Protein 3KN3 (pdb70)

Radius of gyration: 33.11 Å; Cα contacts (8 Å, |Δi|>4): 1205; chains: 3; bounding box: 88×59×84 Å

Sequence (691 aa):
AAELRATTTSTDNTGLLDVLAPAYKKDTGVDLKWVAVGTGNALKLGENCDVDVVFVHAPKVELEYVEKGFGIDRTPVYNDFVIIGNPSFKQKFTGSVAEAFKLIEKEQVKFVSRGDKSGTHSKEREVWKEALGKIPEKESWYIEAGQGLATINIAEEQKGLTLTDRGTFIKYESNHKGKPPVIVLEGDNTLKNFYSIAVNPKRCEKADYKGAKQFIDWIVSEKQAEIANFAELRATTTSTDNTGLLDVLAPAYKKDTGVDLKWVAVGTGNALKLGENCDVDVVFVHAPKVELEYVEKGFGIDRTPVYNDFVIIGNPSFKQKFTGSVAEAFKLIEKEQVKFVSRGDKSGTHSKEREVWKEALGKIPEKESWYIEAGQGLATINIAEEQKGLTLTDRGTFIKYESNHKGKPPVIVLEGDNTLKNFYSIAVNPKRCEKADYKGAKQFIDWIVSEKQQAEIANFKLAELRATTTSTDNTGLLDVLAPAYKKDTGVDLKWVAVGTGNALKLGENCDVDVVFVHAPKVELEYVEKGFGIDRTPVYNDFVIIGNPSFKQKFTGSVAEAFKLIEKEQVKFVSRGDKSGTHSKEREVWKEALGKIPEKESWYIEAGQGLATINIAEEQKGLTLTDRGTFIKYESNHKGKPPVIVLEGDNTLKNFYSIAVNPKRCEKADYKGAKQFIDWIVSEKQQAEIANFK

Nearest PDB structures (foldseek):
  3kn3-assembly3_C  TM=6.170E-01  e=8.486E-41  Wolinella succinogenes
  5my5-assembly1_A  TM=8.922E-01  e=2.211E-28  Oleidesulfovibrio alaskensis G20
  3lr1-assembly1_A  TM=7.468E-01  e=7.941E-24  Geobacter sulfurreducens PCA
  3muq-assembly1_A  TM=5.402E-01  e=1.166E-24  Vibrio parahaemolyticus RIMD 2210633
  1ixh-assembly1_A  TM=5.252E-01  e=5.063E-08  Escherichia coli

Solvent-accessible surface area: 33702 Å² total

Organism: Wolinella succinogenes (strain ATCC 29543 / DSM 1740 / CCUG 13145 / JCM 31913 / LMG 7466 / NCTC 11488 / FDC 602W) (NCBI:txid273121)

InterPro domains:
  IPR024370 PBP domain [PF12849] (30-252)
  IPR052738 ABC transporter tungstate-binding [PTHR37945] (20-274)
  IPR053775 Tungstate-binding protein TupA [NF041772] (13-277)

CATH classification: 3.40.190.10 (+1 more: 3.40.190.10)

Secondary structure (DSSP, 8-state):
--EE--EEHHHHHHTHHHHHHHHHHHHHSPEE---EE-HHHHHHHHHTT--S--BB--HHHHHHHHHHTSB-S--B----EEEE--THHHHHH---HHHHHHHHHHHT--EEE--SS-HHHHHHHHHHHHHHSS--TT-TTEEE-----HHHHHHHHTT-EEEEEHHHHHHHHHHS-SS---EEE---GGG----B--B-TTT-TTS-HHHHHHHHHHHHS---HHHHT-/-EE--EEHHHHTT-HHHHHHHHHHHHH-PEE---EE-HHHHHHHHHTT--S--BBS-HHHHHHHHHTTSB-S--B----EEEE--GGGTTTT---HHHHHHHHHHHT--EEE--SSSHHHHHHHHHHHHHHSS---S-TTEEE-----HHHHHHHHTT-EEEEEHHHHHHHHHT-SSS---EEE---GGG----B--B-TTT-TT--HHHHHHHHHHHHS---HHHHH---/-EE--EEHHHHHH-HHHHHHHHHHHHH--EE---EE-HHHHHHHHHTT--S--BBS-HHHHHHHHHTTSB----B--EEEEEE--GGGTTTT---HHHHHHHHHHTT--EEE--SSSHHHHHHHHHHHHHHSS--TT-TTEEE-----HHHHHHHHTT-BEEEEHHHHHHHHHTS-SS---EEE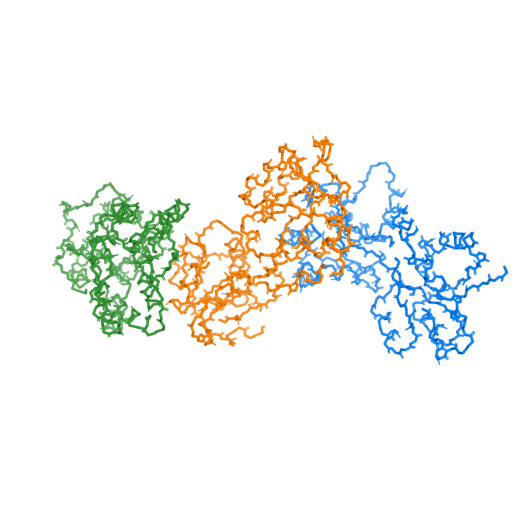---GGGEE--B--B-TTT-TTS-HHHHHHHHHHHTS---HHHHHH-

Foldseek 3Di:
DAEFEEEAPVVVVVCPCVVLQVVCCVVPVYGYDYDHYHPVVQLVCLQVLNGFKGKYFAVVVVVVCVVVVFDDDKAKADQFKFKDFAPVQQVVDPDALLVVVVVCVVVVFAEEACQAPDSQRVLVQVSCCVNVVHDPVPDPRYHYDVDDLVRVVVCLVRRGMYMDGPVVVVVVDVVVPDHDSDGRGDDHPSRGGIMIMGGRCVPNVPRPNVVRVVSSCVRVDPCCVVRVVD/DEFEEEAPVVVLLVLVVVVQVVCCVVPVYGYDYDHYHPVVQLVCQQVLNGFKYKYADVVVVVVSVVVPFDDPKDKAAQFKFKDFACVLQCVDPPALLVVVLVCVVVLFAEEACLADDPQNVLVQVSCCSNPVGDDDPDPRYHHDVHDLVRVVVCLVVRGMYMDGLSSVVVNVVPDDDPPSTGRGDDDPSRGGIMIMGGRCVNNVPRPNVVRVVVSCVSVPPVSVVRHPDRD/DEFEEEALLVVQAVPVVVLQVVCCVVPVYGYDYDHHHLVVLLVCLQVLNGFKGKYWDVVVVVVSVVVVFDDPKDWLKFFKFKDFAPVQQCVPPDALLVVVVVCVVVVFAEEACLESHSQNVLVQVSCCVNPNGDPVVDPSYHYPVDDLVRVVVQLVVRGMYMGIVVSVVVVDVVPPDRPSDTNDDDHPSRMTTMIMGGRCVVNVPRPNVVRVVSSCVSPDPVVVVVVVSD

B-factor: mean 42.56, std 16.38, range [14.61, 283.9]

Structure (mmCIF, N/CA/C/O backbone):
data_3KN3
#
_entry.id   3KN3
#
_cell.length_a   55.784
_cell.length_b   81.290
_cell.length_c   87.910
_cell.angle_alpha   90.00
_cell.angle_beta   103.32
_cell.angle_gamma   90.00
#
_symmetry.space_group_name_H-M   'P 1 21 1'
#
loop_
_entity.id
_entity.type
_entity.pdbx_description
1 polymer 'PUTATIVE PERIPLASMIC PROTEIN'
2 non-polymer GLYCEROL
3 non-polymer 'ACETIC ACID'
4 non-polymer GLUTATHIONE
5 non-polymer 'CITRIC ACID'
6 water water
#
loop_
_atom_site.group_PDB
_atom_site.id
_atom_site.type_symbol
_atom_site.label_atom_id
_atom_site.label_alt_id
_atom_site.label_comp_id
_atom_site.label_asym_id
_atom_site.label_entity_id
_atom_site.label_seq_id
_atom_site.pdbx_PDB_ins_code
_atom_site.Cartn_x
_atom_site.Cartn_y
_atom_site.Cartn_z
_atom_site.occupancy
_atom_site.B_iso_or_equiv
_atom_site.auth_seq_id
_atom_site.auth_comp_id
_atom_site.auth_asym_id
_atom_site.auth_atom_id
_atom_site.pdbx_PDB_model_num
ATOM 1 N N . ALA A 1 4 ? 5.309 -23.773 18.296 1.00 61.16 1 ALA A N 1
ATOM 2 C CA . ALA A 1 4 ? 5.664 -22.677 19.197 1.00 63.95 1 ALA A CA 1
ATOM 3 C C . ALA A 1 4 ? 5.288 -21.328 18.584 1.00 55.51 1 ALA A C 1
ATOM 4 O O . ALA A 1 4 ? 4.837 -20.418 19.283 1.00 56.05 1 ALA A O 1
ATOM 6 N N . ALA A 1 5 ? 5.467 -21.199 17.276 1.00 43.27 2 ALA A N 1
ATOM 7 C CA . ALA A 1 5 ? 4.972 -20.014 16.596 1.00 37.93 2 ALA A CA 1
ATOM 8 C C . ALA A 1 5 ? 3.449 -20.041 16.625 1.00 36.30 2 ALA A C 1
ATOM 9 O O . ALA A 1 5 ? 2.829 -21.093 16.459 1.00 31.90 2 ALA A O 1
ATOM 11 N N . GLU A 1 6 ? 2.845 -18.883 16.851 1.00 36.73 3 GLU A N 1
ATOM 12 C CA . GLU A 1 6 ? 1.401 -18.811 16.868 1.00 37.06 3 GLU A CA 1
ATOM 13 C C . GLU A 1 6 ? 0.882 -17.582 16.146 1.00 30.80 3 GLU A C 1
ATOM 14 O O . GLU A 1 6 ? 1.625 -16.652 15.835 1.00 26.44 3 GLU A O 1
ATOM 20 N N . LEU A 1 7 ? -0.411 -17.604 15.861 1.00 31.08 4 LEU A N 1
ATOM 21 C CA . LEU A 1 7 ? -1.087 -16.493 15.228 1.00 28.55 4 LEU A CA 1
ATOM 22 C C . LEU A 1 7 ? -2.329 -16.178 16.068 1.00 30.06 4 LEU A C 1
ATOM 23 O O . LEU A 1 7 ? -3.108 -17.075 16.383 1.00 26.83 4 LEU A O 1
ATOM 28 N N . ARG A 1 8 ? -2.497 -14.915 16.449 1.00 28.38 5 ARG A N 1
ATOM 29 C CA . ARG A 1 8 ? -3.567 -14.550 17.373 1.00 25.10 5 ARG A CA 1
ATOM 30 C C . ARG A 1 8 ? -4.775 -14.036 16.638 1.00 25.53 5 ARG A C 1
ATOM 31 O O . ARG A 1 8 ? -4.682 -13.104 15.840 1.00 25.43 5 ARG A O 1
ATOM 47 N N . ALA A 1 10 ? -9.007 -12.908 16.677 1.00 26.02 7 ALA A N 1
ATOM 48 C CA . ALA A 1 10 ? -10.264 -12.568 17.308 1.00 28.07 7 ALA A CA 1
ATOM 49 C C . ALA A 1 10 ? -11.385 -13.034 16.394 1.00 32.37 7 ALA A C 1
ATOM 50 O O . ALA A 1 10 ? -11.469 -12.609 15.242 1.00 34.09 7 ALA A O 1
ATOM 52 N N . THR A 1 11 ? -12.236 -13.919 16.900 1.00 25.68 8 THR A N 1
ATOM 53 C CA . THR A 1 11 ? -13.382 -14.364 16.135 1.00 29.16 8 THR A CA 1
ATOM 54 C C . THR A 1 11 ? -14.693 -14.210 16.906 1.00 30.44 8 THR A C 1
ATOM 55 O O . THR A 1 11 ? -14.752 -13.631 17.997 1.00 30.76 8 THR A O 1
ATOM 59 N N . THR A 1 12 ? -15.743 -14.754 16.319 1.00 30.63 9 THR A N 1
ATOM 60 C CA . THR A 1 12 ? -17.092 -14.552 16.808 1.00 37.14 9 THR A CA 1
ATOM 61 C C . THR A 1 12 ? -17.648 -15.822 17.426 1.00 34.56 9 THR A C 1
ATOM 62 O O . THR A 1 12 ? -17.377 -16.934 16.972 1.00 36.48 9 THR A O 1
ATOM 66 N N . THR A 1 13 ? -18.434 -15.655 18.472 1.00 38.51 10 THR A N 1
ATOM 67 C CA . THR A 1 13 ? -18.976 -16.803 19.180 1.00 42.60 10 THR A CA 1
ATOM 68 C C . THR A 1 13 ? -19.783 -17.745 18.262 1.00 41.03 10 THR A C 1
ATOM 69 O O . THR A 1 13 ? -19.661 -18.968 18.344 1.00 38.79 10 THR A O 1
ATOM 73 N N . SER A 1 14 ? -20.574 -17.188 17.357 1.00 41.71 11 SER A N 1
ATOM 74 C CA . SER A 1 14 ? -21.290 -18.047 16.426 1.00 46.14 11 SER A CA 1
ATOM 75 C C . SER A 1 14 ? -20.348 -18.744 15.428 1.00 47.06 11 SER A C 1
ATOM 76 O O . SER A 1 14 ? -20.579 -19.896 15.060 1.00 45.06 11 SER A O 1
ATOM 79 N N . THR A 1 15 ? -19.280 -18.063 15.009 1.00 45.85 12 THR A N 1
ATOM 80 C CA . THR A 1 15 ? -18.307 -18.679 14.097 1.00 39.76 12 THR A CA 1
ATOM 81 C C . THR A 1 15 ? -17.618 -19.856 14.779 1.00 34.46 12 THR A C 1
ATOM 82 O O . THR A 1 15 ? -17.487 -20.941 14.215 1.00 32.11 12 THR A O 1
ATOM 86 N N . ASP A 1 16 ? -17.183 -19.626 16.009 1.00 33.52 13 ASP A N 1
ATOM 87 C CA . ASP A 1 16 ? -16.535 -20.659 16.794 1.00 34.32 13 ASP A CA 1
ATOM 88 C C . ASP A 1 16 ? -17.383 -21.922 16.878 1.00 43.59 13 ASP A C 1
ATOM 89 O O . ASP A 1 16 ? -16.849 -23.031 16.832 1.00 43.70 13 ASP A O 1
ATOM 94 N N . ASN A 1 17 ? -18.703 -21.745 16.980 1.00 47.35 14 ASN A N 1
ATOM 95 C CA . ASN A 1 17 ? -19.638 -22.858 17.181 1.00 48.63 14 ASN A CA 1
ATOM 96 C C . ASN A 1 17 ? -19.875 -23.749 15.983 1.00 42.08 14 ASN A C 1
ATOM 97 O O . ASN A 1 17 ? -20.338 -24.874 16.126 1.00 41.26 14 ASN A O 1
ATOM 102 N N . THR A 1 18 ? -19.561 -23.233 14.805 1.00 36.03 15 THR A N 1
ATOM 103 C CA . THR A 1 18 ?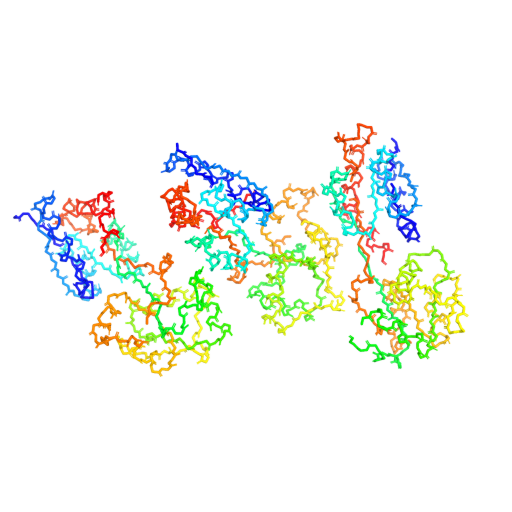 -19.597 -24.011 13.585 1.00 30.94 15 THR A CA 1
ATOM 104 C C . THR A 1 18 ? -18.483 -25.077 13.534 1.00 40.43 15 THR A C 1
ATOM 105 O O . THR A 1 18 ? -18.579 -26.059 12.783 1.00 39.98 15 THR A O 1
ATOM 109 N N . GLY A 1 19 ? -17.429 -24.892 14.329 1.00 33.61 16 GLY A N 1
ATOM 110 C CA . GLY A 1 19 ? -16.293 -25.786 14.249 1.00 24.71 16 GLY A CA 1
ATOM 111 C C . GLY A 1 19 ? -15.327 -25.525 13.099 1.00 25.59 16 GLY A C 1
ATOM 112 O O . GLY A 1 19 ? -14.277 -26.163 13.026 1.00 32.90 16 GLY A O 1
ATOM 113 N N . LEU A 1 20 ? -15.656 -24.593 12.207 1.00 22.65 17 LEU A N 1
ATOM 114 C CA . LEU A 1 20 ? -14.750 -24.240 11.110 1.00 25.17 17 LEU A CA 1
ATOM 115 C C . LEU A 1 20 ? -13.289 -24.095 11.593 1.00 29.36 17 LEU A C 1
ATOM 116 O O . LEU A 1 20 ? -12.370 -24.641 10.989 1.00 28.46 17 LEU A O 1
ATOM 121 N N . LEU A 1 21 ? -13.083 -23.366 12.683 1.00 24.94 18 LEU A N 1
ATOM 122 C CA . LEU A 1 21 ? -11.729 -23.077 13.148 1.00 30.16 18 LEU A CA 1
ATOM 123 C C . LEU A 1 21 ? -10.991 -24.328 13.600 1.00 35.39 18 LEU A C 1
ATOM 124 O O . LEU A 1 21 ? -9.781 -24.459 13.388 1.00 34.05 18 LEU A O 1
ATOM 129 N N . ASP A 1 22 ? -11.732 -25.238 14.222 1.00 31.25 19 ASP A N 1
ATOM 130 C CA . ASP A 1 22 ? -11.184 -26.494 14.713 1.00 32.29 19 ASP A CA 1
ATOM 131 C C . ASP A 1 22 ? -10.810 -27.405 13.565 1.00 34.12 19 ASP A C 1
ATOM 132 O O . ASP A 1 22 ? -10.046 -28.342 13.735 1.00 31.08 19 ASP A O 1
ATOM 137 N N . VAL A 1 23 ? -11.359 -27.124 12.389 1.00 36.48 20 VAL A N 1
ATOM 138 C CA . VAL A 1 23 ? -10.970 -27.846 11.202 1.00 36.61 20 VAL A CA 1
ATOM 139 C C . VAL A 1 23 ? -9.691 -27.226 10.622 1.00 42.48 20 VAL A C 1
ATOM 140 O O . VAL A 1 23 ? -8.715 -27.931 10.366 1.00 41.52 20 VAL A O 1
ATOM 144 N N . LEU A 1 24 ? -9.705 -25.906 10.434 1.00 38.42 21 LEU A N 1
ATOM 145 C CA . LEU A 1 24 ? -8.577 -25.177 9.857 1.00 31.40 21 LEU A CA 1
ATOM 146 C C . LEU A 1 24 ? -7.289 -25.266 10.681 1.00 29.55 21 LEU A C 1
ATOM 147 O O . LEU A 1 24 ? -6.219 -25.438 10.128 1.00 33.90 21 LEU A O 1
ATOM 152 N N . ALA A 1 25 ? -7.399 -25.188 12.004 1.00 30.36 22 ALA A N 1
ATOM 153 C CA . ALA A 1 25 ? -6.212 -25.100 12.861 1.00 34.59 22 ALA A CA 1
ATOM 154 C C . ALA A 1 25 ? -5.252 -26.297 12.785 1.00 42.12 22 ALA A C 1
ATOM 155 O O . ALA A 1 25 ? -4.048 -26.111 12.637 1.00 40.77 22 ALA A O 1
ATOM 157 N N . PRO A 1 26 ? -5.776 -27.527 12.893 1.00 43.26 23 PRO A N 1
ATOM 158 C CA . PRO A 1 26 ? -4.875 -28.679 12.777 1.00 42.62 23 PRO A CA 1
ATOM 159 C C . PRO A 1 26 ? -4.248 -28.754 11.386 1.00 38.08 23 PRO A C 1
ATOM 160 O O . PRO A 1 26 ? -3.065 -29.076 11.256 1.00 32.60 23 PRO A O 1
ATOM 164 N N . ALA A 1 27 ? -5.027 -28.451 10.355 1.00 36.18 24 ALA A N 1
ATOM 165 C CA . ALA A 1 27 ? -4.488 -28.482 8.999 1.00 37.39 24 ALA A CA 1
ATOM 166 C C . ALA A 1 27 ? -3.390 -27.432 8.803 1.00 39.95 24 ALA A C 1
ATOM 167 O O . ALA A 1 27 ? -2.407 -27.680 8.108 1.00 41.58 24 ALA A O 1
ATOM 169 N N . TYR A 1 28 ? -3.559 -26.265 9.418 1.00 36.85 25 TYR A N 1
ATOM 170 C CA . TYR A 1 28 ? -2.581 -25.190 9.279 1.00 36.81 25 TYR A CA 1
ATOM 171 C C . TYR A 1 28 ? -1.293 -25.534 10.037 1.00 33.83 25 TYR A C 1
ATOM 172 O O . TYR A 1 28 ? -0.184 -25.308 9.544 1.00 34.34 25 TYR A O 1
ATOM 181 N N . LYS A 1 29 ? -1.459 -26.089 11.233 1.00 31.26 26 LYS A N 1
ATOM 182 C CA . LYS A 1 29 ? -0.339 -26.508 12.053 1.00 34.59 26 LYS A CA 1
ATOM 183 C C . LYS A 1 29 ? 0.501 -27.530 11.302 1.00 38.88 26 LYS A C 1
ATOM 184 O O . LYS A 1 29 ? 1.720 -27.495 11.350 1.00 38.03 26 LYS A O 1
ATOM 190 N N . LYS A 1 30 ? -0.176 -28.433 10.599 1.00 41.18 27 LYS A N 1
ATOM 191 C CA . LYS A 1 30 ? 0.474 -29.464 9.802 1.00 39.73 27 LYS A CA 1
ATOM 192 C C . LYS A 1 30 ? 1.256 -28.904 8.608 1.00 40.87 27 LYS A C 1
ATOM 193 O O . LYS A 1 30 ? 2.353 -29.366 8.312 1.00 39.69 27 LYS A O 1
ATOM 199 N N . ASP A 1 31 ? 0.703 -27.907 7.927 1.00 35.34 28 ASP A N 1
ATOM 200 C CA . ASP A 1 31 ? 1.354 -27.394 6.727 1.00 38.60 28 ASP A CA 1
ATOM 201 C C . ASP A 1 31 ? 2.457 -26.409 7.025 1.00 43.32 28 ASP A C 1
ATOM 202 O O . ASP A 1 31 ? 3.316 -26.158 6.180 1.00 46.08 28 ASP A O 1
ATOM 207 N N . THR A 1 32 ? 2.458 -25.879 8.240 1.00 40.14 29 THR A N 1
ATOM 208 C CA . THR A 1 32 ? 3.065 -24.585 8.460 1.00 30.20 29 THR A CA 1
ATOM 209 C C . THR A 1 32 ? 3.847 -24.481 9.763 1.00 26.67 29 THR A C 1
ATOM 210 O O . THR A 1 32 ? 4.727 -23.636 9.898 1.00 28.72 29 THR A O 1
ATOM 214 N N . GLY A 1 33 ? 3.543 -25.364 10.714 1.00 30.36 30 GLY A N 1
ATOM 215 C CA . GLY A 1 33 ? 4.123 -25.309 12.052 1.00 24.14 30 GLY A CA 1
ATOM 216 C C . GLY A 1 33 ? 3.550 -24.223 12.964 1.00 27.09 30 GLY A C 1
ATOM 217 O O . GLY A 1 33 ? 3.975 -24.091 14.104 1.00 31.21 30 GLY A O 1
ATOM 218 N N . VAL A 1 34 ? 2.586 -23.445 12.477 1.00 26.61 31 VAL A N 1
ATOM 219 C CA . VAL A 1 34 ? 2.006 -22.363 13.272 1.00 24.20 31 VAL A CA 1
ATOM 220 C C . VAL A 1 34 ? 0.728 -22.781 14.006 1.00 31.60 31 VAL A C 1
ATOM 221 O O . VAL A 1 34 ? -0.158 -23.401 13.415 1.00 36.15 31 VAL A O 1
ATOM 225 N N . ASP A 1 35 ? 0.636 -22.424 15.288 1.00 29.90 32 ASP A N 1
ATOM 226 C CA . ASP A 1 35 ? -0.587 -22.628 16.060 1.00 33.71 32 ASP A CA 1
ATOM 227 C C . ASP A 1 35 ? -1.560 -21.447 16.002 1.00 32.86 32 ASP A C 1
ATOM 228 O O . ASP A 1 35 ? -1.225 -20.323 16.364 1.00 32.93 32 ASP A O 1
ATOM 233 N N . LEU A 1 36 ? -2.775 -21.734 15.564 1.00 31.51 33 LEU A N 1
ATOM 234 C CA . LEU A 1 36 ? -3.880 -20.793 15.610 1.00 33.95 33 LEU A CA 1
ATOM 235 C C . LEU A 1 36 ? -4.440 -20.664 17.031 1.00 35.97 33 LEU A C 1
ATOM 236 O O . LEU A 1 36 ? -4.835 -21.647 17.652 1.00 33.15 33 LEU A O 1
ATOM 241 N N . LYS A 1 37 ? -4.464 -19.445 17.545 1.00 35.42 34 LYS A N 1
ATOM 242 C CA . LYS A 1 37 ? -5.033 -19.197 18.860 1.00 39.51 34 LYS A CA 1
ATOM 243 C C . LYS A 1 37 ? -6.142 -18.156 18.705 1.00 35.66 34 LYS A C 1
ATOM 244 O O . LYS A 1 37 ? -5.919 -17.064 18.175 1.00 37.58 34 LYS A O 1
ATOM 250 N N . TRP A 1 38 ? -7.348 -18.487 19.137 1.00 28.12 35 TRP A N 1
ATOM 251 C CA . TRP A 1 38 ? -8.435 -17.542 18.936 1.00 28.03 35 TRP A CA 1
ATOM 252 C C . TRP A 1 38 ? -9.266 -17.255 20.176 1.00 32.84 35 TRP A C 1
ATOM 253 O O . TRP A 1 38 ? -9.369 -18.066 21.081 1.00 30.36 35 TRP A O 1
ATOM 264 N N . VAL A 1 39 ? -9.864 -16.079 20.200 1.00 35.11 36 VAL A N 1
ATOM 265 C CA . VAL A 1 39 ? -10.802 -15.763 21.242 1.00 39.08 36 VAL A CA 1
ATOM 266 C C . VAL A 1 39 ? -12.118 -15.432 20.568 1.00 39.49 36 VAL A C 1
ATOM 267 O O . VAL A 1 39 ? -12.144 -14.684 19.588 1.00 35.56 36 VAL A O 1
ATOM 271 N N . ALA A 1 40 ? -13.200 -16.008 21.093 1.00 32.16 37 ALA A N 1
ATOM 272 C CA . ALA A 1 40 ? -14.519 -15.889 20.481 1.00 28.89 37 ALA A CA 1
ATOM 273 C C . ALA A 1 40 ? -15.431 -14.989 21.313 1.00 30.10 37 ALA A C 1
ATOM 274 O O . ALA A 1 40 ? -15.796 -15.322 22.433 1.00 30.84 37 ALA A O 1
ATOM 276 N N . VAL A 1 41 ? -15.781 -13.837 20.758 1.00 31.20 38 VAL A N 1
ATOM 277 C CA . VAL A 1 41 ? -16.590 -12.860 21.471 1.00 30.94 38 VAL A CA 1
ATOM 278 C C . VAL A 1 41 ? -17.700 -12.369 20.564 1.00 34.86 38 VAL A C 1
ATOM 279 O O . VAL A 1 41 ? -18.028 -13.018 19.571 1.00 40.34 38 VAL A O 1
ATOM 283 N N . GLY A 1 42 ? -18.276 -11.228 20.914 1.00 34.58 39 GLY A N 1
ATOM 284 C CA . GLY A 1 42 ? -19.276 -10.583 20.084 1.00 31.46 39 GLY A CA 1
ATOM 285 C C . GLY A 1 42 ? -18.625 -10.042 18.826 1.00 31.53 39 GLY A C 1
ATOM 286 O O . GLY A 1 42 ? -17.402 -9.885 18.770 1.00 35.37 39 GLY A O 1
ATOM 287 N N . THR A 1 43 ? -19.440 -9.769 17.813 1.00 25.97 40 THR A N 1
ATOM 288 C CA . THR A 1 43 ? -18.940 -9.252 16.549 1.00 29.68 40 THR A CA 1
ATOM 289 C C . THR A 1 43 ? -18.220 -7.941 16.756 1.00 33.31 40 THR A C 1
ATOM 290 O O . THR A 1 43 ? -17.088 -7.770 16.310 1.00 34.53 40 THR A O 1
ATOM 294 N N . GLY A 1 44 ? -18.902 -7.008 17.413 1.00 24.97 41 GLY A N 1
ATOM 295 C CA . GLY A 1 44 ? -18.350 -5.691 17.630 1.00 28.99 41 GLY A CA 1
ATOM 296 C C . GLY A 1 44 ? -17.027 -5.787 18.372 1.00 34.02 41 GLY A C 1
ATOM 297 O O . GLY A 1 44 ? -16.034 -5.138 18.004 1.00 32.16 41 GLY A O 1
ATOM 298 N N . ASN A 1 45 ? -17.018 -6.606 19.421 1.00 31.17 42 ASN A N 1
ATOM 299 C CA . ASN A 1 45 ? -15.813 -6.832 20.225 1.00 30.42 42 ASN A CA 1
ATOM 300 C C . ASN A 1 45 ? -14.684 -7.547 19.460 1.00 26.37 42 ASN A C 1
ATOM 301 O O . ASN A 1 45 ? -13.511 -7.281 19.706 1.00 21.86 42 ASN A O 1
ATOM 306 N N . ALA A 1 46 ? -15.041 -8.446 18.539 1.00 23.46 43 ALA A N 1
ATOM 307 C CA . ALA A 1 46 ? -14.039 -9.106 17.706 1.00 27.56 43 ALA A CA 1
ATOM 308 C C . ALA A 1 46 ? -13.333 -8.055 16.862 1.00 34.77 43 ALA A C 1
ATOM 309 O O . ALA A 1 46 ? -12.102 -8.021 16.802 1.00 31.58 43 ALA A O 1
ATOM 311 N N . LEU A 1 47 ? -14.115 -7.178 16.236 1.00 35.42 44 LEU A N 1
ATOM 312 C CA . LEU A 1 47 ? -13.535 -6.091 15.457 1.00 28.18 44 LEU A CA 1
ATOM 313 C C . LEU A 1 47 ? -12.767 -5.111 16.337 1.00 30.40 44 LEU A C 1
ATOM 314 O O . LEU A 1 47 ? -11.668 -4.672 15.974 1.00 33.34 44 LEU A O 1
ATOM 319 N N . LYS A 1 48 ? -13.330 -4.790 17.499 1.00 28.62 45 LYS A N 1
ATOM 320 C CA . LYS A 1 48 ? -12.684 -3.851 18.405 1.00 32.54 45 LYS A CA 1
ATOM 321 C C . LYS A 1 48 ? -11.302 -4.388 18.814 1.00 27.19 45 LYS A C 1
ATOM 322 O O . LYS A 1 48 ? -10.376 -3.619 19.035 1.00 23.14 45 LYS A O 1
ATOM 328 N N . LEU A 1 49 ? -11.159 -5.708 18.848 1.00 24.32 46 LEU A N 1
ATOM 329 C CA . LEU A 1 49 ? -9.896 -6.314 19.254 1.00 28.61 46 LEU A CA 1
ATOM 330 C C . LEU A 1 49 ? -8.819 -6.043 18.209 1.00 26.86 46 LEU A C 1
ATOM 331 O O . LEU A 1 49 ? -7.660 -5.782 18.545 1.00 29.71 46 LEU A O 1
ATOM 336 N N . GLY A 1 50 ? -9.219 -6.082 16.946 1.00 21.25 47 GLY A N 1
ATOM 337 C CA . GLY A 1 50 ? -8.328 -5.717 15.871 1.00 28.34 47 GLY A CA 1
ATOM 338 C C . GLY A 1 50 ? -8.070 -4.221 15.856 1.00 32.33 47 GLY A C 1
ATOM 339 O O . GLY A 1 50 ? -6.983 -3.764 15.508 1.00 32.04 47 GLY A O 1
ATOM 340 N N . GLU A 1 51 ? -9.083 -3.452 16.227 1.00 36.68 48 GLU A N 1
ATOM 341 C CA . GLU A 1 51 ? -9.000 -2.011 16.114 1.00 37.67 48 GLU A CA 1
ATOM 342 C C . GLU A 1 51 ? -7.933 -1.563 17.091 1.00 36.69 48 GLU A C 1
ATOM 343 O O . GLU A 1 51 ? -7.154 -0.649 16.822 1.00 33.30 48 GLU A O 1
ATOM 349 N N . ASN A 1 52 ? -7.891 -2.261 18.219 1.00 36.57 49 ASN A N 1
ATOM 350 C CA . ASN A 1 52 ? -7.050 -1.901 19.348 1.00 32.79 49 ASN A CA 1
ATOM 351 C C . ASN A 1 52 ? -5.661 -2.562 19.328 1.00 33.87 49 ASN A C 1
ATOM 352 O O . ASN A 1 52 ? -4.902 -2.440 20.284 1.00 27.19 49 ASN A O 1
ATOM 357 N N . CYS A 1 53 ? -5.342 -3.282 18.258 1.00 32.28 50 CYS A N 1
ATOM 358 C CA . CYS A 1 53 ? -4.051 -3.958 18.163 1.00 31.02 50 CYS A CA 1
ATOM 359 C C . CYS A 1 53 ? -3.875 -5.091 19.195 1.00 26.80 50 CYS A C 1
ATOM 360 O O . CYS A 1 53 ? -2.773 -5.318 19.708 1.00 24.02 50 CYS A O 1
ATOM 363 N N . ASP A 1 54 ? -4.951 -5.821 19.461 1.00 25.46 51 ASP A N 1
ATOM 364 C CA . ASP A 1 54 ? -4.901 -6.975 20.365 1.00 25.55 51 ASP A CA 1
ATOM 365 C C . ASP A 1 54 ? -4.668 -8.306 19.646 1.00 27.61 51 ASP A C 1
ATOM 366 O O . ASP A 1 54 ? -4.246 -9.297 20.250 1.00 25.40 51 ASP A O 1
ATOM 371 N N . VAL A 1 55 ? -4.986 -8.351 18.362 1.00 29.07 52 VAL A N 1
ATOM 372 C CA . VAL A 1 55 ? -4.786 -9.583 17.629 1.00 27.15 52 VAL A CA 1
ATOM 373 C C . VAL A 1 55 ? -4.067 -9.342 16.311 1.00 28.98 52 VAL A C 1
ATOM 374 O O . VAL A 1 55 ? -3.790 -8.203 15.943 1.00 27.31 52 VAL A O 1
ATOM 378 N N . ASP A 1 56 ? -3.749 -10.426 15.616 1.00 25.75 53 ASP A N 1
ATOM 379 C CA . ASP A 1 56 ? -3.102 -10.325 14.318 1.00 23.20 53 ASP A CA 1
ATOM 380 C C . ASP A 1 56 ? -4.141 -10.323 13.207 1.00 26.39 53 ASP A C 1
ATOM 381 O O . ASP A 1 56 ? -4.001 -9.595 12.230 1.00 27.81 53 ASP A O 1
ATOM 386 N N . VAL A 1 57 ? -5.183 -11.139 13.376 1.00 30.93 54 VAL A N 1
ATOM 387 C CA . VAL A 1 57 ? -6.270 -11.239 12.409 1.00 32.81 54 VAL A CA 1
ATOM 388 C C . VAL A 1 57 ? -7.626 -11.337 13.078 1.00 28.91 54 VAL A C 1
ATOM 389 O O . VAL A 1 57 ? -7.742 -11.720 14.235 1.00 29.05 54 VAL A O 1
ATOM 393 N N . VAL A 1 58 ? -8.643 -11.044 12.279 1.00 28.16 55 VAL A N 1
ATOM 394 C CA . VAL A 1 58 ? -10.020 -10.963 12.708 1.00 27.44 55 VAL A CA 1
ATOM 395 C C . VAL A 1 58 ? -10.836 -11.890 11.794 1.00 31.45 55 VAL A C 1
ATOM 396 O O . VAL A 1 58 ? -10.548 -12.009 10.601 1.00 38.37 55 VAL A O 1
ATOM 400 N N . PHE A 1 59 ? -11.821 -12.581 12.351 1.00 26.30 56 PHE A N 1
ATOM 401 C CA . PHE A 1 59 ? -12.533 -13.601 11.589 1.00 28.55 56 PHE A CA 1
ATOM 402 C C . PHE A 1 59 ? -14.014 -13.570 11.909 1.00 32.77 56 PHE A C 1
ATOM 403 O O . PHE A 1 59 ? -14.441 -14.078 12.944 1.00 33.63 56 PHE A O 1
ATOM 411 N N . VAL A 1 60 ? -14.797 -12.977 11.015 1.00 30.33 57 VAL A N 1
ATOM 412 C CA . VAL A 1 60 ? -16.178 -12.652 11.333 1.00 29.00 57 VAL A CA 1
ATOM 413 C C . VAL A 1 60 ? -17.159 -13.014 10.222 1.00 34.27 57 VAL A C 1
ATOM 414 O O . VAL A 1 60 ? -16.799 -13.609 9.195 1.00 23.63 57 VAL A O 1
ATOM 418 N N . HIS A 1 61 ? -18.409 -12.631 10.438 1.00 37.41 58 HIS A N 1
ATOM 419 C CA . HIS A 1 61 ? -19.501 -13.153 9.651 1.00 42.00 58 HIS A CA 1
ATOM 420 C C . HIS A 1 61 ? -20.565 -12.086 9.535 1.00 47.57 58 HIS A C 1
ATOM 421 O O . HIS A 1 61 ? -21.717 -12.319 9.883 1.00 54.96 58 HIS A O 1
ATOM 428 N N . ALA A 1 62 ? -20.172 -10.905 9.068 1.00 43.60 59 ALA A N 1
ATOM 429 C CA . ALA A 1 62 ? -21.114 -9.797 8.902 1.00 38.40 59 ALA A CA 1
ATOM 430 C C . ALA A 1 62 ? -20.621 -8.806 7.852 1.00 35.49 59 ALA A C 1
ATOM 431 O O . ALA A 1 62 ? -19.922 -7.851 8.173 1.00 35.25 59 ALA A O 1
ATOM 433 N N . PRO A 1 63 ? -20.987 -9.035 6.588 1.00 42.71 60 PRO A N 1
ATOM 434 C CA . PRO A 1 63 ? -20.389 -8.254 5.495 1.00 46.20 60 PRO A CA 1
ATOM 435 C C . PRO A 1 63 ? -20.598 -6.751 5.631 1.00 48.78 60 PRO A C 1
ATOM 436 O O . PRO A 1 63 ? -19.704 -5.990 5.274 1.00 51.73 60 PRO A O 1
ATOM 440 N N . LYS A 1 64 ? -21.747 -6.334 6.148 1.00 53.93 61 LYS A N 1
ATOM 441 C CA . LYS A 1 64 ? -22.014 -4.912 6.357 1.00 58.54 61 LYS A CA 1
ATOM 442 C C . LYS A 1 64 ? -20.823 -4.236 7.030 1.00 51.05 61 LYS A C 1
ATOM 443 O O . LYS A 1 64 ? -20.134 -3.409 6.422 1.00 44.38 61 LYS A O 1
ATOM 449 N N . VAL A 1 65 ? -20.577 -4.611 8.284 1.00 48.88 62 VAL A N 1
ATOM 450 C CA . VAL A 1 65 ? -19.530 -3.985 9.078 1.00 45.97 62 VAL A CA 1
ATOM 451 C C . VAL A 1 65 ? -18.126 -4.354 8.630 1.00 43.68 62 VAL A C 1
ATOM 452 O O . VAL A 1 65 ? -17.209 -3.555 8.791 1.00 46.35 62 VAL A O 1
ATOM 456 N N . GLU A 1 66 ? -17.952 -5.554 8.078 1.00 37.94 63 GLU A N 1
ATOM 457 C CA . GLU A 1 66 ? -16.656 -5.937 7.529 1.00 36.86 63 GLU A CA 1
ATOM 458 C C . GLU A 1 66 ? -16.189 -4.859 6.563 1.00 36.61 63 GLU A C 1
ATOM 459 O O . GLU A 1 66 ? -15.035 -4.424 6.592 1.00 33.03 63 GLU A O 1
ATOM 465 N N . LEU A 1 67 ? -17.111 -4.408 5.717 1.00 43.30 64 LEU A N 1
ATOM 466 C CA . LEU A 1 67 ? -16.792 -3.392 4.719 1.00 50.14 64 LEU A CA 1
ATOM 467 C C . LEU A 1 67 ? -16.482 -2.026 5.351 1.00 45.24 64 LEU A C 1
ATOM 468 O O . LEU A 1 67 ? -15.540 -1.353 4.949 1.00 44.05 64 LEU A O 1
ATOM 473 N N . GLU A 1 68 ? -17.275 -1.638 6.344 1.00 46.39 65 GLU A N 1
ATOM 474 C CA . GLU A 1 68 ? -16.980 -0.471 7.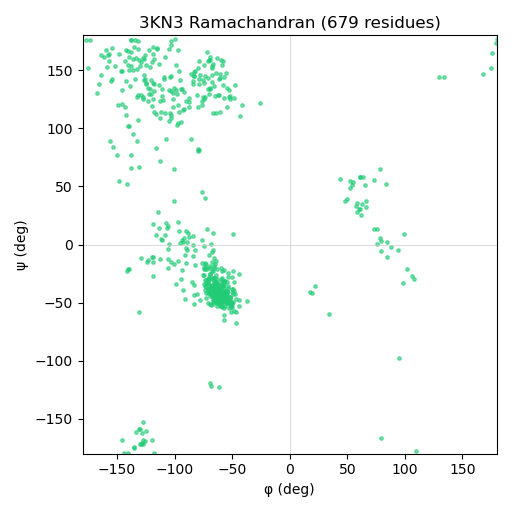171 1.00 51.20 65 GLU A CA 1
ATOM 475 C C . GLU A 1 68 ? -15.560 -0.547 7.682 1.00 46.98 65 GLU A C 1
ATOM 476 O O . GLU A 1 68 ? -14.789 0.411 7.592 1.00 49.01 65 GLU A O 1
ATOM 482 N N . TYR A 1 69 ? -15.253 -1.706 8.257 1.00 35.95 66 TYR A N 1
ATOM 483 C CA . TYR A 1 69 ? -13.982 -1.980 8.892 1.00 35.59 66 TYR A CA 1
ATOM 484 C C . TYR A 1 69 ? -12.824 -1.680 7.951 1.00 33.62 66 TYR A C 1
ATOM 485 O O . TYR A 1 69 ? -11.926 -0.915 8.295 1.00 33.40 66 TYR A O 1
ATOM 494 N N . VAL A 1 70 ? -12.853 -2.289 6.767 1.00 34.24 67 VAL A N 1
ATOM 495 C CA . VAL A 1 70 ? -11.825 -2.070 5.746 1.00 36.36 67 VAL A CA 1
ATOM 496 C C . VAL A 1 70 ? -11.699 -0.595 5.421 1.00 45.75 67 VAL A C 1
ATOM 497 O O . VAL A 1 70 ? -10.612 -0.019 5.402 1.00 49.21 67 VAL A O 1
ATOM 501 N N . GLU A 1 71 ? -12.847 0.001 5.155 1.00 46.80 68 GLU A N 1
ATOM 502 C CA . GLU A 1 71 ? -12.963 1.423 4.898 1.00 52.50 68 GLU A CA 1
ATOM 503 C C . GLU A 1 71 ? -12.284 2.312 5.947 1.00 50.97 68 GLU A C 1
ATOM 504 O O . GLU A 1 71 ? -11.479 3.183 5.603 1.00 47.69 68 GLU A O 1
ATOM 510 N N . LYS A 1 72 ? -12.637 2.095 7.217 1.00 46.96 69 LYS A N 1
ATOM 511 C CA . LYS A 1 72 ? -12.111 2.873 8.339 1.00 45.53 69 LYS A CA 1
ATOM 512 C C . LYS A 1 72 ? -10.589 2.750 8.432 1.00 39.97 69 LYS A C 1
ATOM 513 O O . LYS A 1 72 ? -9.924 3.580 9.055 1.00 46.76 69 LYS A O 1
ATOM 519 N N . GLY A 1 73 ? -10.044 1.702 7.822 1.00 36.36 70 GLY A N 1
ATOM 520 C CA . GLY A 1 73 ? -8.610 1.476 7.831 1.00 34.44 70 GLY A CA 1
ATOM 521 C C . GLY A 1 73 ? -8.168 0.454 8.863 1.00 37.02 70 GLY A C 1
ATOM 522 O O . GLY A 1 73 ? -6.979 0.264 9.096 1.00 40.13 70 GLY A O 1
ATOM 523 N N . PHE A 1 74 ? -9.131 -0.217 9.474 1.00 36.11 71 PHE A N 1
ATOM 524 C CA . PHE A 1 74 ? -8.845 -1.127 10.571 1.00 37.48 71 PHE A CA 1
ATOM 525 C C . PHE A 1 74 ? -8.348 -2.473 10.070 1.00 39.46 71 PHE A C 1
ATOM 526 O O . PHE A 1 74 ? -7.395 -3.022 10.618 1.00 45.73 71 PHE A O 1
ATOM 534 N N . GLY A 1 75 ? -8.983 -2.997 9.026 1.00 31.75 72 GLY A N 1
ATOM 535 C CA . GLY A 1 75 ? -8.568 -4.267 8.462 1.00 34.15 72 GLY A CA 1
ATOM 536 C C . GLY A 1 75 ? -8.182 -4.156 7.002 1.00 39.04 72 GLY A C 1
ATOM 537 O O . GLY A 1 75 ? -8.666 -3.279 6.286 1.00 44.83 72 GLY A O 1
ATOM 538 N N . ILE A 1 76 ? -7.300 -5.043 6.561 1.00 34.80 73 ILE A N 1
ATOM 539 C CA . ILE A 1 76 ? -6.934 -5.135 5.153 1.00 28.31 73 ILE A CA 1
ATOM 540 C C . ILE A 1 76 ? -6.989 -6.590 4.726 1.00 33.22 73 ILE A C 1
ATOM 541 O O . ILE A 1 76 ? -7.114 -7.481 5.565 1.00 32.90 73 ILE A O 1
ATOM 546 N N . ASP A 1 77 ? -6.923 -6.819 3.418 1.00 37.86 74 ASP A N 1
ATOM 547 C CA . ASP A 1 77 ? -6.815 -8.164 2.842 1.00 32.10 74 ASP A CA 1
ATOM 548 C C . ASP A 1 77 ? -8.020 -9.042 3.140 1.00 33.53 74 ASP A C 1
ATOM 549 O O . ASP A 1 77 ? -7.899 -10.256 3.314 1.00 32.84 74 ASP A O 1
ATOM 554 N N . ARG A 1 78 ? -9.186 -8.411 3.182 1.00 39.32 75 ARG A N 1
ATOM 555 C CA . ARG A 1 78 ? -10.447 -9.114 3.393 1.00 40.05 75 ARG A CA 1
ATOM 556 C C . ARG A 1 78 ? -10.544 -10.321 2.451 1.00 34.52 75 ARG A C 1
ATOM 557 O O . ARG A 1 78 ? -10.386 -10.193 1.244 1.00 38.15 75 ARG A O 1
ATOM 565 N N . THR A 1 79 ? -10.785 -11.492 3.026 1.00 29.65 76 THR A N 1
ATOM 566 C CA . THR A 1 79 ? -10.663 -12.763 2.325 1.00 33.14 76 THR A CA 1
ATOM 567 C C . THR A 1 79 ? -11.775 -13.720 2.775 1.00 42.03 76 THR A C 1
ATOM 568 O O . THR A 1 79 ? -11.788 -14.163 3.917 1.00 45.44 76 THR A O 1
ATOM 572 N N . PRO A 1 80 ? -12.727 -14.038 1.880 1.00 48.09 77 PRO A N 1
ATOM 573 C CA . PRO A 1 80 ? -13.846 -14.901 2.277 1.00 42.44 77 PRO A CA 1
ATOM 574 C C . PRO A 1 80 ? -13.512 -16.387 2.330 1.00 40.76 77 PRO A C 1
ATOM 575 O O . PRO A 1 80 ? -12.755 -16.892 1.499 1.00 42.94 77 PRO A O 1
ATOM 579 N N . VAL A 1 81 ? -14.086 -17.072 3.316 1.00 33.42 78 VAL A N 1
ATOM 580 C CA . VAL A 1 81 ? -14.033 -18.523 3.388 1.00 35.14 78 VAL A CA 1
ATOM 581 C C . VAL A 1 81 ? -15.463 -19.037 3.351 1.00 38.15 78 VAL A C 1
ATOM 582 O O . VAL A 1 81 ? -16.274 -18.704 4.206 1.00 41.21 78 VAL A O 1
ATOM 594 N N . TYR A 1 83 ? -18.582 -21.542 3.614 1.00 33.59 80 TYR A N 1
ATOM 595 C CA . TYR A 1 83 ? -18.827 -22.656 4.517 1.00 32.73 80 TYR A CA 1
ATOM 596 C C . TYR A 1 83 ? -20.229 -22.594 5.074 1.00 32.67 80 TYR A C 1
ATOM 597 O O . TYR A 1 83 ? -20.752 -21.508 5.349 1.00 32.43 80 TYR A O 1
ATOM 606 N N . ASN A 1 84 ? -20.833 -23.762 5.253 1.00 35.32 81 ASN A N 1
ATOM 607 C CA . ASN A 1 84 ? -22.116 -23.844 5.934 1.00 40.36 81 ASN A CA 1
ATOM 608 C C . ASN A 1 84 ? -23.172 -23.055 5.171 1.00 39.23 81 ASN A C 1
ATOM 609 O O . ASN A 1 84 ? -23.784 -22.131 5.713 1.00 43.14 81 ASN A O 1
ATOM 614 N N . ASP A 1 85 ? -23.364 -23.425 3.911 1.00 33.03 82 ASP A N 1
ATOM 615 C CA . ASP A 1 85 ? -24.313 -22.754 3.028 1.00 36.37 82 ASP A CA 1
ATOM 616 C C . ASP A 1 85 ? -25.735 -22.796 3.567 1.00 34.25 82 ASP A C 1
ATOM 617 O O . ASP A 1 85 ? -26.097 -23.699 4.317 1.00 35.03 82 ASP A O 1
ATOM 622 N N . PHE A 1 86 ? -26.542 -21.820 3.168 1.00 33.74 83 PHE A N 1
ATOM 623 C CA . PHE A 1 86 ? -27.955 -21.793 3.531 1.00 31.26 83 PHE A CA 1
ATOM 624 C C . PHE A 1 86 ? -28.826 -22.651 2.598 1.00 35.37 83 PHE A C 1
ATOM 625 O O . PHE A 1 86 ? -28.589 -22.731 1.389 1.00 35.31 83 PHE A O 1
ATOM 633 N N . VAL A 1 87 ? -29.853 -23.271 3.168 1.00 28.11 84 VAL A N 1
ATOM 634 C CA . VAL A 1 87 ? -30.786 -24.066 2.393 1.00 28.82 84 VAL A CA 1
ATOM 635 C C . VAL A 1 87 ? -32.237 -23.710 2.716 1.00 31.23 84 VAL A C 1
ATOM 636 O O . VAL A 1 87 ? -32.532 -23.140 3.760 1.00 34.71 84 VAL A O 1
ATOM 640 N N . ILE A 1 88 ? -33.137 -24.026 1.796 1.00 29.09 85 ILE A N 1
ATOM 641 C CA . ILE A 1 88 ? -34.553 -23.796 2.011 1.00 30.05 85 ILE A CA 1
ATOM 642 C C . ILE A 1 88 ? -35.164 -25.143 2.381 1.00 34.07 85 ILE A C 1
ATOM 643 O O . ILE A 1 88 ? -34.918 -26.141 1.709 1.00 33.45 85 ILE A O 1
ATOM 648 N N . ILE A 1 89 ? -35.931 -25.179 3.465 1.00 33.43 86 ILE A N 1
ATOM 649 C CA . ILE A 1 89 ? -36.513 -26.431 3.943 1.00 32.21 86 ILE A CA 1
ATOM 650 C C . ILE A 1 89 ? -38.024 -26.328 4.117 1.00 30.15 86 ILE A C 1
ATOM 651 O O . ILE A 1 89 ? -38.578 -25.233 4.218 1.00 31.40 86 ILE A O 1
ATOM 656 N N . GLY A 1 90 ? -38.674 -27.486 4.125 1.00 24.65 87 GLY A N 1
ATOM 657 C CA . GLY A 1 90 ? -40.111 -27.600 4.224 1.00 27.26 87 GLY A CA 1
ATOM 658 C C . GLY A 1 90 ? -40.456 -29.077 4.190 1.00 33.78 87 GLY A C 1
ATOM 659 O O . GLY A 1 90 ? -39.569 -29.910 4.029 1.00 37.78 87 GLY A O 1
ATOM 660 N N . ASN A 1 91 ? -41.727 -29.426 4.337 1.00 33.13 88 ASN A N 1
ATOM 661 C CA . ASN A 1 91 ? -42.041 -30.842 4.421 1.00 43.70 88 ASN A CA 1
ATOM 662 C C . ASN A 1 91 ? -41.865 -31.490 3.052 1.00 49.10 88 ASN A C 1
ATOM 663 O O . ASN A 1 91 ? -41.710 -30.786 2.056 1.00 48.96 88 ASN A O 1
ATOM 668 N N . PRO A 1 92 ? -41.828 -32.830 3.006 1.00 53.31 89 PRO A N 1
ATOM 669 C CA . PRO A 1 92 ? -41.492 -33.524 1.755 1.00 51.79 89 PRO A CA 1
ATOM 670 C C . PRO A 1 92 ? -42.368 -33.125 0.564 1.00 51.14 89 PRO A C 1
ATOM 671 O O . PRO A 1 92 ? -41.867 -33.109 -0.565 1.00 50.66 89 PRO A O 1
ATOM 675 N N . SER A 1 93 ? -43.636 -32.794 0.805 1.00 49.57 90 SER A N 1
ATOM 676 C CA . SER A 1 93 ? -44.497 -32.261 -0.256 1.00 51.87 90 SER A CA 1
ATOM 677 C C . SER A 1 93 ? -43.732 -31.350 -1.203 1.00 54.79 90 SER A C 1
ATOM 678 O O . SER A 1 93 ? -43.800 -31.496 -2.422 1.00 62.05 90 SER A O 1
ATOM 681 N N . PHE A 1 94 ? -42.986 -30.417 -0.629 1.00 46.39 91 PHE A N 1
ATOM 682 C CA . PHE A 1 94 ? -42.419 -29.312 -1.390 1.00 41.54 91 PHE A CA 1
ATOM 683 C C . PHE A 1 94 ? -41.259 -29.618 -2.343 1.00 40.87 91 PHE A C 1
ATOM 684 O O . PHE A 1 94 ? -41.001 -28.829 -3.256 1.00 34.34 91 PHE A O 1
ATOM 692 N N . LYS A 1 95 ? -40.548 -30.726 -2.144 1.00 46.78 92 LYS A N 1
ATOM 693 C CA . LYS A 1 95 ? -39.322 -30.933 -2.923 1.00 55.72 92 LYS A CA 1
ATOM 694 C C . LYS A 1 95 ? -39.570 -30.984 -4.427 1.00 54.08 92 LYS A C 1
ATOM 695 O O . LYS A 1 95 ? -38.937 -30.239 -5.185 1.00 60.11 92 LYS A O 1
ATOM 701 N N . GLN A 1 96 ? -40.495 -31.841 -4.852 1.00 43.12 93 GLN A N 1
ATOM 702 C CA . GLN A 1 96 ? -40.920 -31.880 -6.250 1.00 42.21 93 GLN A CA 1
ATOM 703 C C . GLN A 1 96 ? -41.279 -30.502 -6.789 1.00 39.10 93 GLN A C 1
ATOM 704 O O . GLN A 1 96 ? -40.933 -30.159 -7.913 1.00 47.91 93 GLN A O 1
ATOM 710 N N . LYS A 1 97 ? -41.952 -29.710 -5.966 1.00 34.26 94 LYS A N 1
ATOM 711 C CA . LYS A 1 97 ? -42.437 -28.388 -6.358 1.00 35.66 94 LYS A CA 1
ATOM 712 C C . LYS A 1 97 ? -41.402 -27.458 -7.015 1.00 36.69 94 LYS A C 1
ATOM 713 O O . LYS A 1 97 ? -41.738 -26.711 -7.939 1.00 33.49 94 LYS A O 1
ATOM 719 N N . PHE A 1 98 ? -40.161 -27.504 -6.524 1.00 35.42 95 PHE A N 1
ATOM 720 C CA . PHE A 1 98 ? -39.115 -26.573 -6.940 1.00 31.28 95 PHE A CA 1
ATOM 721 C C . PHE A 1 98 ? -38.002 -27.214 -7.762 1.00 34.07 95 PHE A C 1
ATOM 722 O O . PHE A 1 98 ? -37.035 -26.543 -8.125 1.00 35.51 95 PHE A O 1
ATOM 730 N N . THR A 1 99 ? -38.125 -28.500 -8.072 1.00 34.01 96 THR A N 1
ATOM 731 C CA . THR A 1 99 ? -37.031 -29.180 -8.763 1.00 35.83 96 THR A CA 1
ATOM 732 C C . THR A 1 99 ? -36.600 -28.434 -10.042 1.00 35.31 96 THR A C 1
ATOM 733 O O . THR A 1 99 ? -37.432 -28.009 -10.851 1.00 28.06 96 THR A O 1
ATOM 737 N N . GLY A 1 100 ? -35.290 -28.256 -10.198 1.00 29.80 97 GLY A N 1
ATOM 738 C CA . GLY A 1 100 ? -34.760 -27.560 -11.352 1.00 29.36 97 GLY A CA 1
ATOM 739 C C . GLY A 1 100 ? -34.763 -26.048 -11.219 1.00 30.75 97 GLY A C 1
ATOM 740 O O . GLY A 1 100 ? -34.186 -25.360 -12.045 1.00 34.49 97 GLY A O 1
ATOM 749 N N . SER A 1 102 ? -34.177 -22.097 -9.778 1.00 19.06 99 SER A N 1
ATOM 750 C CA . SER A 1 102 ? -33.315 -21.206 -9.016 1.00 20.82 99 SER A CA 1
ATOM 751 C C . SER A 1 102 ? -34.078 -20.732 -7.756 1.00 23.75 99 SER A C 1
ATOM 752 O O . SER A 1 102 ? -35.288 -20.917 -7.651 1.00 28.52 99 SER A O 1
ATOM 755 N N . VAL A 1 103 ? -33.378 -20.098 -6.825 1.00 24.48 100 VAL A N 1
ATOM 756 C CA . VAL A 1 103 ? -34.023 -19.522 -5.648 1.00 29.65 100 VAL A CA 1
ATOM 757 C C . VAL A 1 103 ? -34.949 -18.406 -6.067 1.00 29.68 100 VAL A C 1
ATOM 758 O O . VAL A 1 103 ? -36.054 -18.267 -5.547 1.00 29.66 100 VAL A O 1
ATOM 762 N N . ALA A 1 104 ? -34.507 -17.607 -7.025 1.00 31.14 101 ALA A N 1
ATOM 763 C CA . ALA A 1 104 ? -35.364 -16.534 -7.484 1.00 26.31 101 ALA A CA 1
ATOM 764 C C . ALA A 1 104 ? -36.689 -17.094 -8.034 1.00 33.18 101 ALA A C 1
ATOM 765 O O . ALA A 1 104 ? -37.757 -16.573 -7.714 1.00 38.75 101 ALA A O 1
ATOM 767 N N . GLU A 1 105 ? -36.622 -18.160 -8.834 1.00 30.69 102 GLU A N 1
ATOM 768 C CA . GLU A 1 105 ? -37.829 -18.747 -9.425 1.00 28.70 102 GLU A CA 1
ATOM 769 C C . GLU A 1 105 ? -38.739 -19.340 -8.361 1.00 32.28 102 GLU A C 1
ATOM 770 O O . GLU A 1 105 ? -39.958 -19.197 -8.435 1.00 29.93 102 GLU A O 1
ATOM 776 N N . ALA A 1 106 ? -38.135 -20.011 -7.382 1.00 29.07 103 ALA A N 1
ATOM 777 C CA . ALA A 1 106 ? -38.881 -20.594 -6.281 1.00 24.70 103 ALA A CA 1
ATOM 778 C C . ALA A 1 106 ? -39.564 -19.519 -5.426 1.00 24.28 103 ALA A C 1
ATOM 779 O O . ALA A 1 106 ? -40.737 -19.644 -5.107 1.00 24.90 103 ALA A O 1
ATOM 781 N N . PHE A 1 107 ? -38.832 -18.472 -5.060 1.00 20.42 104 PHE A N 1
ATOM 782 C CA . PHE A 1 107 ? -39.424 -17.399 -4.275 1.00 28.74 104 PHE A CA 1
ATOM 783 C C . PHE A 1 107 ? -40.590 -16.713 -4.995 1.00 36.79 104 PHE A C 1
ATOM 784 O O . PHE A 1 107 ? -41.625 -16.450 -4.381 1.00 35.12 104 PHE A O 1
ATOM 792 N N . LYS A 1 108 ? -40.428 -16.439 -6.288 1.00 36.55 105 LYS A N 1
ATOM 793 C CA . LYS A 1 108 ? -41.533 -15.933 -7.108 1.00 33.48 105 LYS A CA 1
ATOM 794 C C . LYS A 1 108 ? -42.739 -16.855 -7.019 1.00 30.56 105 LYS A C 1
ATOM 795 O O . LYS A 1 108 ? -43.874 -16.395 -6.927 1.00 34.83 105 LYS A O 1
ATOM 801 N N . LEU A 1 109 ? -42.481 -18.160 -7.056 1.00 25.58 106 LEU A N 1
ATOM 802 C CA . LEU A 1 109 ? -43.539 -19.148 -6.997 1.00 32.40 106 LEU A CA 1
ATOM 803 C C . LEU A 1 109 ? -44.221 -19.117 -5.635 1.00 33.20 106 LEU A C 1
ATOM 804 O O . LEU A 1 109 ? -45.436 -19.203 -5.533 1.00 34.53 106 LEU A O 1
ATOM 809 N N . ILE A 1 110 ? -43.409 -19.018 -4.595 1.00 33.10 107 ILE A N 1
ATOM 810 C CA . ILE A 1 110 ? -43.881 -18.909 -3.231 1.00 32.20 107 ILE A CA 1
ATOM 811 C C . ILE A 1 110 ? -44.828 -17.723 -3.100 1.00 32.09 107 ILE A C 1
ATOM 812 O O . ILE A 1 110 ? -45.911 -17.840 -2.532 1.00 22.82 107 ILE A O 1
ATOM 817 N N . GLU A 1 111 ? -44.428 -16.588 -3.653 1.00 31.91 108 GLU A N 1
ATOM 818 C CA . GLU A 1 111 ? -45.289 -15.421 -3.635 1.00 36.85 108 GLU A CA 1
ATOM 819 C C . GLU A 1 111 ? -46.580 -15.654 -4.415 1.00 38.42 108 GLU A C 1
ATOM 820 O O . GLU A 1 111 ? -47.680 -15.445 -3.897 1.00 35.85 108 GLU A O 1
ATOM 826 N N . LYS A 1 112 ? -46.434 -16.083 -5.663 1.00 36.08 109 LYS A N 1
ATOM 827 C CA . LYS A 1 112 ? -47.576 -16.360 -6.531 1.00 38.46 109 LYS A CA 1
ATOM 828 C C . LYS A 1 112 ? -48.597 -17.284 -5.858 1.00 37.53 109 LYS A C 1
ATOM 829 O O . LYS A 1 112 ? -49.778 -16.954 -5.760 1.00 35.92 109 LYS A O 1
ATOM 835 N N . GLU A 1 113 ? -48.141 -18.434 -5.381 1.00 35.38 110 GLU A N 1
ATOM 836 C CA . GLU A 1 113 ? -49.052 -19.382 -4.752 1.00 35.28 110 GLU A CA 1
ATOM 837 C C . GLU A 1 113 ? -49.333 -19.036 -3.294 1.00 31.39 110 GLU A C 1
ATOM 838 O O . GLU A 1 113 ? -50.157 -19.676 -2.647 1.00 33.89 110 GLU A O 1
ATOM 844 N N . GLN A 1 114 ? -48.653 -18.009 -2.792 1.00 38.59 111 GLN A N 1
ATOM 845 C CA . GLN A 1 114 ? -48.768 -17.591 -1.387 1.00 37.28 111 GLN A CA 1
ATOM 846 C C . GLN A 1 114 ? -48.536 -18.737 -0.407 1.00 29.67 111 GLN A C 1
ATOM 847 O O . GLN A 1 114 ? -49.388 -19.009 0.427 1.00 29.81 111 GLN A O 1
ATOM 853 N N . VAL A 1 115 ? -47.408 -19.431 -0.517 1.00 29.49 112 VAL A N 1
ATOM 854 C CA . VAL A 1 115 ? -47.094 -20.475 0.454 1.00 31.74 112 VAL A CA 1
ATOM 855 C C . VAL A 1 115 ? -46.478 -19.861 1.717 1.00 29.59 112 VAL A C 1
ATOM 856 O O . VAL A 1 115 ? -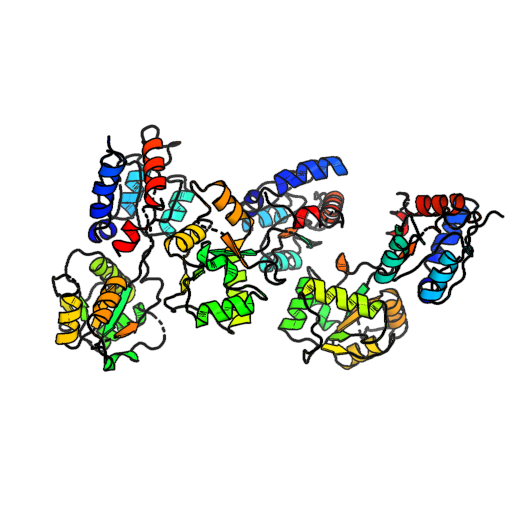45.812 -18.824 1.674 1.00 31.86 112 VAL A O 1
ATOM 860 N N . LYS A 1 116 ? -46.718 -20.499 2.845 1.00 25.56 113 LYS A N 1
ATOM 861 C CA . LYS A 1 116 ? -46.265 -19.954 4.106 1.00 31.12 113 LYS A CA 1
ATOM 862 C C . LYS A 1 116 ? -44.744 -19.933 4.147 1.00 30.22 113 LYS A C 1
ATOM 863 O O . LYS A 1 116 ? -44.087 -20.936 3.895 1.00 27.19 113 LYS A O 1
ATOM 869 N N . PHE A 1 117 ? -44.195 -18.769 4.458 1.00 27.94 114 PHE A N 1
ATOM 870 C CA . PHE A 1 117 ? -42.776 -18.640 4.650 1.00 21.84 114 PHE A CA 1
ATOM 871 C C . PHE A 1 117 ? -42.474 -17.978 5.989 1.00 25.34 114 PHE A C 1
ATOM 872 O O . PHE A 1 117 ? -42.932 -16.873 6.265 1.00 30.62 114 PHE A O 1
ATOM 880 N N . VAL A 1 118 ? -41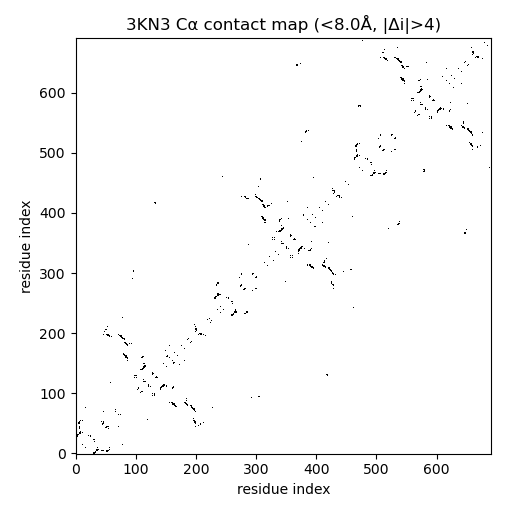.667 -18.647 6.801 1.00 24.33 115 VAL A N 1
ATOM 881 C CA . VAL A 1 118 ? -41.329 -18.151 8.125 1.00 23.32 115 VAL A CA 1
ATOM 882 C C . VAL A 1 118 ? -39.947 -17.508 8.201 1.00 25.22 115 VAL A C 1
ATOM 883 O O . VAL A 1 118 ? -38.932 -18.153 7.986 1.00 21.90 115 VAL A O 1
ATOM 887 N N . SER A 1 119 ? -39.924 -16.231 8.542 1.00 29.78 116 SER A N 1
ATOM 888 C CA . SER A 1 119 ? -38.681 -15.500 8.693 1.00 31.65 116 SER A CA 1
ATOM 889 C C . SER A 1 119 ? -38.251 -15.480 10.166 1.00 36.22 116 SER A C 1
ATOM 890 O O . SER A 1 119 ? -39.096 -15.501 11.077 1.00 33.17 116 SER A O 1
ATOM 893 N N . ARG A 1 120 ? -36.939 -15.437 10.393 1.00 32.52 117 ARG A N 1
ATOM 894 C CA . ARG A 1 120 ? -36.399 -15.300 11.744 1.00 35.11 117 ARG A CA 1
ATOM 895 C C . ARG A 1 120 ? -36.972 -14.053 12.398 1.00 36.98 117 ARG A C 1
ATOM 896 O O . ARG A 1 120 ? -37.281 -14.061 13.581 1.00 41.43 117 ARG A O 1
ATOM 904 N N . GLY A 1 121 ? -37.091 -12.976 11.628 1.00 35.14 118 GLY A N 1
ATOM 905 C CA . GLY A 1 121 ? -37.606 -11.721 12.149 1.00 41.79 118 GLY A CA 1
ATOM 906 C C . GLY A 1 121 ? -36.987 -11.273 13.471 1.00 52.50 118 GLY A C 1
ATOM 907 O O . GLY A 1 121 ? -37.683 -10.742 14.332 1.00 61.08 118 GLY A O 1
ATOM 908 N N . ASP A 1 122 ? -35.686 -11.499 13.634 1.00 48.83 119 ASP A N 1
ATOM 909 C CA . ASP A 1 122 ? -34.936 -11.025 14.796 1.00 49.03 119 ASP A CA 1
ATOM 910 C C . ASP A 1 122 ? -33.681 -10.308 14.310 1.00 58.81 119 ASP A C 1
ATOM 911 O O . ASP A 1 122 ? -33.520 -10.077 13.113 1.00 56.32 119 ASP A O 1
ATOM 916 N N . LYS A 1 123 ? -32.792 -9.950 15.232 1.00 64.71 120 LYS A N 1
ATOM 917 C CA . LYS A 1 123 ? -31.488 -9.431 14.837 1.00 67.29 120 LYS A CA 1
ATOM 918 C C . LYS A 1 123 ? -30.580 -10.623 14.624 1.00 67.60 120 LYS A C 1
ATOM 919 O O . LYS A 1 123 ? -29.934 -11.091 15.558 1.00 73.51 120 LYS A O 1
ATOM 925 N N . SER A 1 124 ? -30.530 -11.124 13.401 1.00 61.88 121 SER A N 1
ATOM 926 C CA . SER A 1 124 ? -29.821 -12.364 13.150 1.00 57.66 121 SER A CA 1
ATOM 927 C C . SER A 1 124 ? -29.019 -12.245 11.871 1.00 48.51 121 SER A C 1
ATOM 928 O O . SER A 1 124 ? -29.367 -11.464 10.990 1.00 43.78 121 SER A O 1
ATOM 931 N N . GLY A 1 125 ? -27.946 -13.021 11.774 1.00 46.12 122 GLY A N 1
ATOM 932 C CA . GLY A 1 125 ? -27.157 -13.054 10.556 1.00 46.21 122 GLY A CA 1
ATOM 933 C C . GLY A 1 125 ? -27.956 -13.766 9.486 1.00 46.78 122 GLY A C 1
ATOM 934 O O . GLY A 1 125 ? -27.937 -13.396 8.310 1.00 47.95 122 GLY A O 1
ATOM 935 N N . THR A 1 126 ? -28.666 -14.801 9.920 1.00 40.97 123 THR A N 1
ATOM 936 C CA . THR A 1 126 ? -29.543 -15.560 9.060 1.00 39.55 123 THR A CA 1
ATOM 937 C C . THR A 1 126 ? -30.698 -14.685 8.582 1.00 40.90 123 THR A C 1
ATOM 938 O O . THR A 1 126 ? -31.085 -14.747 7.418 1.00 40.14 123 THR A O 1
ATOM 942 N N . HIS A 1 127 ? -31.227 -13.841 9.461 1.00 40.21 124 HIS A N 1
ATOM 943 C CA . HIS A 1 127 ? -32.350 -13.000 9.072 1.00 38.28 124 HIS A CA 1
ATOM 944 C C . HIS A 1 127 ? -31.952 -11.989 8.009 1.00 36.98 124 HIS A C 1
ATOM 945 O O . HIS A 1 127 ? -32.678 -11.785 7.043 1.00 37.16 124 HIS A O 1
ATOM 952 N N . SER A 1 128 ? -30.801 -11.351 8.172 1.00 39.08 125 SER A N 1
ATOM 953 C CA . SER A 1 128 ? -30.421 -10.317 7.211 1.00 46.71 125 SER A CA 1
ATOM 954 C C . SER A 1 128 ? -29.972 -10.940 5.892 1.00 39.90 125 SER A C 1
ATOM 955 O O . SER A 1 128 ? -30.085 -10.327 4.836 1.00 47.52 125 SER A O 1
ATOM 958 N N . LYS A 1 129 ? -29.486 -12.171 5.958 1.00 31.56 126 LYS A N 1
ATOM 959 C CA . LYS A 1 129 ? -29.205 -12.935 4.754 1.00 35.33 126 LYS A CA 1
ATOM 960 C C . LYS A 1 129 ? -30.485 -13.258 3.997 1.00 31.24 126 LYS A C 1
ATOM 961 O O . LYS A 1 129 ? -30.566 -13.056 2.795 1.00 35.15 126 LYS A O 1
ATOM 967 N N . GLU A 1 130 ? -31.473 -13.771 4.719 1.00 29.33 127 GLU A N 1
ATOM 968 C CA . GLU A 1 130 ? -32.766 -14.127 4.142 1.00 28.71 127 GLU A CA 1
ATOM 969 C C . GLU A 1 130 ? -33.448 -12.913 3.529 1.00 29.66 127 GLU A C 1
ATOM 970 O O . GLU A 1 130 ? -34.073 -13.019 2.487 1.00 33.25 127 GLU A O 1
ATOM 976 N N . ARG A 1 131 ? -33.324 -11.761 4.182 1.00 31.45 128 ARG A N 1
ATOM 977 C CA . ARG A 1 131 ? -33.816 -10.510 3.618 1.00 30.34 128 ARG A CA 1
ATOM 978 C C . ARG A 1 131 ? -33.097 -10.188 2.317 1.00 31.38 128 ARG A C 1
ATOM 979 O O . ARG A 1 131 ? -33.719 -9.777 1.345 1.00 31.33 128 ARG A O 1
ATOM 987 N N . GLU A 1 132 ? -31.782 -10.385 2.293 1.00 38.04 129 GLU A N 1
ATOM 988 C CA . GLU A 1 132 ? -31.016 -10.165 1.074 1.00 35.28 129 GLU A CA 1
ATOM 989 C C . GLU A 1 132 ? -31.515 -11.059 -0.062 1.00 35.40 129 GLU A C 1
ATOM 990 O O . GLU A 1 132 ? -31.640 -10.621 -1.205 1.00 35.60 129 GLU A O 1
ATOM 996 N N . VAL A 1 133 ? -31.808 -12.314 0.251 1.00 28.48 130 VAL A N 1
ATOM 997 C CA . VAL A 1 133 ? -32.280 -13.230 -0.778 1.00 26.25 130 VAL A CA 1
ATOM 998 C C . VAL A 1 133 ? -33.613 -12.797 -1.428 1.00 34.59 130 VAL A C 1
ATOM 999 O O . VAL A 1 133 ? -33.750 -12.898 -2.657 1.00 32.38 130 VAL A O 1
ATOM 1003 N N . TRP A 1 134 ? -34.578 -12.330 -0.616 1.00 33.30 131 TRP A N 1
ATOM 1004 C CA . TRP A 1 134 ? -35.872 -11.840 -1.127 1.00 29.34 131 TRP A CA 1
ATOM 1005 C C . TRP A 1 134 ? -35.678 -10.609 -1.998 1.00 26.22 131 TRP A C 1
ATOM 1006 O O . TRP A 1 134 ? -36.318 -10.451 -3.023 1.00 29.05 131 TRP A O 1
ATOM 1017 N N . LYS A 1 135 ? -34.798 -9.729 -1.553 1.00 27.84 132 LYS A N 1
ATOM 1018 C CA . LYS A 1 135 ? -34.458 -8.527 -2.294 1.00 38.21 132 LYS A CA 1
ATOM 1019 C C . LYS A 1 135 ? -33.923 -8.875 -3.687 1.00 38.49 132 LYS A C 1
ATOM 1020 O O . LYS A 1 135 ? -34.376 -8.318 -4.684 1.00 34.24 132 LYS A O 1
ATOM 1026 N N . GLU A 1 136 ? -32.973 -9.811 -3.745 1.00 39.80 133 GLU A N 1
ATOM 1027 C CA . GLU A 1 136 ? -32.423 -10.275 -5.018 1.00 44.10 133 GLU A CA 1
ATOM 1028 C C . GLU A 1 136 ? -33.490 -10.949 -5.876 1.00 46.20 133 GLU A C 1
ATOM 1029 O O . GLU A 1 136 ? -33.484 -10.826 -7.098 1.00 49.03 133 GLU A O 1
ATOM 1035 N N . ALA A 1 137 ? -34.415 -11.652 -5.231 1.00 42.36 134 ALA A N 1
ATOM 1036 C CA . ALA A 1 137 ? -35.379 -12.463 -5.958 1.00 41.78 134 ALA A CA 1
ATOM 1037 C C . ALA A 1 137 ? -36.578 -11.667 -6.454 1.00 40.92 134 ALA A C 1
ATOM 1038 O O . ALA A 1 137 ? -37.026 -11.856 -7.587 1.00 37.81 134 ALA A O 1
ATOM 1040 N N . LEU A 1 138 ? -37.111 -10.789 -5.609 1.00 35.91 135 LEU A N 1
ATOM 1041 C CA . LEU A 1 138 ? -38.313 -10.047 -5.979 1.00 35.42 135 LEU A CA 1
ATOM 1042 C C . LEU A 1 138 ? -38.043 -8.566 -6.160 1.00 29.07 135 LEU A C 1
ATOM 1043 O O . LEU A 1 138 ? -38.897 -7.839 -6.655 1.00 31.50 135 LEU A O 1
ATOM 1048 N N . GLY A 1 139 ? -36.875 -8.112 -5.722 1.00 25.85 136 GLY A N 1
ATOM 1049 C CA . GLY A 1 139 ? -36.613 -6.686 -5.642 1.00 34.12 136 GLY A CA 1
ATOM 1050 C C . GLY A 1 139 ? -37.250 -6.014 -4.428 1.00 43.35 136 GLY A C 1
ATOM 1051 O O . GLY A 1 139 ? -37.195 -4.795 -4.283 1.00 42.31 136 GLY A O 1
ATOM 1052 N N . LYS A 1 140 ? -37.853 -6.812 -3.550 1.00 42.43 137 LYS A N 1
ATOM 1053 C CA . LYS A 1 140 ? -38.457 -6.295 -2.323 1.00 36.44 137 LYS A CA 1
ATOM 1054 C C . LYS A 1 140 ? -38.607 -7.396 -1.275 1.00 36.90 137 LYS A C 1
ATOM 1055 O O . LYS A 1 140 ? -38.715 -8.579 -1.605 1.00 37.51 137 LYS A O 1
ATOM 1061 N N . ILE A 1 141 ? -38.607 -7.007 -0.007 1.00 36.24 138 ILE A N 1
ATOM 1062 C CA . ILE A 1 141 ? -38.913 -7.950 1.054 1.00 36.98 138 ILE A CA 1
ATOM 1063 C C . ILE A 1 141 ? -40.410 -7.957 1.256 1.00 36.31 138 ILE A C 1
ATOM 1064 O O . ILE A 1 141 ? -41.001 -6.921 1.515 1.00 43.04 138 ILE A O 1
ATOM 1069 N N . PRO A 1 142 ? -41.037 -9.126 1.120 1.00 35.55 139 PRO A N 1
ATOM 1070 C CA . PRO A 1 142 ? -42.503 -9.214 1.201 1.00 35.86 139 PRO A CA 1
ATOM 1071 C C . PRO A 1 142 ? -43.026 -9.058 2.643 1.00 39.42 139 PRO A C 1
ATOM 1072 O O . PRO A 1 142 ? -43.956 -9.749 3.052 1.00 42.81 139 PRO A O 1
ATOM 1076 N N . GLU A 1 143 ? -42.424 -8.137 3.386 1.00 37.62 140 GLU A N 1
ATOM 1077 C CA . GLU A 1 143 ? -42.771 -7.853 4.778 1.00 42.39 140 GLU A CA 1
ATOM 1078 C C . GLU A 1 143 ? -44.250 -7.769 5.137 1.00 42.35 140 GLU A C 1
ATOM 1079 O O . GLU A 1 143 ? -44.603 -7.972 6.290 1.00 42.89 140 GLU A O 1
ATOM 1085 N N . LYS A 1 144 ? -45.115 -7.445 4.189 1.00 39.22 141 LYS A N 1
ATOM 1086 C CA . LYS A 1 144 ? -46.504 -7.185 4.553 1.00 38.63 141 LYS A CA 1
ATOM 1087 C C . LYS A 1 144 ? -47.499 -8.174 3.961 1.00 33.15 141 LYS A C 1
ATOM 1088 O O . LYS A 1 144 ? -48.708 -7.965 4.060 1.00 33.62 141 LYS A O 1
ATOM 1094 N N . GLU A 1 145 ? -46.990 -9.237 3.338 1.00 25.26 142 GLU A N 1
ATOM 1095 C CA . GLU A 1 145 ? -47.835 -10.246 2.715 1.00 25.83 142 GLU A CA 1
ATOM 1096 C C . GLU A 1 145 ? -48.401 -11.161 3.771 1.00 32.41 142 GLU A C 1
ATOM 1097 O O . GLU A 1 145 ? -47.736 -11.448 4.764 1.00 38.84 142 GLU A O 1
ATOM 1103 N N . SER A 1 146 ? -49.624 -11.634 3.557 1.00 31.16 143 SER A N 1
ATOM 1104 C CA . SER A 1 146 ? -50.264 -12.477 4.556 1.00 32.75 143 SER A CA 1
ATOM 1105 C C . SER A 1 146 ? -49.477 -13.769 4.821 1.00 34.63 143 SER A C 1
ATOM 1106 O O . SER A 1 146 ? -49.452 -14.259 5.954 1.00 31.49 143 SER A O 1
ATOM 1109 N N . TRP A 1 147 ? -48.806 -14.289 3.790 1.00 31.07 144 TRP A N 1
ATOM 1110 C CA . TRP A 1 147 ? -48.093 -15.577 3.889 1.00 35.10 144 TRP A CA 1
ATOM 1111 C C . TRP A 1 147 ? -46.676 -15.466 4.476 1.00 35.64 144 TRP A C 1
ATOM 1112 O O . TRP A 1 147 ? -46.039 -16.471 4.779 1.00 30.95 144 TRP A O 1
ATOM 1123 N N . TYR A 1 148 ? -46.197 -14.238 4.630 1.00 35.53 145 TYR A N 1
ATOM 1124 C CA . TYR A 1 148 ? -44.849 -13.986 5.127 1.00 28.97 145 TYR A CA 1
ATOM 1125 C C . TYR A 1 148 ? -44.868 -13.668 6.631 1.00 31.03 145 TYR A C 1
ATOM 1126 O O . TYR A 1 148 ? -45.221 -12.573 7.045 1.00 35.66 145 TYR A O 1
ATOM 1135 N N . ILE A 1 149 ? -44.483 -14.648 7.436 1.00 31.87 146 ILE A N 1
ATOM 1136 C CA . ILE A 1 149 ? -44.538 -14.556 8.885 1.00 27.88 146 ILE A CA 1
ATOM 1137 C C . ILE A 1 149 ? -43.133 -14.332 9.498 1.00 35.54 146 ILE A C 1
ATOM 1138 O O . ILE A 1 149 ? -42.165 -15.005 9.131 1.00 35.74 146 ILE A O 1
ATOM 1143 N N . GLU A 1 150 ? -43.039 -13.369 10.415 1.00 39.92 147 GLU A N 1
ATOM 1144 C CA . GLU A 1 150 ? -41.817 -13.108 11.178 1.00 43.57 147 GLU A CA 1
ATOM 1145 C C . GLU A 1 150 ? -41.955 -13.673 12.596 1.00 40.47 147 GLU A C 1
ATOM 1146 O O . GLU A 1 150 ? -42.749 -13.187 13.393 1.00 46.14 147 GLU A O 1
ATOM 1152 N N . ALA A 1 151 ? -41.186 -14.713 12.890 1.00 33.42 148 ALA A N 1
ATOM 1153 C CA . ALA A 1 151 ? -41.235 -15.403 14.178 1.00 33.73 148 ALA A CA 1
ATOM 1154 C C . ALA A 1 151 ? -40.599 -14.626 15.339 1.00 40.18 148 ALA A C 1
ATOM 1155 O O . ALA A 1 151 ? -41.104 -14.648 16.461 1.00 39.21 148 ALA A O 1
ATOM 1157 N N . GLY A 1 152 ? -39.483 -13.955 15.071 1.00 46.50 149 GLY A N 1
ATOM 1158 C CA . GLY A 1 152 ? -38.701 -13.335 16.127 1.00 48.80 149 GLY A CA 1
ATOM 1159 C C . GLY A 1 152 ? -38.224 -14.410 17.090 1.00 49.40 149 GLY A C 1
ATOM 1160 O O . GLY A 1 152 ? -38.532 -14.377 18.283 1.00 46.18 149 GLY A O 1
ATOM 1161 N N . GLN A 1 153 ? -37.483 -15.380 16.563 1.00 44.99 150 GLN A N 1
ATOM 1162 C CA . GLN A 1 153 ? -37.054 -16.520 17.355 1.00 45.10 150 GLN A CA 1
ATOM 1163 C C . GLN A 1 153 ? -35.713 -17.009 16.862 1.00 45.72 150 GLN A C 1
ATOM 1164 O O . GLN A 1 153 ? -35.287 -16.677 15.744 1.00 41.07 150 GLN A O 1
ATOM 1170 N N . GLY A 1 154 ? -35.060 -17.818 17.695 1.00 45.59 151 GLY A N 1
ATOM 1171 C CA . GLY A 1 154 ? -33.836 -18.492 17.304 1.00 39.92 151 GLY A CA 1
ATOM 1172 C C . GLY A 1 154 ? -34.109 -19.407 16.130 1.00 40.43 151 GLY A C 1
ATOM 1173 O O . GLY A 1 154 ? -35.249 -19.808 15.904 1.00 41.51 151 GLY A O 1
ATOM 1182 N N . LEU A 1 156 ? -33.768 -22.578 15.536 1.00 35.31 153 LEU A N 1
ATOM 1183 C CA . LEU A 1 156 ? -34.434 -23.841 15.781 1.00 40.37 153 LEU A CA 1
ATOM 1184 C C . LEU A 1 156 ? -35.927 -23.680 16.070 1.00 45.33 153 LEU A C 1
ATOM 1185 O O . LEU A 1 156 ? -36.743 -24.523 15.675 1.00 41.96 153 LEU A O 1
ATOM 1190 N N . ALA A 1 157 ? -36.285 -22.601 16.759 1.00 46.08 154 ALA A N 1
ATOM 1191 C CA . ALA A 1 157 ? -37.690 -22.339 17.059 1.00 44.17 154 ALA A CA 1
ATOM 1192 C C . ALA A 1 157 ? -38.471 -21.991 15.792 1.00 39.20 154 ALA A C 1
ATOM 1193 O O . ALA A 1 157 ? -39.629 -22.384 15.643 1.00 45.73 154 ALA A O 1
ATOM 1195 N N . THR A 1 158 ? -37.838 -21.253 14.881 1.00 32.96 155 THR A N 1
ATOM 1196 C CA . THR A 1 158 ? -38.516 -20.845 13.654 1.00 31.26 155 THR A CA 1
ATOM 1197 C C . THR A 1 158 ? -38.641 -22.008 12.663 1.00 29.70 155 THR A C 1
ATOM 1198 O O . THR A 1 158 ? -39.557 -22.041 11.851 1.00 38.34 155 THR A O 1
ATOM 1202 N N . ILE A 1 159 ? -37.746 -22.980 12.744 1.00 29.86 156 ILE A N 1
ATOM 1203 C CA . ILE A 1 159 ? -37.937 -24.212 11.986 1.00 31.41 156 ILE A CA 1
ATOM 1204 C C . ILE A 1 159 ? -39.180 -24.951 12.497 1.00 35.71 156 ILE A C 1
ATOM 1205 O O . ILE A 1 159 ? -39.984 -25.473 11.724 1.00 38.77 156 ILE A O 1
ATOM 1210 N N . ASN A 1 160 ? -39.348 -24.990 13.807 1.00 34.53 157 ASN A N 1
ATOM 1211 C CA . ASN A 1 160 ? -40.521 -25.664 14.353 1.00 46.13 157 ASN A CA 1
ATOM 1212 C C . ASN A 1 160 ? -41.822 -24.956 13.988 1.00 44.27 157 ASN A C 1
ATOM 1213 O O . ASN A 1 160 ? -42.840 -25.600 13.724 1.00 40.43 157 ASN A O 1
ATOM 1218 N N . ILE A 1 161 ? -41.782 -23.631 13.958 1.00 38.16 158 ILE A N 1
ATOM 1219 C CA . ILE A 1 161 ? -42.946 -22.881 13.536 1.00 32.04 158 ILE A CA 1
ATOM 1220 C C . ILE A 1 161 ? -43.267 -23.193 12.082 1.00 33.87 158 ILE A C 1
ATOM 1221 O O . ILE A 1 161 ? -44.432 -23.419 11.755 1.00 36.28 158 ILE A O 1
ATOM 1226 N N . ALA A 1 162 ? -42.245 -23.218 11.214 1.00 29.51 159 ALA A N 1
ATOM 1227 C CA . ALA A 1 162 ? -42.474 -23.521 9.799 1.00 32.10 159 ALA A CA 1
ATOM 1228 C C . ALA A 1 162 ? -43.107 -24.896 9.652 1.00 33.27 159 ALA A C 1
ATOM 1229 O O . ALA A 1 162 ? -44.018 -25.094 8.852 1.00 36.29 159 ALA A O 1
ATOM 1231 N N . GLU A 1 163 ? -42.608 -25.845 10.427 1.00 31.14 160 GLU A N 1
ATOM 1232 C CA . GLU A 1 163 ? -43.130 -27.200 10.396 1.00 31.71 160 GLU A CA 1
ATOM 1233 C C . GLU A 1 163 ? -44.582 -27.195 10.896 1.00 31.70 160 GLU A C 1
ATOM 1234 O O . GLU A 1 163 ? -45.459 -27.826 10.305 1.00 28.60 160 GLU A O 1
ATOM 1240 N N . GLU A 1 164 ? -44.831 -26.460 11.974 1.00 36.92 161 GLU A N 1
ATOM 1241 C CA . GLU A 1 164 ? -46.167 -26.395 12.561 1.00 37.82 161 GLU A CA 1
ATOM 1242 C C . GLU A 1 164 ? -47.185 -25.871 11.562 1.00 38.58 161 GLU A C 1
ATOM 1243 O O . GLU A 1 164 ? -48.281 -26.411 11.452 1.00 40.34 161 GLU A O 1
ATOM 1249 N N . GLN A 1 165 ? -46.815 -24.829 10.822 1.00 38.88 162 GLN A N 1
ATOM 1250 C CA . GLN A 1 165 ? -47.747 -24.208 9.886 1.00 33.10 162 GLN A CA 1
ATOM 1251 C C . GLN A 1 165 ? -47.589 -24.692 8.474 1.00 27.12 162 GLN A C 1
ATOM 1252 O O . GLN A 1 165 ? -48.048 -24.049 7.544 1.00 32.94 162 GLN A O 1
ATOM 1258 N N . LYS A 1 166 ? -46.952 -25.841 8.323 1.00 29.85 163 LYS A N 1
ATOM 1259 C CA . LYS A 1 166 ? -46.943 -26.543 7.044 1.00 32.11 163 LYS A CA 1
ATOM 1260 C C . LYS A 1 166 ? -46.356 -25.664 5.934 1.00 32.01 163 LYS A C 1
ATOM 1261 O O . LYS A 1 166 ? -46.793 -25.719 4.784 1.00 36.48 163 LYS A O 1
ATOM 1267 N N . GLY A 1 167 ? -45.358 -24.866 6.302 1.00 30.23 164 GLY A N 1
ATOM 1268 C CA . GLY A 1 167 ? -44.725 -23.930 5.398 1.00 29.41 164 GLY A CA 1
ATOM 1269 C C . GLY A 1 167 ? -43.218 -24.093 5.299 1.00 33.48 164 GLY A C 1
ATOM 1270 O O . GLY A 1 167 ? -42.666 -25.136 5.653 1.00 32.19 164 GLY A O 1
ATOM 1271 N N . LEU A 1 168 ? -42.552 -23.041 4.829 1.00 29.16 165 LEU A N 1
ATOM 1272 C CA . LEU A 1 168 ? -41.140 -23.102 4.469 1.00 27.12 165 LEU A CA 1
ATOM 1273 C C . LEU A 1 168 ? -40.286 -22.168 5.303 1.00 27.51 165 LEU A C 1
ATOM 1274 O O . LEU A 1 168 ? -40.786 -21.189 5.869 1.00 26.67 165 LEU A O 1
ATOM 1279 N N . THR A 1 169 ? -38.990 -22.452 5.354 1.00 24.35 166 THR A N 1
ATOM 1280 C CA . THR A 1 169 ? -38.057 -21.489 5.916 1.00 28.24 166 THR A CA 1
ATOM 1281 C C . THR A 1 169 ? -36.622 -21.618 5.382 1.00 30.50 166 THR A C 1
ATOM 1282 O O . THR A 1 169 ? -36.259 -22.592 4.716 1.00 24.15 166 THR A O 1
ATOM 1286 N N . LEU A 1 170 ? -35.807 -20.616 5.696 1.00 31.77 167 LEU A N 1
ATOM 1287 C CA . LEU A 1 170 ? -34.410 -20.604 5.307 1.00 28.82 167 LEU A CA 1
ATOM 1288 C C . LEU A 1 170 ? -33.498 -20.793 6.521 1.00 34.34 167 LEU A C 1
ATOM 1289 O O . LEU A 1 170 ? -33.570 -20.039 7.494 1.00 26.46 167 LEU A O 1
ATOM 1294 N N . THR A 1 171 ? -32.630 -21.793 6.459 1.00 29.89 168 THR A N 1
ATOM 1295 C CA . THR A 1 171 ? -31.744 -22.058 7.582 1.00 32.61 168 THR A CA 1
ATOM 1296 C C . THR A 1 171 ? -30.357 -22.433 7.102 1.00 41.60 168 THR A C 1
ATOM 1297 O O . THR A 1 171 ? -30.180 -22.922 5.988 1.00 42.79 168 THR A O 1
ATOM 1301 N N . ASP A 1 172 ? -29.365 -22.191 7.945 1.00 40.51 169 ASP A N 1
ATOM 1302 C CA . ASP A 1 172 ? -28.032 -22.680 7.663 1.00 42.79 169 ASP A CA 1
ATOM 1303 C C . ASP A 1 172 ? -28.069 -24.205 7.745 1.00 36.17 169 ASP A C 1
ATOM 1304 O O . ASP A 1 172 ? -28.898 -24.787 8.448 1.00 32.19 169 ASP A O 1
ATOM 1309 N N . ARG A 1 173 ? -27.167 -24.848 7.019 1.00 36.70 170 ARG A N 1
ATOM 1310 C CA . ARG A 1 173 ? -27.151 -26.300 6.934 1.00 36.29 170 ARG A CA 1
ATOM 1311 C C . ARG A 1 173 ? -26.836 -26.945 8.283 1.00 34.71 170 ARG A C 1
ATOM 1312 O O . ARG A 1 173 ? -27.392 -27.982 8.629 1.00 34.33 170 ARG A O 1
ATOM 1320 N N . GLY A 1 174 ? -25.939 -26.326 9.039 1.00 36.15 171 GLY A N 1
ATOM 1321 C CA . GLY A 1 174 ? -25.550 -26.852 10.336 1.00 35.93 171 GLY A CA 1
ATOM 1322 C C . GLY A 1 174 ? -26.723 -27.057 11.279 1.00 45.77 171 GLY A C 1
ATOM 1323 O O . GLY A 1 174 ? -26.848 -28.113 11.897 1.00 51.31 171 GLY A O 1
ATOM 1324 N N . THR A 1 175 ? -27.591 -26.056 11.392 1.00 43.81 172 THR A N 1
ATOM 1325 C CA . THR A 1 175 ? -28.729 -26.168 12.294 1.00 42.08 172 THR A CA 1
ATOM 1326 C C . THR A 1 175 ? -29.694 -27.226 11.800 1.00 44.16 172 THR A C 1
ATOM 1327 O O . THR A 1 175 ? -30.288 -27.948 12.599 1.00 47.33 172 THR A O 1
ATOM 1331 N N . PHE A 1 176 ? -29.856 -27.324 10.485 1.00 42.03 173 PHE A N 1
ATOM 1332 C CA . PHE A 1 176 ? -30.780 -28.314 9.946 1.00 43.80 173 PHE A CA 1
ATOM 1333 C C . PHE A 1 176 ? -30.298 -29.713 10.275 1.00 45.96 173 PHE A C 1
ATOM 1334 O O . PHE A 1 176 ? -31.098 -30.601 10.575 1.00 44.06 173 PHE A O 1
ATOM 1342 N N . ILE A 1 177 ? -28.985 -29.907 10.222 1.00 49.19 174 ILE A N 1
ATOM 1343 C CA . ILE A 1 177 ? -28.405 -31.177 10.636 1.00 50.28 174 ILE A CA 1
ATOM 1344 C C . ILE A 1 177 ? -28.754 -31.501 12.086 1.00 50.68 174 ILE A C 1
ATOM 1345 O O . ILE A 1 177 ? -29.179 -32.614 12.397 1.00 53.94 174 ILE A O 1
ATOM 1350 N N . LYS A 1 178 ? -28.577 -30.518 12.964 1.00 49.61 175 LYS A N 1
ATOM 1351 C CA . LYS A 1 178 ? -28.980 -30.645 14.356 1.00 57.33 175 LYS A CA 1
ATOM 1352 C C . LYS A 1 178 ? -30.468 -30.965 14.446 1.00 59.32 175 LYS A C 1
ATOM 1353 O O . LYS A 1 178 ? -30.850 -31.956 15.058 1.00 60.84 175 LYS A O 1
ATOM 1359 N N . TYR A 1 179 ? -31.304 -30.141 13.821 1.00 59.22 176 TYR A N 1
ATOM 1360 C CA . TYR A 1 179 ? -32.736 -30.421 13.787 1.00 60.11 176 TYR A CA 1
ATOM 1361 C C . TYR A 1 179 ? -32.999 -31.871 13.361 1.00 60.70 176 TYR A C 1
ATOM 1362 O O . TYR A 1 179 ? -33.900 -32.524 13.885 1.00 61.08 176 TYR A O 1
ATOM 1371 N N . GLU A 1 180 ? -32.205 -32.372 12.420 1.00 60.04 177 GLU A N 1
ATOM 1372 C CA . GLU A 1 180 ? -32.425 -33.706 11.868 1.00 62.34 177 GLU A CA 1
ATOM 1373 C C . GLU A 1 180 ? -32.098 -34.815 12.866 1.00 65.70 177 GLU A C 1
ATOM 1374 O O . GLU A 1 180 ? -32.782 -35.842 12.917 1.00 60.77 177 GLU A O 1
ATOM 1380 N N . SER A 1 181 ? -31.040 -34.610 13.644 1.00 67.27 178 SER A N 1
ATOM 1381 C CA . SER A 1 181 ? -30.641 -35.584 14.643 1.00 67.00 178 SER A CA 1
ATOM 1382 C C . SER A 1 181 ? -31.732 -35.714 15.698 1.00 70.17 178 SER A C 1
ATOM 1383 O O . SER A 1 181 ? -31.871 -36.756 16.330 1.00 69.00 178 SER A O 1
ATOM 1386 N N . ASN A 1 182 ? -32.512 -34.653 15.875 1.00 73.48 179 ASN A N 1
ATOM 1387 C CA . ASN A 1 182 ? -33.645 -34.676 16.795 1.00 75.54 179 ASN A CA 1
ATOM 1388 C C . ASN A 1 182 ? -34.769 -35.561 16.295 1.00 71.72 179 ASN A C 1
ATOM 1389 O O . ASN A 1 182 ? -35.273 -36.408 17.019 1.00 76.00 179 ASN A O 1
ATOM 1394 N N . HIS A 1 183 ? -35.173 -35.349 15.052 1.00 73.45 180 HIS A N 1
ATOM 1395 C CA . HIS A 1 183 ? -36.325 -36.051 14.509 1.00 80.59 180 HIS A CA 1
ATOM 1396 C C . HIS A 1 183 ? -35.887 -37.217 13.636 1.00 92.67 180 HIS A C 1
ATOM 1397 O O . HIS A 1 183 ? -36.109 -37.234 12.420 1.00 94.55 180 HIS A O 1
ATOM 1404 N N . LYS A 1 184 ? -35.254 -38.188 14.290 1.00 97.28 181 LYS A N 1
ATOM 1405 C CA . LYS A 1 184 ? -34.788 -39.406 13.648 1.00 97.79 181 LYS A CA 1
ATOM 1406 C C . LYS A 1 184 ? -35.954 -40.166 13.015 1.00 98.36 181 LYS A C 1
ATOM 1407 O O . LYS A 1 184 ? -37.116 -39.976 13.388 1.00 95.70 181 LYS A O 1
ATOM 1413 N N . GLY A 1 185 ? -35.639 -41.023 12.050 1.00 99.51 182 GLY A N 1
ATOM 1414 C CA . GLY A 1 185 ? -36.640 -41.878 11.441 1.00 101.02 182 GLY A CA 1
ATOM 1415 C C . GLY A 1 185 ? -37.252 -41.328 10.168 1.00 99.15 182 GLY A C 1
ATOM 1416 O O . GLY A 1 185 ? -36.685 -41.464 9.082 1.00 97.15 182 GLY A O 1
ATOM 1417 N N . LYS A 1 186 ? -38.419 -40.711 10.301 1.00 98.29 183 LYS A N 1
ATOM 1418 C CA . LYS A 1 186 ? -39.146 -40.196 9.146 1.00 98.22 183 LYS A CA 1
ATOM 1419 C C . LYS A 1 186 ? -39.344 -38.685 9.271 1.00 91.26 183 LYS A C 1
ATOM 1420 O O . LYS A 1 186 ? -39.985 -38.214 10.214 1.00 90.24 183 LYS A O 1
ATOM 1426 N N . PRO A 1 187 ? -38.799 -37.925 8.302 1.00 84.06 184 PRO A N 1
ATOM 1427 C CA . PRO A 1 187 ? -38.491 -36.497 8.452 1.00 74.29 184 PRO A CA 1
ATOM 1428 C C . PRO A 1 187 ? -39.707 -35.578 8.435 1.00 60.83 184 PRO A C 1
ATOM 1429 O O . PRO A 1 187 ? -40.510 -35.627 7.503 1.00 56.43 184 PRO A O 1
ATOM 1433 N N . PRO A 1 188 ? -39.838 -34.732 9.462 1.00 55.83 185 PRO A N 1
ATOM 1434 C CA . PRO A 1 188 ? -40.848 -33.681 9.363 1.00 52.55 185 PRO A CA 1
ATOM 1435 C C . PRO A 1 188 ? -40.402 -32.704 8.272 1.00 51.02 185 PRO A C 1
ATOM 1436 O O . PRO A 1 188 ? -41.207 -32.251 7.461 1.00 49.35 185 PRO A O 1
ATOM 1448 N N . VAL A 1 190 ? -37.346 -31.306 5.317 1.00 45.53 187 VAL A N 1
ATOM 1449 C CA . VAL A 1 190 ? -36.404 -31.795 4.333 1.00 43.00 187 VAL A CA 1
ATOM 1450 C C . VAL A 1 190 ? -35.863 -30.661 3.452 1.00 42.04 187 VAL A C 1
ATOM 1451 O O . VAL A 1 190 ? -36.569 -29.683 3.188 1.00 40.22 187 VAL A O 1
ATOM 1455 N N . ILE A 1 191 ? -34.604 -30.770 3.019 1.00 40.64 188 ILE A N 1
ATOM 1456 C CA . ILE A 1 191 ? -34.052 -29.772 2.099 1.00 34.81 188 ILE A CA 1
ATOM 1457 C C . ILE A 1 191 ? -34.826 -29.783 0.805 1.00 34.94 188 ILE A C 1
ATOM 1458 O O . ILE A 1 191 ? -35.009 -30.827 0.171 1.00 37.89 188 ILE A O 1
ATOM 1463 N N . VAL A 1 192 ? -35.248 -28.595 0.409 1.00 30.30 189 VAL A N 1
ATOM 1464 C CA . VAL A 1 192 ? -36.243 -28.424 -0.630 1.00 29.77 189 VAL A CA 1
ATOM 1465 C C . VAL A 1 192 ? -35.629 -27.545 -1.713 1.00 36.49 189 VAL A C 1
ATOM 1466 O O . VAL A 1 192 ? -36.135 -27.459 -2.823 1.00 38.93 189 VAL A O 1
ATOM 1470 N N . LEU A 1 193 ? -34.499 -26.922 -1.387 1.00 37.80 190 LEU A N 1
ATOM 1471 C CA . LEU A 1 193 ? -33.790 -26.100 -2.352 1.00 37.83 190 LEU A CA 1
ATOM 1472 C C . LEU A 1 193 ? -32.385 -25.736 -1.858 1.00 32.81 190 LEU A C 1
ATOM 1473 O O . LEU A 1 193 ? -32.224 -25.275 -0.735 1.00 29.55 190 LEU A O 1
ATOM 1478 N N . GLU A 1 194 ? -31.372 -25.941 -2.702 1.00 34.12 191 GLU A N 1
ATOM 1479 C CA . GLU A 1 194 ? -29.981 -25.710 -2.314 1.00 35.50 191 GLU A CA 1
ATOM 1480 C C . GLU A 1 194 ? -29.078 -25.492 -3.533 1.00 38.60 191 GLU A C 1
ATOM 1481 O O . GLU A 1 194 ? -29.457 -25.801 -4.650 1.00 39.65 191 GLU A O 1
ATOM 1487 N N . GLY A 1 195 ? -27.886 -24.946 -3.313 1.00 43.84 192 GLY A N 1
ATOM 1488 C CA . GLY A 1 195 ? -26.878 -24.850 -4.360 1.00 41.10 192 GLY A CA 1
ATOM 1489 C C . GLY A 1 195 ? -26.775 -23.518 -5.075 1.00 39.56 192 GLY A C 1
ATOM 1490 O O . GLY A 1 195 ? -25.703 -23.115 -5.503 1.00 43.41 192 GLY A O 1
ATOM 1491 N N . ASP A 1 196 ? -27.897 -22.834 -5.225 1.00 40.07 193 ASP A N 1
ATOM 1492 C CA . ASP A 1 196 ? -27.898 -21.517 -5.841 1.00 34.08 193 ASP A CA 1
ATOM 1493 C C . ASP A 1 196 ? -26.767 -20.655 -5.217 1.00 48.16 193 ASP A C 1
ATOM 1494 O O . ASP A 1 196 ? -26.548 -20.695 -4.007 1.00 51.96 193 ASP A O 1
ATOM 1499 N N . ASN A 1 197 ? -26.032 -19.903 -6.033 1.00 42.45 194 ASN A N 1
ATOM 1500 C CA . ASN A 1 197 ? -24.940 -19.070 -5.519 1.00 44.14 194 ASN A CA 1
ATOM 1501 C C . ASN A 1 197 ? -25.365 -18.056 -4.471 1.00 40.00 194 ASN A C 1
ATOM 1502 O O . ASN A 1 197 ? -24.606 -17.715 -3.577 1.00 36.50 194 ASN A O 1
ATOM 1507 N N . THR A 1 198 ? -26.579 -17.550 -4.583 1.00 44.26 195 THR A N 1
ATOM 1508 C CA . THR A 1 198 ? -27.041 -16.565 -3.615 1.00 42.21 195 THR A CA 1
ATOM 1509 C C . THR A 1 198 ? -27.293 -17.172 -2.210 1.00 37.88 195 THR A C 1
ATOM 1510 O O . THR A 1 198 ? -27.500 -16.444 -1.238 1.00 41.54 195 THR A O 1
ATOM 1514 N N . LEU A 1 199 ? -27.251 -18.501 -2.106 1.00 31.97 196 LEU A N 1
ATOM 1515 C CA . LEU A 1 199 ? -27.414 -19.188 -0.822 1.00 26.88 196 LEU A CA 1
ATOM 1516 C C . LEU A 1 199 ? -26.080 -19.529 -0.139 1.00 35.19 196 LEU A C 1
ATOM 1517 O O . LEU A 1 199 ? -26.048 -20.133 0.934 1.00 33.78 196 LEU A O 1
ATOM 1522 N N . LYS A 1 200 ? -24.978 -19.141 -0.759 1.00 36.32 197 LYS A N 1
ATOM 1523 C CA . LYS A 1 200 ? -23.679 -19.462 -0.202 1.00 39.04 197 LYS A CA 1
ATOM 1524 C C . LYS A 1 200 ? -23.353 -18.606 1.020 1.00 34.32 197 LYS A C 1
ATOM 1525 O O . LYS A 1 200 ? -23.739 -17.442 1.110 1.00 32.62 197 LYS A O 1
ATOM 1531 N N . ASN A 1 201 ? -22.665 -19.221 1.971 1.00 39.35 198 ASN A N 1
ATOM 1532 C CA . ASN A 1 201 ? -22.342 -18.599 3.252 1.00 37.56 198 ASN A CA 1
ATOM 1533 C C . ASN A 1 201 ? -20.843 -18.310 3.378 1.00 42.54 198 ASN A C 1
ATOM 1534 O O . ASN A 1 201 ? -20.015 -19.202 3.191 1.00 40.72 198 ASN A O 1
ATOM 1539 N N . PHE A 1 202 ? -20.491 -17.073 3.711 1.00 42.84 199 PHE A N 1
ATOM 1540 C CA . PHE A 1 202 ? -19.082 -16.724 3.849 1.00 41.37 199 PHE A CA 1
ATOM 1541 C C . PHE A 1 202 ? -18.716 -16.120 5.196 1.00 41.99 199 PHE A C 1
ATOM 1542 O O . PHE A 1 202 ? -19.435 -15.268 5.733 1.00 40.39 199 PHE A O 1
ATOM 1550 N N . TYR A 1 203 ? -17.567 -16.557 5.706 1.00 35.82 200 TYR A N 1
ATOM 1551 C CA . TYR A 1 203 ? -16.928 -15.945 6.854 1.00 37.62 200 TYR A CA 1
ATOM 1552 C C . TYR A 1 203 ? -15.636 -15.251 6.386 1.00 44.37 200 TYR A C 1
ATOM 1553 O O . TYR A 1 203 ? -14.852 -15.819 5.631 1.00 48.94 200 TYR A O 1
ATOM 1562 N N . SER A 1 204 ? -15.424 -14.019 6.827 1.00 40.72 201 SER A N 1
ATOM 1563 C CA . SER A 1 204 ? -14.317 -13.217 6.332 1.00 40.58 201 SER A CA 1
ATOM 1564 C C . SER A 1 204 ? -13.154 -13.136 7.298 1.00 37.17 201 SER A C 1
ATOM 1565 O O . SER A 1 204 ? -13.348 -12.862 8.480 1.00 38.61 201 SER A O 1
ATOM 1568 N N . ILE A 1 205 ? -11.948 -13.368 6.780 1.00 32.78 202 ILE A N 1
ATOM 1569 C CA . ILE A 1 205 ? -10.721 -13.144 7.522 1.00 29.62 202 ILE A CA 1
ATOM 1570 C C . ILE A 1 205 ? -10.180 -11.819 7.062 1.00 33.18 202 ILE A C 1
ATOM 1571 O O . ILE A 1 205 ? -10.144 -11.551 5.869 1.00 31.60 202 ILE A O 1
ATOM 1584 N N . ALA A 1 207 ? -6.766 -9.106 7.987 1.00 21.88 204 ALA A N 1
ATOM 1585 C CA . ALA A 1 207 ? -5.557 -8.848 8.737 1.00 25.33 204 ALA A CA 1
ATOM 1586 C C . ALA A 1 207 ? -5.666 -7.520 9.434 1.00 27.07 204 ALA A C 1
ATOM 1587 O O . ALA A 1 207 ? -6.277 -6.580 8.937 1.00 27.37 204 ALA A O 1
ATOM 1589 N N . VAL A 1 208 ? -5.064 -7.456 10.607 1.00 24.16 205 VAL A N 1
ATOM 1590 C CA . VAL A 1 208 ? -4.971 -6.211 11.312 1.00 29.49 205 VAL A CA 1
ATOM 1591 C C . VAL A 1 208 ? -4.000 -5.312 10.547 1.00 31.62 205 VAL A C 1
ATOM 1592 O O . VAL A 1 208 ? -2.901 -5.726 10.195 1.00 38.49 205 VAL A O 1
ATOM 1596 N N . ASN A 1 209 ? -4.424 -4.088 10.270 1.00 24.41 206 ASN A N 1
ATOM 1597 C CA . ASN A 1 209 ? -3.598 -3.144 9.533 1.00 26.10 206 ASN A CA 1
ATOM 1598 C C . ASN A 1 209 ? -2.276 -2.828 10.224 1.00 28.25 206 ASN A C 1
ATOM 1599 O O . ASN A 1 209 ? -2.264 -2.199 11.275 1.00 34.65 206 ASN A O 1
ATOM 1604 N N . PRO A 1 210 ? -1.153 -3.235 9.614 1.00 32.55 207 PRO A N 1
ATOM 1605 C CA . PRO A 1 210 ? 0.156 -3.051 10.264 1.00 31.56 207 PRO A CA 1
ATOM 1606 C C . PRO A 1 210 ? 0.505 -1.565 10.378 1.00 36.28 207 PRO A C 1
ATOM 1607 O O . PRO A 1 210 ? 1.299 -1.180 11.233 1.00 37.95 207 PRO A O 1
ATOM 1611 N N . LYS A 1 211 ? -0.097 -0.749 9.516 1.00 36.66 208 LYS A N 1
ATOM 1612 C CA . LYS A 1 211 ? 0.124 0.689 9.514 1.00 40.48 208 LYS A CA 1
ATOM 1613 C C . LYS A 1 211 ? -0.357 1.316 10.811 1.00 42.21 208 LYS A C 1
ATOM 1614 O O . LYS A 1 211 ? 0.171 2.332 11.243 1.00 45.93 208 LYS A O 1
ATOM 1620 N N . ARG A 1 212 ? -1.364 0.727 11.437 1.00 40.04 209 ARG A N 1
ATOM 1621 C CA . ARG A 1 212 ? -1.794 1.250 12.727 1.00 40.39 209 ARG A CA 1
ATOM 1622 C C . ARG A 1 212 ? -1.380 0.372 13.898 1.00 41.47 209 ARG A C 1
ATOM 1623 O O . ARG A 1 212 ? -1.307 0.840 15.032 1.00 40.50 209 ARG A O 1
ATOM 1631 N N . CYS A 1 213 ? -1.086 -0.892 13.633 1.00 37.02 210 CYS A N 1
ATOM 1632 C CA . CYS A 1 213 ? -0.674 -1.773 14.714 1.00 35.63 210 CYS A CA 1
ATOM 1633 C C . CYS A 1 213 ? 0.760 -2.260 14.508 1.00 41.50 210 CYS A C 1
ATOM 1634 O O . CYS A 1 213 ? 0.999 -3.354 13.997 1.00 40.58 210 CYS A O 1
ATOM 1637 N N . GLU A 1 214 ? 1.702 -1.414 14.916 1.00 50.48 211 GLU A N 1
ATOM 1638 C CA . GLU A 1 214 ? 3.133 -1.627 14.700 1.00 57.96 211 GLU A CA 1
ATOM 1639 C C . GLU A 1 214 ? 3.596 -3.023 15.080 1.00 51.81 211 GLU A C 1
ATOM 1640 O O . GLU A 1 214 ? 4.511 -3.575 14.465 1.00 55.41 211 GLU A O 1
ATOM 1646 N N . LYS A 1 215 ? 2.951 -3.594 16.088 1.00 38.58 212 LYS A N 1
ATOM 1647 C CA . LYS A 1 215 ? 3.424 -4.822 16.676 1.00 37.33 212 LYS A CA 1
ATOM 1648 C C . LYS A 1 215 ? 2.568 -6.040 16.346 1.00 40.50 212 LYS A C 1
ATOM 1649 O O . LYS A 1 215 ? 2.767 -7.117 16.906 1.00 42.39 212 LYS A O 1
ATOM 1655 N N . ALA A 1 216 ? 1.614 -5.878 15.439 1.00 36.08 213 ALA A N 1
ATOM 1656 C CA . ALA A 1 216 ? 0.855 -7.021 14.972 1.00 37.28 213 ALA A CA 1
ATOM 1657 C C . ALA A 1 216 ? 1.767 -7.882 14.093 1.00 34.90 213 ALA A C 1
ATOM 1658 O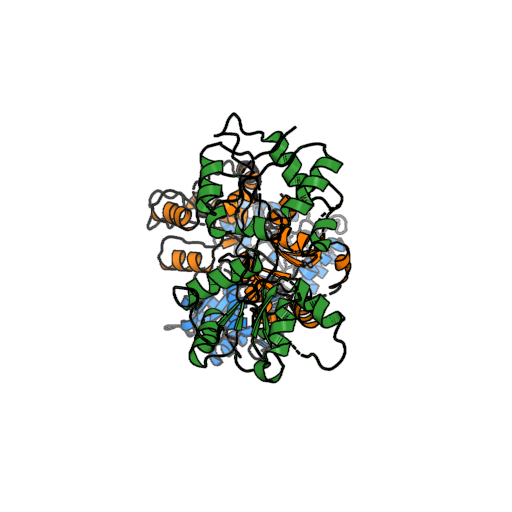 O . ALA A 1 216 ? 2.615 -7.369 13.379 1.00 33.45 213 ALA A O 1
ATOM 1660 N N . ASP A 1 217 ? 1.609 -9.191 14.172 1.00 31.06 214 ASP A N 1
ATOM 1661 C CA . ASP A 1 217 ? 2.353 -10.090 13.309 1.00 30.88 214 ASP A CA 1
ATOM 1662 C C . ASP A 1 217 ? 1.680 -10.119 11.929 1.00 27.77 214 ASP A C 1
ATOM 1663 O O . ASP A 1 217 ? 0.919 -11.025 11.611 1.00 22.05 214 ASP A O 1
ATOM 1668 N N . TYR A 1 218 ? 1.948 -9.111 11.112 1.00 29.89 215 TYR A N 1
ATOM 1669 C CA . TYR A 1 218 ? 1.286 -9.032 9.818 1.00 28.83 215 TYR A CA 1
ATOM 1670 C C . TYR A 1 218 ? 1.813 -10.110 8.875 1.00 35.47 215 TYR A C 1
ATOM 1671 O O . TYR A 1 218 ? 1.073 -10.616 8.019 1.00 30.79 215 TYR A O 1
ATOM 1680 N N . LYS A 1 219 ? 3.088 -10.457 9.042 1.00 29.03 216 LYS A N 1
ATOM 1681 C CA . LYS A 1 219 ? 3.654 -11.574 8.315 1.00 32.86 216 LYS A CA 1
ATOM 1682 C C . LYS A 1 219 ? 2.852 -12.839 8.570 1.00 30.71 216 LYS A C 1
ATOM 1683 O O . LYS A 1 219 ? 2.388 -13.488 7.628 1.00 26.76 216 LYS A O 1
ATOM 1689 N N . GLY A 1 220 ? 2.665 -13.163 9.849 1.00 25.86 217 GLY A N 1
ATOM 1690 C CA . GLY A 1 220 ? 1.883 -14.316 10.230 1.00 22.89 217 GLY A CA 1
ATOM 1691 C C . GLY A 1 220 ? 0.484 -14.245 9.643 1.00 27.38 217 GLY A C 1
ATOM 1692 O O . GLY A 1 220 ? -0.050 -15.246 9.180 1.00 31.12 217 GLY A O 1
ATOM 1693 N N . ALA A 1 221 ? -0.108 -13.056 9.656 1.00 23.83 218 ALA A N 1
ATOM 1694 C CA . ALA A 1 221 ? -1.451 -12.872 9.118 1.00 26.16 218 ALA A CA 1
ATOM 1695 C C . ALA A 1 221 ? -1.511 -13.146 7.613 1.00 30.27 218 ALA A C 1
ATOM 1696 O O . ALA A 1 221 ? -2.371 -13.897 7.130 1.00 30.30 218 ALA A O 1
ATOM 1698 N N . LYS A 1 222 ? -0.596 -12.536 6.865 1.00 29.69 219 LYS A N 1
ATOM 1699 C CA . LYS A 1 222 ? -0.573 -12.723 5.422 1.00 27.42 219 LYS A CA 1
ATOM 1700 C C . LYS A 1 222 ? -0.297 -14.193 5.043 1.00 29.34 219 LYS A C 1
ATOM 1701 O O . LYS A 1 222 ? -0.861 -14.729 4.081 1.00 29.73 219 LYS A O 1
ATOM 1707 N N . GLN A 1 223 ? 0.552 -14.855 5.817 1.00 23.70 220 GLN A N 1
ATOM 1708 C CA . GLN A 1 223 ? 0.838 -16.259 5.556 1.00 28.85 220 GLN A CA 1
ATOM 1709 C C . GLN A 1 223 ? -0.419 -17.119 5.687 1.00 32.32 220 GLN A C 1
ATOM 1710 O O . GLN A 1 223 ? -0.724 -17.946 4.829 1.00 31.70 220 GLN A O 1
ATOM 1716 N N . PHE A 1 224 ? -1.158 -16.911 6.764 1.00 31.66 221 PHE A N 1
ATOM 1717 C CA . PHE A 1 224 ? -2.382 -17.655 6.978 1.00 30.98 221 PHE A CA 1
ATOM 1718 C C . PHE A 1 224 ? -3.396 -17.391 5.876 1.00 27.91 221 PHE A C 1
ATOM 1719 O O . PHE A 1 224 ? -4.052 -18.304 5.386 1.00 32.55 221 PHE A O 1
ATOM 1727 N N . ILE A 1 225 ? -3.523 -16.131 5.491 1.00 27.32 222 ILE A N 1
ATOM 1728 C CA . ILE A 1 225 ? -4.460 -15.762 4.443 1.00 25.87 222 ILE A CA 1
ATOM 1729 C C . ILE A 1 225 ? -4.061 -16.387 3.106 1.00 30.73 222 ILE A C 1
ATOM 1730 O O . ILE A 1 225 ? -4.908 -16.882 2.368 1.00 37.61 222 ILE A O 1
ATOM 1735 N N . ASP A 1 226 ? -2.772 -16.376 2.795 1.00 32.73 223 ASP A N 1
ATOM 1736 C CA . ASP A 1 226 ? -2.310 -16.970 1.546 1.00 31.72 223 ASP A CA 1
ATOM 1737 C C . ASP A 1 226 ? -2.588 -18.477 1.552 1.00 36.16 223 ASP A C 1
ATOM 1738 O O . ASP A 1 226 ? -2.983 -19.058 0.545 1.00 38.54 223 ASP A O 1
ATOM 1743 N N . TRP A 1 227 ? -2.395 -19.106 2.704 1.00 35.10 224 TRP A N 1
ATOM 1744 C CA . TRP A 1 227 ? -2.635 -20.542 2.836 1.00 30.93 224 TRP A CA 1
ATOM 1745 C C . TRP A 1 227 ? -4.097 -20.866 2.506 1.00 34.38 224 TRP A C 1
ATOM 1746 O O . TRP A 1 227 ? -4.386 -21.737 1.688 1.00 37.70 224 TRP A O 1
ATOM 1757 N N . ILE A 1 228 ? -5.008 -20.131 3.131 1.00 29.47 225 ILE A N 1
ATOM 1758 C CA . ILE A 1 228 ? -6.439 -20.276 2.906 1.00 36.47 225 ILE A CA 1
ATOM 1759 C C . ILE A 1 228 ? -6.814 -20.077 1.428 1.00 44.57 225 ILE A C 1
ATOM 1760 O O . ILE A 1 228 ? -7.583 -20.826 0.839 1.00 47.24 225 ILE A O 1
ATOM 1765 N N . VAL A 1 229 ? -6.237 -19.055 0.834 1.00 44.68 226 VAL A N 1
ATOM 1766 C CA . VAL A 1 229 ? -6.546 -18.679 -0.524 1.00 43.75 226 VAL A CA 1
ATOM 1767 C C . VAL A 1 229 ? -5.923 -19.638 -1.551 1.00 53.72 226 VAL A C 1
ATOM 1768 O O . VAL A 1 229 ? -6.380 -19.712 -2.691 1.00 57.54 226 VAL A O 1
ATOM 1772 N N . SER A 1 230 ? -4.902 -20.392 -1.133 1.00 54.51 227 SER A N 1
ATOM 1773 C CA . SER A 1 230 ? -4.191 -21.322 -2.023 1.00 53.19 227 SER A CA 1
ATOM 1774 C C . SER A 1 230 ? -5.103 -22.401 -2.593 1.00 57.95 227 SER A C 1
ATOM 1775 O O . SER A 1 230 ? -6.032 -22.866 -1.921 1.00 52.34 227 SER A O 1
ATOM 1778 N N . GLU A 1 231 ? -4.813 -22.818 -3.823 1.00 62.35 228 GLU A N 1
ATOM 1779 C CA . GLU A 1 231 ? -5.681 -23.762 -4.521 1.00 68.77 228 GLU A CA 1
ATOM 1780 C C . GLU A 1 231 ? -5.916 -25.031 -3.700 1.00 61.99 228 GLU A C 1
ATOM 1781 O O . GLU A 1 231 ? -7.062 -25.478 -3.533 1.00 55.31 228 GLU A O 1
ATOM 1787 N N . LYS A 1 232 ? -4.833 -25.595 -3.171 1.00 54.01 229 LYS A N 1
ATOM 1788 C CA . LYS A 1 232 ? -4.953 -26.804 -2.376 1.00 50.18 229 LYS A CA 1
ATOM 1789 C C . LYS A 1 232 ? -6.045 -26.648 -1.319 1.00 46.63 229 LYS A C 1
ATOM 1790 O O . LYS A 1 232 ? -6.887 -27.526 -1.147 1.00 49.95 229 LYS A O 1
ATOM 1804 N N . GLN A 1 234 ? -8.310 -23.986 -1.123 1.00 44.16 231 GLN A N 1
ATOM 1805 C CA . GLN A 1 234 ? -9.548 -23.673 -1.821 1.00 52.11 231 GLN A CA 1
ATOM 1806 C C . GLN A 1 234 ? -10.293 -24.973 -2.132 1.00 55.17 231 GLN A C 1
ATOM 1807 O O . GLN A 1 234 ? -11.413 -25.188 -1.668 1.00 51.18 231 GLN A O 1
ATOM 1813 N N . ALA A 1 235 ? -9.646 -25.855 -2.888 1.00 62.62 232 ALA A N 1
ATOM 1814 C CA . ALA A 1 235 ? -10.231 -27.150 -3.230 1.00 67.55 232 ALA A CA 1
ATOM 1815 C C . ALA A 1 235 ? -10.514 -28.011 -1.995 1.00 69.38 232 ALA A C 1
ATOM 1816 O O . ALA A 1 235 ? -11.496 -28.749 -1.946 1.00 75.41 232 ALA A O 1
ATOM 1818 N N . GLU A 1 236 ? -9.647 -27.920 -0.998 1.00 61.52 233 GLU A N 1
ATOM 1819 C CA . GLU A 1 236 ? -9.816 -28.712 0.205 1.00 55.02 233 GLU A CA 1
ATOM 1820 C C . GLU A 1 236 ? -11.051 -28.260 0.963 1.00 52.63 233 GLU A C 1
ATOM 1821 O O . GLU A 1 236 ? -11.845 -29.079 1.410 1.00 50.29 233 GLU A O 1
ATOM 1827 N N . ILE A 1 237 ? -11.209 -26.946 1.089 1.00 58.91 234 ILE A N 1
ATOM 1828 C CA . ILE A 1 237 ? -12.325 -26.353 1.828 1.00 63.50 234 ILE A CA 1
ATOM 1829 C C . ILE A 1 237 ? -13.671 -26.645 1.182 1.00 64.37 234 ILE A C 1
ATOM 1830 O O . ILE A 1 237 ? -14.642 -26.988 1.869 1.00 59.63 234 ILE A O 1
ATOM 1835 N N . ALA A 1 238 ? -13.724 -26.501 -0.139 1.00 65.81 235 ALA A N 1
ATOM 1836 C CA . ALA A 1 238 ? -14.942 -26.790 -0.885 1.00 69.97 235 ALA A CA 1
ATOM 1837 C C . ALA A 1 238 ? -15.452 -28.195 -0.573 1.00 74.70 235 ALA A C 1
ATOM 1838 O O . ALA A 1 238 ? -16.643 -28.467 -0.696 1.00 78.40 235 ALA A O 1
ATOM 1840 N N . ASN A 1 239 ? -14.551 -29.077 -0.151 1.00 73.61 236 ASN A N 1
ATOM 1841 C CA . ASN A 1 239 ? -14.897 -30.476 0.067 1.00 75.01 236 ASN A CA 1
ATOM 1842 C C . ASN A 1 239 ? -15.137 -30.862 1.520 1.00 73.11 236 ASN A C 1
ATOM 1843 O O . ASN A 1 239 ? -14.774 -31.958 1.943 1.00 70.41 236 ASN A O 1
ATOM 1848 N N . PHE A 1 240 ? -15.757 -29.969 2.280 1.00 75.04 237 PHE A N 1
ATOM 1849 C CA . PHE A 1 240 ? -16.102 -30.281 3.660 1.00 77.14 237 PHE A CA 1
ATOM 1850 C C . PHE A 1 240 ? -17.543 -30.747 3.771 1.00 73.21 237 PHE A C 1
ATOM 1851 O O . PHE A 1 240 ? -17.907 -31.393 4.747 1.00 74.13 237 PHE A O 1
ATOM 1859 N N . ALA B 1 5 ? -8.413 -29.028 -25.458 1.00 47.37 2 ALA B N 1
ATOM 1860 C CA . ALA B 1 5 ? -9.637 -29.145 -24.669 1.00 49.97 2 ALA B CA 1
ATOM 1861 C C . ALA B 1 5 ? -10.787 -28.361 -25.289 1.00 50.41 2 ALA B C 1
ATOM 1862 O O . ALA B 1 5 ? -10.654 -27.185 -25.631 1.00 49.43 2 ALA B O 1
ATOM 1864 N N . GLU B 1 6 ? -11.924 -29.022 -25.428 1.00 48.75 3 GLU B N 1
ATOM 1865 C CA . GLU B 1 6 ? -13.104 -28.377 -25.977 1.00 47.14 3 GLU B CA 1
ATOM 1866 C C . GLU B 1 6 ? -14.314 -28.582 -25.088 1.00 38.27 3 GLU B C 1
ATOM 1867 O O . GLU B 1 6 ? -14.374 -29.521 -24.312 1.00 40.19 3 GLU B O 1
ATOM 1873 N N . LEU B 1 7 ? -15.283 -27.693 -25.217 1.00 33.15 4 LEU B N 1
ATOM 1874 C CA . LEU B 1 7 ? -16.567 -27.882 -24.586 1.00 27.27 4 LEU B CA 1
ATOM 1875 C C . LEU B 1 7 ? -17.570 -27.586 -25.675 1.00 34.76 4 LEU B C 1
ATOM 1876 O O . LEU B 1 7 ? -17.493 -26.530 -26.306 1.00 34.82 4 LEU B O 1
ATOM 1881 N N . ARG B 1 8 ? -18.493 -28.523 -25.903 1.00 33.46 5 ARG B N 1
ATOM 1882 C CA . ARG B 1 8 ? -19.489 -28.384 -26.960 1.00 26.62 5 ARG B CA 1
ATOM 1883 C C . ARG B 1 8 ? -20.878 -28.023 -26.429 1.00 27.94 5 ARG B C 1
ATOM 1884 O O . ARG B 1 8 ? -21.399 -28.633 -25.488 1.00 28.33 5 ARG B O 1
ATOM 1900 N N . ALA B 1 10 ? -24.981 -26.657 -27.435 1.00 35.33 7 ALA B N 1
ATOM 1901 C CA . ALA B 1 10 ? -26.111 -26.374 -28.303 1.00 33.46 7 ALA B CA 1
ATOM 1902 C C . ALA B 1 10 ? -26.831 -25.151 -27.759 1.00 36.59 7 ALA B C 1
ATOM 1903 O O . ALA B 1 10 ? -27.282 -25.138 -26.621 1.00 32.03 7 ALA B O 1
ATOM 1905 N N . THR B 1 11 ? -26.924 -24.113 -28.571 1.00 40.97 8 THR B N 1
ATOM 1906 C CA . THR B 1 11 ? -27.688 -22.952 -28.183 1.00 35.42 8 THR B CA 1
ATOM 1907 C C . THR B 1 11 ? -28.691 -22.563 -29.263 1.00 37.65 8 THR B C 1
ATOM 1908 O O . THR B 1 11 ? -29.014 -23.347 -30.163 1.00 39.50 8 THR B O 1
ATOM 1912 N N . THR B 1 12 ? -29.153 -21.327 -29.161 1.00 34.45 9 THR B N 1
ATOM 1913 C CA . THR B 1 12 ? -30.313 -20.846 -29.877 1.00 33.80 9 THR B CA 1
ATOM 1914 C C . THR B 1 12 ? -29.940 -19.713 -30.804 1.00 39.28 9 THR B C 1
ATOM 1915 O O . THR B 1 12 ? -29.141 -18.846 -30.451 1.00 43.66 9 THR B O 1
ATOM 1919 N N . THR B 1 13 ? -30.517 -19.738 -31.999 1.00 44.56 10 THR B N 1
ATOM 1920 C CA . THR B 1 13 ? -30.310 -18.692 -32.978 1.00 42.16 10 THR B CA 1
ATOM 1921 C C . THR B 1 13 ? -30.494 -17.328 -32.329 1.00 37.14 10 THR B C 1
ATOM 1922 O O . THR B 1 13 ? -29.597 -16.489 -32.341 1.00 41.25 10 THR B O 1
ATOM 1926 N N . SER B 1 14 ? -31.658 -17.113 -31.747 1.00 35.86 11 SER B N 1
ATOM 1927 C CA . SER B 1 14 ? -31.941 -15.834 -31.116 1.00 48.35 11 SER B CA 1
ATOM 1928 C C . SER B 1 14 ? -30.876 -15.473 -30.087 1.00 45.87 11 SER B C 1
ATOM 1929 O O . SER B 1 14 ? -30.456 -14.317 -29.998 1.00 48.00 11 SER B O 1
ATOM 1932 N N . THR B 1 15 ? -30.450 -16.467 -29.316 1.00 41.23 12 THR B N 1
ATOM 1933 C CA . THR B 1 15 ? -29.398 -16.284 -28.321 1.00 44.41 12 THR B CA 1
ATOM 1934 C C . THR B 1 15 ? -28.051 -15.973 -28.982 1.00 42.61 12 THR B C 1
ATOM 1935 O O . THR B 1 15 ? -27.371 -15.006 -28.628 1.00 42.16 12 THR B O 1
ATOM 1939 N N . ASP B 1 16 ? -27.661 -16.800 -29.939 1.00 35.71 13 ASP B N 1
ATOM 1940 C CA . ASP B 1 16 ? -26.415 -16.555 -30.652 1.00 40.66 13 ASP B CA 1
ATOM 1941 C C . ASP B 1 16 ? -26.397 -15.087 -31.082 1.00 44.82 13 ASP B C 1
ATOM 1942 O O . ASP B 1 16 ? -25.375 -14.410 -30.982 1.00 43.52 13 ASP B O 1
ATOM 1947 N N . ASN B 1 17 ? -27.555 -14.595 -31.517 1.00 44.08 14 ASN B N 1
ATOM 1948 C CA . ASN B 1 17 ? -27.668 -13.255 -32.087 1.00 45.98 14 ASN B CA 1
ATOM 1949 C C . ASN B 1 17 ? -27.440 -12.101 -31.108 1.00 48.95 14 ASN B C 1
ATOM 1950 O O . ASN B 1 17 ? -27.264 -10.962 -31.536 1.00 56.82 14 ASN B O 1
ATOM 1955 N N . THR B 1 18 ? -27.460 -12.368 -29.806 1.00 42.06 15 THR B N 1
ATOM 1956 C CA . THR B 1 18 ? -27.097 -11.319 -28.860 1.00 36.60 15 THR B CA 1
ATOM 1957 C C . THR B 1 18 ? -25.613 -11.033 -28.979 1.00 40.59 15 THR B C 1
ATOM 1958 O O . THR B 1 18 ? -25.156 -9.947 -28.644 1.00 49.21 15 THR B O 1
ATOM 1962 N N . GLY B 1 19 ? -24.858 -12.025 -29.437 1.00 41.93 16 GLY B N 1
ATOM 1963 C CA . GLY B 1 19 ? -23.415 -11.897 -29.527 1.00 44.29 16 GLY B CA 1
ATOM 1964 C C . GLY B 1 19 ? -22.691 -12.210 -28.227 1.00 41.43 16 GLY B C 1
ATOM 1965 O O . GLY B 1 19 ? -21.465 -12.108 -28.166 1.00 41.87 16 GLY B O 1
ATOM 1966 N N . LEU B 1 20 ? -23.446 -12.601 -27.198 1.00 33.65 17 LEU B N 1
ATOM 1967 C CA . LEU B 1 20 ? -22.882 -12.932 -25.885 1.00 36.86 17 LEU B CA 1
ATOM 1968 C C . LEU B 1 20 ? -21.820 -14.034 -25.915 1.00 39.09 17 LEU B C 1
ATOM 1969 O O . LEU B 1 20 ? -20.804 -13.924 -25.238 1.00 37.80 17 LEU B O 1
ATOM 1974 N N . LEU B 1 21 ? -22.063 -15.097 -26.680 1.00 32.46 18 LEU B N 1
ATOM 1975 C CA . LEU B 1 21 ? -21.110 -16.194 -26.740 1.00 34.36 18 LEU B CA 1
ATOM 1976 C C . LEU B 1 21 ? -19.802 -15.747 -27.373 1.00 37.03 18 LEU B C 1
ATOM 1977 O O . LEU B 1 21 ? -18.733 -16.088 -26.890 1.00 40.38 18 LEU B O 1
ATOM 1982 N N . ASP B 1 22 ? -19.895 -14.960 -28.436 1.00 35.98 19 ASP B N 1
ATOM 1983 C CA . ASP B 1 22 ? -18.710 -14.461 -29.131 1.00 39.03 19 ASP B CA 1
ATOM 1984 C C . ASP B 1 22 ? -17.775 -13.755 -28.156 1.00 35.60 19 ASP B C 1
ATOM 1985 O O . ASP B 1 22 ? -16.572 -13.932 -28.214 1.00 38.30 19 ASP B O 1
ATOM 1990 N N . VAL B 1 23 ? -18.340 -12.990 -27.235 1.00 32.33 20 VAL B N 1
ATOM 1991 C CA . VAL B 1 23 ? -17.544 -12.385 -26.188 1.00 36.96 20 VAL B CA 1
ATOM 1992 C C . VAL B 1 23 ? -17.087 -13.409 -25.141 1.00 40.60 20 VAL B C 1
ATOM 1993 O O . VAL B 1 23 ? -15.938 -13.390 -24.709 1.00 42.77 20 VAL B O 1
ATOM 1997 N N . LEU B 1 24 ? -17.982 -14.312 -24.752 1.00 40.48 21 LEU B N 1
ATOM 1998 C CA . LEU B 1 24 ? -17.709 -15.253 -23.661 1.00 42.37 21 LEU B CA 1
ATOM 1999 C C . LEU B 1 24 ? -16.594 -16.258 -23.973 1.00 43.81 21 LEU B C 1
ATOM 2000 O O . LEU B 1 24 ? -15.735 -16.525 -23.130 1.00 43.85 21 LEU B O 1
ATOM 2005 N N . ALA B 1 25 ? -16.609 -16.805 -25.185 1.00 36.88 22 ALA B N 1
ATOM 2006 C CA . ALA B 1 25 ? -15.635 -17.818 -25.572 1.00 36.34 22 ALA B CA 1
ATOM 2007 C C . ALA B 1 25 ? -14.195 -17.384 -25.280 1.00 40.30 22 ALA B C 1
ATOM 2008 O O . ALA B 1 25 ? -13.495 -18.060 -24.532 1.00 39.30 22 ALA B O 1
ATOM 2010 N N . PRO B 1 26 ? -13.765 -16.243 -25.855 1.00 37.53 23 PRO B N 1
ATOM 2011 C CA . PRO B 1 26 ? -12.407 -15.715 -25.685 1.00 37.81 23 PRO B CA 1
ATOM 2012 C C . PRO B 1 26 ? -12.053 -15.548 -24.215 1.00 39.78 23 PRO B C 1
ATOM 2013 O O . PRO B 1 26 ? -10.922 -15.841 -23.815 1.00 40.45 23 PRO B O 1
ATOM 2017 N N . ALA B 1 27 ? -13.016 -15.074 -23.427 1.00 36.05 24 ALA B N 1
ATOM 2018 C CA . ALA B 1 27 ? -12.825 -14.891 -21.991 1.00 31.02 24 ALA B CA 1
ATOM 2019 C C . ALA B 1 27 ? -12.658 -16.230 -21.254 1.00 36.35 24 ALA B C 1
ATOM 2020 O O . ALA B 1 27 ? -11.846 -16.351 -20.337 1.00 36.42 24 ALA B O 1
ATOM 2022 N N . TYR B 1 28 ? -13.418 -17.240 -21.661 1.00 37.75 25 TYR B N 1
ATOM 2023 C CA . TYR B 1 28 ? -13.323 -18.552 -21.026 1.00 39.49 25 TYR B CA 1
ATOM 2024 C C . TYR B 1 28 ? -12.023 -19.245 -21.429 1.00 42.60 25 TYR B C 1
ATOM 2025 O O . TYR B 1 28 ? -11.403 -19.949 -20.626 1.00 38.02 25 TYR B O 1
ATOM 2034 N N . LYS B 1 29 ? -11.625 -19.044 -22.684 1.00 39.38 26 LYS B N 1
ATOM 2035 C CA . LYS B 1 29 ? -10.396 -19.612 -23.206 1.00 41.59 26 LYS B CA 1
ATOM 2036 C C . LYS B 1 29 ? -9.251 -19.052 -22.389 1.00 46.95 26 LYS B C 1
ATOM 2037 O O . LYS B 1 29 ? -8.313 -19.765 -22.039 1.00 45.69 26 LYS B O 1
ATOM 2043 N N . LYS B 1 30 ? -9.362 -17.770 -22.063 1.00 50.15 27 LYS B N 1
ATOM 2044 C CA . LYS B 1 30 ? -8.326 -17.077 -21.317 1.00 53.16 27 LYS B CA 1
ATOM 2045 C C . LYS B 1 30 ? -8.210 -17.614 -19.890 1.00 49.85 27 LYS B C 1
ATOM 2046 O O . LYS B 1 30 ? -7.114 -17.923 -19.442 1.00 44.79 27 LYS B O 1
ATOM 2052 N N . ASP B 1 31 ? -9.335 -17.748 -19.188 1.00 46.37 28 ASP B N 1
ATOM 2053 C CA . ASP B 1 31 ? -9.303 -18.133 -17.772 1.00 39.12 28 ASP B CA 1
ATOM 2054 C C . ASP B 1 31 ? -9.015 -19.610 -17.571 1.00 43.66 28 ASP B C 1
ATOM 2055 O O . ASP B 1 31 ? -8.663 -20.039 -16.477 1.00 47.96 28 ASP B O 1
ATOM 2060 N N . THR B 1 32 ? -9.147 -20.393 -18.628 1.00 45.19 29 THR B N 1
ATOM 2061 C CA . THR B 1 32 ? -9.391 -21.803 -18.431 1.00 41.75 29 THR B CA 1
ATOM 2062 C C . THR B 1 32 ? -8.665 -22.692 -19.426 1.00 44.12 29 THR B C 1
ATOM 2063 O O . THR B 1 32 ? -8.437 -23.868 -19.151 1.00 43.11 29 THR B O 1
ATOM 2067 N N . GLY B 1 33 ? -8.314 -22.126 -20.581 1.00 39.72 30 GLY B N 1
ATOM 2068 C CA . GLY B 1 33 ? -7.663 -22.877 -21.642 1.00 34.36 30 GLY B CA 1
ATOM 2069 C C . GLY B 1 33 ? -8.596 -23.643 -22.581 1.00 39.00 30 GLY B C 1
ATOM 2070 O O . GLY B 1 33 ? -8.155 -24.140 -23.617 1.00 37.72 30 GLY B O 1
ATOM 2071 N N . VAL B 1 34 ? -9.877 -23.746 -22.225 1.00 36.70 31 VAL B N 1
ATOM 2072 C CA . VAL B 1 34 ? -10.840 -24.519 -23.011 1.00 30.55 31 VAL B CA 1
ATOM 2073 C C . VAL B 1 34 ? -11.399 -23.704 -24.166 1.00 34.45 31 VAL B C 1
ATOM 2074 O O . VAL B 1 34 ? -11.654 -22.506 -24.026 1.00 39.82 31 VAL B O 1
ATOM 2078 N N . ASP B 1 35 ? -11.568 -24.356 -25.311 1.00 33.82 32 ASP B N 1
ATOM 2079 C CA . ASP B 1 35 ? -12.305 -23.779 -26.439 1.00 39.89 32 ASP B CA 1
ATOM 2080 C C . ASP B 1 35 ? -13.796 -24.147 -26.420 1.00 39.00 32 ASP B C 1
ATOM 2081 O O . ASP B 1 35 ? -14.172 -25.325 -26.555 1.00 33.82 32 ASP B O 1
ATOM 2086 N N . LEU B 1 36 ? -14.642 -23.134 -26.278 1.00 34.05 33 LEU B N 1
ATOM 2087 C CA . LEU B 1 36 ? -16.082 -23.326 -26.380 1.00 29.07 33 LEU B CA 1
ATOM 2088 C C . LEU B 1 36 ? -16.524 -23.375 -27.841 1.00 38.07 33 LEU B C 1
ATOM 2089 O O . LEU B 1 36 ? -16.203 -22.487 -28.644 1.00 42.54 33 LEU B O 1
ATOM 2094 N N . LYS B 1 37 ? -17.269 -24.416 -28.184 1.00 37.98 34 LYS B N 1
ATOM 2095 C CA . LYS B 1 37 ? -17.806 -24.551 -29.528 1.00 39.45 34 LYS B CA 1
ATOM 2096 C C . LYS B 1 37 ? -19.314 -24.683 -29.487 1.00 37.41 34 LYS B C 1
ATOM 2097 O O . LYS B 1 37 ? -19.855 -25.457 -28.691 1.00 37.74 34 LYS B O 1
ATOM 2103 N N . TRP B 1 38 ? -20.006 -23.950 -30.350 1.00 31.21 35 TRP B N 1
ATOM 2104 C CA . TRP B 1 38 ? -21.455 -23.991 -30.296 1.00 32.32 35 TRP B CA 1
ATOM 2105 C C . TRP B 1 38 ? -22.121 -23.869 -31.637 1.00 35.19 35 TRP B C 1
ATOM 2106 O O . TRP B 1 38 ? -21.619 -23.217 -32.546 1.00 44.26 35 TRP B O 1
ATOM 2117 N N . VAL B 1 39 ? -23.277 -24.507 -31.735 1.00 31.01 36 VAL B N 1
ATOM 2118 C CA . VAL B 1 39 ? -24.158 -24.339 -32.867 1.00 34.53 36 VAL B CA 1
ATOM 2119 C C . VAL B 1 39 ? -25.441 -23.645 -32.391 1.00 37.64 36 VAL B C 1
ATOM 2120 O O . VAL B 1 39 ? -25.972 -23.964 -31.327 1.00 34.64 36 VAL B O 1
ATOM 2124 N N . ALA B 1 40 ? -25.907 -22.681 -33.182 1.00 37.43 37 ALA B N 1
ATOM 2125 C CA . ALA B 1 40 ? -27.113 -21.916 -32.892 1.00 38.30 37 ALA B CA 1
ATOM 2126 C C . ALA B 1 40 ? -28.268 -22.363 -33.785 1.00 43.04 37 ALA B C 1
ATOM 2127 O O . ALA B 1 40 ? -28.293 -22.078 -34.986 1.00 45.63 37 ALA B O 1
ATOM 2129 N N . VAL B 1 41 ? -29.215 -23.079 -33.190 1.00 42.60 38 VAL B N 1
ATOM 2130 C CA . VAL B 1 41 ? -30.368 -23.597 -33.915 1.00 35.46 38 VAL B CA 1
ATOM 2131 C C . VAL B 1 41 ? -31.644 -23.187 -33.194 1.00 37.04 38 VAL B C 1
ATOM 2132 O O . VAL B 1 41 ? -31.617 -22.345 -32.298 1.00 37.65 38 VAL B O 1
ATOM 2136 N N . GLY B 1 42 ? -32.763 -23.778 -33.593 1.00 38.57 39 GLY B N 1
ATOM 2137 C CA . GLY B 1 42 ? -34.004 -23.592 -32.872 1.00 38.32 39 GLY B CA 1
ATOM 2138 C C . GLY B 1 42 ? -33.973 -24.309 -31.529 1.00 43.68 39 GLY B C 1
ATOM 2139 O O . GLY B 1 42 ? -33.213 -25.263 -31.323 1.00 43.79 39 GLY B O 1
ATOM 2140 N N . THR B 1 43 ? -34.821 -23.844 -30.617 1.00 40.29 40 THR B N 1
ATOM 2141 C CA . THR B 1 43 ? -34.946 -24.419 -29.284 1.00 30.93 40 THR B CA 1
ATOM 2142 C C . THR B 1 43 ? -35.134 -25.927 -29.295 1.00 28.00 40 THR B C 1
ATOM 2143 O O . THR B 1 43 ? -34.425 -26.646 -28.606 1.00 28.82 40 THR B O 1
ATOM 2147 N N . GLY B 1 44 ? -36.112 -26.406 -30.054 1.00 35.26 41 GLY B N 1
ATOM 2148 C CA . GLY B 1 44 ? -36.336 -27.838 -30.162 1.00 34.24 41 GLY B CA 1
ATOM 2149 C C . GLY B 1 44 ? -35.071 -28.548 -30.626 1.00 34.77 41 GLY B C 1
ATOM 2150 O O . GLY B 1 44 ? -34.682 -29.576 -30.076 1.00 34.18 41 GLY B O 1
ATOM 2151 N N . ASN B 1 45 ? -34.420 -27.984 -31.638 1.00 33.76 42 ASN B N 1
ATOM 2152 C CA . ASN B 1 45 ? -33.192 -28.560 -32.163 1.00 40.65 42 ASN B CA 1
ATOM 2153 C C . ASN B 1 45 ? -32.070 -28.598 -31.130 1.00 40.20 42 ASN B C 1
ATOM 2154 O O . ASN B 1 45 ? -31.353 -29.596 -31.016 1.00 34.61 42 ASN B O 1
ATOM 2159 N N . ALA B 1 46 ? -31.928 -27.513 -30.375 1.00 36.15 43 ALA B N 1
ATOM 2160 C CA . ALA B 1 46 ? -30.891 -27.449 -29.360 1.00 31.44 43 ALA B CA 1
ATOM 2161 C C . ALA B 1 46 ? -31.162 -28.506 -28.293 1.00 30.48 43 ALA B C 1
ATOM 2162 O O . ALA B 1 46 ? -30.264 -29.239 -27.883 1.00 32.23 43 ALA B O 1
ATOM 2164 N N . LEU B 1 47 ? -32.410 -28.617 -27.863 1.00 28.74 44 LEU B N 1
ATOM 2165 C CA . LEU B 1 47 ? -32.743 -29.614 -26.852 1.00 29.00 44 LEU B CA 1
ATOM 2166 C C . LEU B 1 47 ? -32.507 -30.999 -27.418 1.00 35.87 44 LEU B C 1
ATOM 2167 O O . LEU B 1 47 ? -32.021 -31.901 -26.723 1.00 27.94 44 LEU B O 1
ATOM 2172 N N . LYS B 1 48 ? -32.845 -31.156 -28.695 1.00 37.96 45 LYS B N 1
ATOM 2173 C CA . LYS B 1 48 ? -32.580 -32.400 -29.387 1.00 40.36 45 LYS B CA 1
ATOM 2174 C C . LYS B 1 48 ? -31.088 -32.732 -29.390 1.00 37.18 45 LYS B C 1
ATOM 2175 O O . LYS B 1 48 ? -30.701 -33.850 -29.055 1.00 35.80 45 LYS B O 1
ATOM 2181 N N . LEU B 1 49 ? -30.252 -31.772 -29.774 1.00 32.34 46 LEU B N 1
ATOM 2182 C CA . LEU B 1 49 ? -28.806 -32.016 -29.748 1.00 28.58 46 LEU B CA 1
ATOM 2183 C C . LEU B 1 49 ? -28.426 -32.659 -28.424 1.00 28.81 46 LEU B C 1
ATOM 2184 O O . LEU B 1 49 ? -27.714 -33.662 -28.392 1.00 30.75 46 LEU B O 1
ATOM 2189 N N . GLY B 1 50 ? -28.942 -32.099 -27.334 1.00 28.37 47 GLY B N 1
ATOM 2190 C CA . GLY B 1 50 ? -28.605 -32.587 -26.008 1.00 30.36 47 GLY B CA 1
ATOM 2191 C C . GLY B 1 50 ? -29.189 -33.959 -25.737 1.00 31.00 47 GLY B C 1
ATOM 2192 O O . GLY B 1 50 ? -28.552 -34.811 -25.121 1.00 26.74 47 GLY B O 1
ATOM 2193 N N . GLU B 1 51 ? -30.418 -34.172 -26.188 1.00 33.42 48 GLU B N 1
ATOM 2194 C CA . GLU B 1 51 ? -31.083 -35.438 -25.947 1.00 35.25 48 GLU B CA 1
ATOM 2195 C C . GLU B 1 51 ? -30.373 -36.530 -26.740 1.00 36.58 48 GLU B C 1
ATOM 2196 O O . GLU B 1 51 ? -30.237 -37.663 -26.270 1.00 32.32 48 GLU B O 1
ATOM 2202 N N . ASN B 1 52 ? -29.895 -36.158 -27.929 1.00 35.94 49 ASN B N 1
ATOM 2203 C CA . ASN B 1 52 ? -29.192 -37.075 -28.825 1.00 36.12 49 ASN B CA 1
ATOM 2204 C C . ASN B 1 52 ? -27.756 -37.383 -28.360 1.00 34.42 49 ASN B C 1
ATOM 2205 O O . ASN B 1 52 ? -27.049 -38.150 -29.005 1.00 32.98 49 ASN B O 1
ATOM 2210 N N . CYS B 1 53 ? -27.330 -36.778 -27.250 1.00 30.29 50 CYS B N 1
ATOM 2211 C CA . CYS B 1 53 ? -25.967 -36.958 -26.740 1.00 29.06 50 CYS B CA 1
ATOM 2212 C C . CYS B 1 53 ? -24.936 -36.383 -27.715 1.00 37.19 50 CYS B C 1
ATOM 2213 O O . CYS B 1 53 ? -23.985 -37.060 -28.093 1.00 39.24 50 CYS B O 1
ATOM 2216 N N . ASP B 1 54 ? -25.143 -35.137 -28.130 1.00 38.98 51 ASP B N 1
ATOM 2217 C CA . ASP B 1 54 ? -24.361 -34.542 -29.209 1.00 35.13 51 ASP B CA 1
ATOM 2218 C C . ASP B 1 54 ? -23.579 -33.310 -28.743 1.00 39.31 51 ASP B C 1
ATOM 2219 O O . ASP B 1 54 ? -22.728 -32.788 -29.474 1.00 45.81 51 ASP B O 1
ATOM 2224 N N . VAL B 1 55 ? -23.888 -32.846 -27.537 1.00 33.94 52 VAL B N 1
ATOM 2225 C CA . VAL B 1 55 ? -23.247 -31.673 -26.949 1.00 37.51 52 VAL B CA 1
ATOM 2226 C C . VAL B 1 55 ? -23.020 -31.927 -25.468 1.00 36.46 52 VAL B C 1
ATOM 2227 O O . VAL B 1 55 ? -23.557 -32.874 -24.909 1.00 32.45 52 VAL B O 1
ATOM 2231 N N . ASP B 1 56 ? -22.208 -31.094 -24.833 1.00 35.17 53 ASP B N 1
ATOM 2232 C CA . ASP B 1 56 ? -21.893 -31.304 -23.431 1.00 31.98 53 ASP B CA 1
ATOM 2233 C C . ASP B 1 56 ? -22.846 -30.468 -22.617 1.00 31.83 53 ASP B C 1
ATOM 2234 O O . ASP B 1 56 ? -23.181 -30.823 -21.500 1.00 27.48 53 ASP B O 1
ATOM 2239 N N . VAL B 1 57 ? -23.278 -29.353 -23.203 1.00 32.60 54 VAL B N 1
ATOM 2240 C CA . VAL B 1 57 ? -24.154 -28.411 -22.528 1.00 30.95 54 VAL B CA 1
ATOM 2241 C C . VAL B 1 57 ? -25.177 -27.803 -23.449 1.00 32.79 54 VAL B C 1
ATOM 2242 O O . VAL B 1 57 ? -24.996 -27.745 -24.671 1.00 33.22 54 VAL B O 1
ATOM 2246 N N . VAL B 1 58 ? -26.247 -27.327 -22.824 1.00 28.13 55 VAL B N 1
ATOM 2247 C CA . VAL B 1 58 ? -27.340 -26.672 -23.513 1.00 29.69 55 VAL B CA 1
ATOM 2248 C C . VAL B 1 58 ? -27.581 -25.276 -22.914 1.00 31.22 55 VAL B C 1
ATOM 2249 O O . VAL B 1 58 ? -27.522 -25.071 -21.699 1.00 29.29 55 VAL B O 1
ATOM 2253 N N . PHE B 1 59 ? -27.833 -24.308 -23.777 1.00 26.28 56 PHE B N 1
ATOM 2254 C CA . PHE B 1 59 ? -27.961 -22.940 -23.332 1.00 25.01 56 PHE B CA 1
ATOM 2255 C C . PHE B 1 59 ? -29.161 -22.321 -24.036 1.00 27.51 56 PHE B C 1
ATOM 2256 O O . PHE B 1 59 ? -29.033 -21.842 -25.156 1.00 25.27 56 PHE B O 1
ATOM 2264 N N . VAL B 1 60 ? -30.330 -22.338 -23.388 1.00 29.36 57 VAL B N 1
ATOM 2265 C CA . VAL B 1 60 ? -31.544 -21.829 -24.029 1.00 27.36 57 VAL B CA 1
ATOM 2266 C C . VAL B 1 60 ? -32.325 -20.798 -23.223 1.00 24.98 57 VAL B C 1
ATOM 2267 O O . VAL B 1 60 ? -31.862 -20.312 -22.197 1.00 29.58 57 VAL B O 1
ATOM 2271 N N . HIS B 1 61 ? -33.517 -20.478 -23.712 1.00 23.81 58 HIS B N 1
ATOM 2272 C CA . HIS B 1 61 ? -34.292 -19.339 -23.228 1.00 30.32 58 HIS B CA 1
ATOM 2273 C C . HIS B 1 61 ? -35.795 -19.658 -23.168 1.00 31.61 58 HIS B C 1
ATOM 2274 O O . HIS B 1 61 ? -36.615 -18.930 -23.703 1.00 37.57 58 HIS B O 1
ATOM 2281 N N . ALA B 1 62 ? -36.140 -20.760 -22.519 1.00 33.17 59 ALA B N 1
ATOM 2282 C CA . ALA B 1 62 ? -37.516 -21.248 -22.470 1.00 35.35 59 ALA B CA 1
ATOM 2283 C C . ALA B 1 62 ? -37.708 -22.071 -21.195 1.00 35.78 59 ALA B C 1
ATOM 2284 O O . ALA B 1 62 ? -37.587 -23.298 -21.208 1.00 33.44 59 ALA B O 1
ATOM 2286 N N . PRO B 1 63 ? -37.992 -21.382 -20.087 1.00 34.13 60 PRO B N 1
ATOM 2287 C CA . PRO B 1 63 ? -38.085 -22.000 -18.759 1.00 32.51 60 PRO B CA 1
ATOM 2288 C C . PRO B 1 63 ? -39.030 -23.190 -18.694 1.00 27.48 60 PRO B C 1
ATOM 2289 O O . PRO B 1 63 ? -38.645 -24.256 -18.199 1.00 32.15 60 PRO B O 1
ATOM 2293 N N . LYS B 1 64 ? -40.251 -23.035 -19.175 1.00 23.41 61 LYS B N 1
ATOM 2294 C CA . LYS B 1 64 ? -41.211 -24.124 -18.997 1.00 34.33 61 LYS B CA 1
ATOM 2295 C C . LYS B 1 64 ? -40.674 -25.401 -19.638 1.00 32.68 61 LYS B C 1
ATOM 2296 O O . LYS B 1 64 ? -40.678 -26.480 -19.039 1.00 32.25 61 LYS B O 1
ATOM 2302 N N . VAL B 1 65 ? -40.199 -25.262 -20.867 1.00 35.29 62 VAL B N 1
ATOM 2303 C CA . VAL B 1 65 ? -39.592 -26.378 -21.573 1.00 35.17 62 VAL B CA 1
ATOM 2304 C C . VAL B 1 65 ? -38.314 -26.875 -20.892 1.00 28.81 62 VAL B C 1
ATOM 2305 O O . VAL B 1 65 ? -38.033 -28.079 -20.902 1.00 25.45 62 VAL B O 1
ATOM 2309 N N . GLU B 1 66 ? -37.549 -25.969 -20.275 1.00 27.10 63 GLU B N 1
ATOM 2310 C CA . GLU B 1 66 ? -36.304 -26.389 -19.604 1.00 30.34 63 GLU B CA 1
ATOM 2311 C C . GLU B 1 66 ? -36.607 -27.321 -18.444 1.00 27.67 63 GLU B C 1
ATOM 2312 O O . GLU B 1 66 ? -35.949 -28.354 -18.256 1.00 24.93 63 GLU B O 1
ATOM 2318 N N . LEU B 1 67 ? -37.632 -26.962 -17.685 1.00 32.42 64 LEU B N 1
ATOM 2319 C CA . LEU B 1 67 ? -38.012 -27.738 -16.519 1.00 32.75 64 LEU B CA 1
ATOM 2320 C C . LEU B 1 67 ? -38.536 -29.116 -16.913 1.00 35.36 64 LEU B C 1
ATOM 2321 O O . LEU B 1 67 ? -38.283 -30.095 -16.218 1.00 36.32 64 LEU B O 1
ATOM 2326 N N . GLU B 1 68 ? -39.252 -29.196 -18.031 1.00 35.46 65 GLU B N 1
ATOM 2327 C CA . GLU B 1 68 ? -39.670 -30.491 -18.561 1.00 38.67 65 GLU B CA 1
ATOM 2328 C C . GLU B 1 68 ? -38.437 -31.304 -18.941 1.00 37.81 65 GLU B C 1
ATOM 2329 O O . GLU B 1 68 ? -38.363 -32.520 -18.721 1.00 39.20 65 GLU B O 1
ATOM 2335 N N . TYR B 1 69 ? -37.466 -30.609 -19.512 1.00 31.39 66 TYR B N 1
ATOM 2336 C CA . TYR B 1 69 ? -36.221 -31.219 -19.940 1.00 32.95 66 TYR B CA 1
ATOM 2337 C C . TYR B 1 69 ? -35.473 -31.819 -18.747 1.00 33.81 66 TYR B C 1
ATOM 2338 O O . TYR B 1 69 ? -34.839 -32.875 -18.851 1.00 33.93 66 TYR B O 1
ATOM 2347 N N . VAL B 1 70 ? -35.549 -31.135 -17.611 1.00 32.68 67 VAL B N 1
ATOM 2348 C CA . VAL B 1 70 ? -34.941 -31.629 -16.385 1.00 31.73 67 VAL B CA 1
ATOM 2349 C C . VAL B 1 70 ? -35.659 -32.882 -15.849 1.00 31.16 67 VAL B C 1
ATOM 2350 O O . VAL B 1 70 ? -35.030 -33.913 -15.610 1.00 27.91 67 VAL B O 1
ATOM 2354 N N . GLU B 1 71 ? -36.977 -32.800 -15.699 1.00 34.34 68 GLU B N 1
ATOM 2355 C CA . GLU B 1 71 ? -37.770 -33.932 -15.211 1.00 40.70 68 GLU B CA 1
ATOM 2356 C C . GLU B 1 71 ? -37.688 -35.120 -16.165 1.00 36.26 68 GLU B C 1
ATOM 2357 O O . GLU B 1 71 ? -37.686 -36.288 -15.737 1.00 32.77 68 GLU B O 1
ATOM 2363 N N . LYS B 1 72 ? -37.636 -34.820 -17.459 1.00 30.10 69 LYS B N 1
ATOM 2364 C CA . LYS B 1 72 ? -37.495 -35.869 -18.453 1.00 36.09 69 LYS B CA 1
ATOM 2365 C C . LYS B 1 72 ? -36.141 -36.543 -18.314 1.00 36.37 69 LYS B C 1
ATOM 2366 O O . LYS B 1 72 ? -35.910 -37.562 -18.934 1.00 41.98 69 LYS B O 1
ATOM 2372 N N . GLY B 1 73 ? -35.243 -35.960 -17.524 1.00 36.56 70 GLY B N 1
ATOM 2373 C CA . GLY B 1 73 ? -33.927 -36.542 -17.306 1.00 39.71 70 GLY B CA 1
ATOM 2374 C C . GLY B 1 73 ? -32.809 -36.179 -18.291 1.00 41.66 70 GLY B C 1
ATOM 2375 O O . GLY B 1 73 ? -31.669 -36.611 -18.121 1.00 37.88 70 GLY B O 1
ATOM 2376 N N . PHE B 1 74 ? -33.117 -35.392 -19.319 1.00 38.97 71 PHE B N 1
ATOM 2377 C CA . PHE B 1 74 ? -32.116 -35.056 -20.330 1.00 31.37 71 PHE B CA 1
ATOM 2378 C C . PHE B 1 74 ? -31.097 -34.032 -19.830 1.00 33.05 71 PHE B C 1
ATOM 2379 O O . PHE B 1 74 ? -29.932 -34.071 -20.218 1.00 31.40 71 PHE B O 1
ATOM 2387 N N . GLY B 1 75 ? -31.530 -33.106 -18.981 1.00 33.32 72 GLY B N 1
ATOM 2388 C CA . GLY B 1 75 ? -30.601 -32.133 -18.442 1.00 31.88 72 GLY B CA 1
ATOM 2389 C C . GLY B 1 75 ? -30.481 -32.158 -16.932 1.00 38.38 72 GLY B C 1
ATOM 2390 O O . GLY B 1 75 ? -31.389 -32.611 -16.225 1.00 39.65 72 GLY B O 1
ATOM 2391 N N . ILE B 1 76 ? -29.353 -31.658 -16.440 1.00 36.02 73 ILE B N 1
ATOM 2392 C CA . ILE B 1 76 ? -29.152 -31.452 -15.012 1.00 31.61 73 ILE B CA 1
ATOM 2393 C C . ILE B 1 76 ? -28.455 -30.115 -14.749 1.00 34.36 73 ILE B C 1
ATOM 2394 O O . ILE B 1 76 ? -28.077 -29.408 -15.685 1.00 34.34 73 ILE B O 1
ATOM 2399 N N . ASP B 1 77 ? -28.287 -29.779 -13.472 1.00 34.94 74 ASP B N 1
ATOM 2400 C CA . ASP B 1 77 ? -27.627 -28.535 -13.057 1.00 34.41 74 ASP B CA 1
ATOM 2401 C C . ASP B 1 77 ? -28.150 -27.280 -13.747 1.00 31.64 74 ASP B C 1
ATOM 2402 O O . ASP B 1 77 ? -27.371 -26.384 -14.067 1.00 26.03 74 ASP B O 1
ATOM 2407 N N . ARG B 1 78 ? -29.465 -27.210 -13.959 1.00 27.95 75 ARG B N 1
ATOM 2408 C CA . ARG B 1 78 ? -30.058 -26.043 -14.608 1.00 22.15 75 ARG B CA 1
ATOM 2409 C C . ARG B 1 78 ? -29.736 -24.749 -13.847 1.00 28.20 75 ARG B C 1
ATOM 2410 O O . ARG B 1 78 ? -29.970 -24.642 -12.654 1.00 34.85 75 ARG B O 1
ATOM 2418 N N . THR B 1 79 ? -29.182 -23.771 -14.545 1.00 25.77 76 THR B N 1
ATOM 2419 C CA . THR B 1 79 ? -28.681 -22.572 -13.896 1.00 24.97 76 THR B CA 1
ATOM 2420 C C . THR B 1 79 ? -29.002 -21.321 -14.705 1.00 30.53 76 THR B C 1
ATOM 2421 O O . THR B 1 79 ? -28.351 -21.036 -15.718 1.00 30.91 76 THR B O 1
ATOM 2425 N N . PRO B 1 80 ? -30.028 -20.573 -14.273 1.00 32.97 77 PRO B N 1
ATOM 2426 C CA . PRO B 1 80 ? -30.298 -19.293 -14.934 1.00 31.17 77 PRO B CA 1
ATOM 2427 C C . PRO B 1 80 ? -29.095 -18.349 -14.911 1.00 32.45 77 PRO B C 1
ATOM 2428 O O . PRO B 1 80 ? -28.334 -18.313 -13.951 1.00 37.68 77 PRO B O 1
ATOM 2432 N N . VAL B 1 81 ? -28.939 -17.596 -15.991 1.00 26.88 78 VAL B N 1
ATOM 2433 C CA . VAL B 1 81 ? -27.847 -16.645 -16.142 1.00 24.32 78 VAL B CA 1
ATOM 2434 C C . VAL B 1 81 ? -28.471 -15.305 -16.507 1.00 30.03 78 VAL B C 1
ATOM 2435 O O . VAL B 1 81 ? -29.091 -15.163 -17.563 1.00 35.45 78 VAL B O 1
ATOM 2447 N N . TYR B 1 83 ? -29.013 -11.760 -17.944 1.00 29.03 80 TYR B N 1
ATOM 2448 C CA . TYR B 1 83 ? -28.455 -11.071 -19.111 1.00 22.90 80 TYR B CA 1
ATOM 2449 C C . TYR B 1 83 ? -29.533 -10.446 -19.978 1.00 25.88 80 TYR B C 1
ATOM 2450 O O . TYR B 1 83 ? -30.620 -11.015 -20.138 1.00 26.23 80 TYR B O 1
ATOM 2459 N N . ASN B 1 84 ? -29.233 -9.282 -20.549 1.00 24.60 81 ASN B N 1
ATOM 2460 C CA . ASN B 1 84 ? -30.093 -8.697 -21.567 1.00 21.02 81 ASN B CA 1
ATOM 2461 C C . ASN B 1 84 ? -31.486 -8.332 -21.053 1.00 26.39 81 ASN B C 1
ATOM 2462 O O . ASN B 1 84 ? -32.490 -8.810 -21.576 1.00 29.30 81 ASN B O 1
ATOM 2467 N N . ASP B 1 85 ? -31.535 -7.476 -20.033 1.00 27.58 82 ASP B N 1
ATOM 2468 C CA . ASP B 1 85 ? -32.784 -7.047 -19.409 1.00 30.26 82 ASP B CA 1
ATOM 2469 C C . ASP B 1 85 ? -33.764 -6.390 -20.386 1.00 28.15 82 ASP B C 1
ATOM 2470 O O . ASP B 1 85 ? -33.377 -5.885 -21.426 1.00 29.19 82 ASP B O 1
ATOM 2475 N N . PHE B 1 86 ? -35.038 -6.396 -20.023 1.00 28.19 83 PHE B N 1
ATOM 2476 C CA . PHE B 1 86 ? -36.070 -5.711 -20.790 1.00 23.80 83 PHE B CA 1
ATOM 2477 C C . PHE B 1 86 ? -36.191 -4.241 -20.399 1.00 28.40 83 PHE B C 1
ATOM 2478 O O . PHE B 1 86 ? -35.995 -3.871 -19.238 1.00 26.80 83 PHE B O 1
ATOM 2486 N N . VAL B 1 87 ? -36.516 -3.409 -21.382 1.00 22.23 84 VAL B N 1
ATOM 2487 C CA . VAL B 1 87 ? -36.713 -1.986 -21.158 1.00 22.17 84 VAL B CA 1
ATOM 2488 C C . VAL B 1 87 ? -37.966 -1.549 -21.912 1.00 27.69 84 VAL B C 1
ATOM 2489 O O . VAL B 1 87 ? -38.419 -2.239 -22.830 1.00 22.32 84 VAL B O 1
ATOM 2493 N N . ILE B 1 88 ? -38.542 -0.420 -21.511 1.00 29.67 85 ILE B N 1
ATOM 2494 C CA . ILE B 1 88 ? -39.635 0.158 -22.271 1.00 22.68 85 ILE B CA 1
ATOM 2495 C C . ILE B 1 88 ? -39.046 1.283 -23.086 1.00 23.47 85 ILE B C 1
ATOM 2496 O O . ILE B 1 88 ? -38.272 2.084 -22.573 1.00 29.69 85 ILE B O 1
ATOM 2501 N N . ILE B 1 89 ? -39.411 1.361 -24.358 1.00 21.93 86 ILE B N 1
ATOM 2502 C CA . ILE B 1 89 ? -38.845 2.403 -25.205 1.00 23.78 86 ILE B CA 1
ATOM 2503 C C . ILE B 1 89 ? -39.940 3.218 -25.873 1.00 29.13 86 ILE B C 1
ATOM 2504 O O . ILE B 1 89 ? -41.089 2.790 -25.945 1.00 30.04 86 ILE B O 1
ATOM 2509 N N . GLY B 1 90 ? -39.567 4.392 -26.373 1.00 29.74 87 GLY B N 1
ATOM 2510 C CA . GLY B 1 90 ? -40.502 5.278 -27.031 1.00 23.53 87 GLY B CA 1
ATOM 2511 C C . GLY B 1 90 ? -39.772 6.522 -27.453 1.00 29.98 87 GLY B C 1
ATOM 2512 O O . GLY B 1 90 ? -38.589 6.698 -27.142 1.00 27.42 87 GLY B O 1
ATOM 2513 N N . ASN B 1 91 ? -40.456 7.380 -28.192 1.00 33.64 88 ASN B N 1
ATOM 2514 C CA . ASN B 1 91 ? -39.766 8.524 -28.746 1.00 39.89 88 ASN B CA 1
ATOM 2515 C C . ASN B 1 91 ? -39.430 9.461 -27.597 1.00 41.26 88 ASN B C 1
ATOM 2516 O O . ASN B 1 91 ? -40.038 9.370 -26.526 1.00 36.37 88 ASN B O 1
ATOM 2521 N N . PRO B 1 92 ? -38.441 10.339 -27.806 1.00 44.37 89 PRO B N 1
ATOM 2522 C CA . PRO B 1 92 ? -37.829 11.189 -26.775 1.00 40.94 89 PRO B CA 1
ATOM 2523 C C . PRO B 1 92 ? -38.824 12.029 -25.982 1.00 35.33 89 PRO B C 1
ATOM 2524 O O . PRO B 1 92 ? -38.549 12.379 -24.838 1.00 44.67 89 PRO B O 1
ATOM 2528 N N . SER B 1 93 ? -39.954 12.364 -26.588 1.00 30.87 90 SER B N 1
ATOM 2529 C CA . SER B 1 93 ? -40.985 13.131 -25.907 1.00 33.97 90 SER B CA 1
ATOM 2530 C C . SER B 1 93 ? -41.601 12.349 -24.733 1.00 35.54 90 SER B C 1
ATOM 2531 O O . SER B 1 93 ? -42.253 12.931 -23.867 1.00 37.60 90 SER B O 1
ATOM 2534 N N . PHE B 1 94 ? -41.384 11.038 -24.707 1.00 31.84 91 PHE B N 1
ATOM 2535 C CA . PHE B 1 94 ? -41.829 10.201 -23.601 1.00 27.78 91 PHE B CA 1
ATOM 2536 C C . PHE B 1 94 ? -40.803 10.100 -22.492 1.00 33.45 91 PHE B C 1
ATOM 2537 O O . PHE B 1 94 ? -41.025 9.393 -21.513 1.00 38.68 91 PHE B O 1
ATOM 2545 N N . LYS B 1 95 ? -39.679 10.792 -22.628 1.00 37.55 92 LYS B N 1
ATOM 2546 C CA . LYS B 1 95 ? -38.532 10.494 -21.765 1.00 37.64 92 LYS B CA 1
ATOM 2547 C C . LYS B 1 95 ? -38.796 10.594 -20.252 1.00 41.08 92 LYS B C 1
ATOM 2548 O O . LYS B 1 95 ? -38.264 9.806 -19.485 1.00 43.37 92 LYS B O 1
ATOM 2554 N N . GLN B 1 96 ? -39.605 11.559 -19.826 1.00 42.76 93 GLN B N 1
ATOM 2555 C CA . GLN B 1 96 ? -39.803 11.800 -18.395 1.00 46.43 93 GLN B CA 1
ATOM 2556 C C . GLN B 1 96 ? -41.159 11.289 -17.893 1.00 42.05 93 GLN B C 1
ATOM 2557 O O . GLN B 1 96 ? -41.481 11.420 -16.711 1.00 45.27 93 GLN B O 1
ATOM 2563 N N . LYS B 1 97 ? -41.934 10.702 -18.804 1.00 33.97 94 LYS B N 1
ATOM 2564 C CA . LYS B 1 97 ? -43.280 10.207 -18.528 1.00 37.76 94 LYS B CA 1
ATOM 2565 C C . LYS B 1 97 ? -43.424 9.352 -17.262 1.00 35.58 94 LYS B C 1
ATOM 2566 O O . LYS B 1 97 ? -44.387 9.510 -16.518 1.00 43.10 94 LYS B O 1
ATOM 2572 N N . PHE B 1 98 ? -42.479 8.448 -17.029 1.00 26.48 95 PHE B N 1
ATOM 2573 C CA . PHE B 1 98 ? -42.573 7.507 -15.916 1.00 28.59 95 PHE B CA 1
ATOM 2574 C C . PHE B 1 98 ? -41.497 7.726 -14.872 1.00 36.13 95 PHE B C 1
ATOM 2575 O O . PHE B 1 98 ? -41.096 6.776 -14.187 1.00 34.27 95 PHE B O 1
ATOM 2583 N N . THR B 1 99 ? -41.014 8.959 -14.742 1.00 34.38 96 THR B N 1
ATOM 2584 C CA . THR B 1 99 ? -39.992 9.206 -13.746 1.00 39.75 96 THR B CA 1
ATOM 2585 C C . THR B 1 99 ? -40.470 8.665 -12.394 1.00 38.17 96 THR B C 1
ATOM 2586 O O . THR B 1 99 ? -41.567 8.978 -11.941 1.00 31.29 96 THR B O 1
ATOM 2590 N N . GLY B 1 100 ? -39.656 7.807 -11.786 1.00 41.49 97 GLY B N 1
ATOM 2591 C CA . GLY B 1 100 ? -39.923 7.305 -10.452 1.00 42.38 97 GLY B CA 1
ATOM 2592 C C . GLY B 1 100 ? -40.954 6.193 -10.313 1.00 47.01 97 GLY B C 1
ATOM 2593 O O . GLY B 1 100 ? -41.275 5.789 -9.189 1.00 53.53 97 GLY B O 1
ATOM 2602 N N . SER B 1 102 ? -42.442 2.270 -10.923 1.00 27.11 99 SER B N 1
ATOM 2603 C CA . SER B 1 102 ? -42.187 0.870 -11.243 1.00 27.83 99 SER B CA 1
ATOM 2604 C C . SER B 1 102 ? -42.875 0.518 -12.585 1.00 25.86 99 SER B C 1
ATOM 2605 O O . SER B 1 102 ? -43.692 1.299 -13.081 1.00 25.74 99 SER B O 1
ATOM 2608 N N . VAL B 1 103 ? -42.571 -0.638 -13.175 1.00 29.16 100 VAL B N 1
ATOM 2609 C CA . VAL B 1 103 ? -43.234 -0.997 -14.440 1.00 33.16 100 VAL B CA 1
ATOM 2610 C C . VAL B 1 103 ? -44.733 -1.121 -14.261 1.00 31.63 100 VAL B C 1
ATOM 2611 O O . VAL B 1 103 ? -45.499 -0.743 -15.148 1.00 30.06 100 VAL B O 1
ATOM 2615 N N . ALA B 1 104 ? -45.151 -1.679 -13.129 1.00 30.13 101 ALA B N 1
ATOM 2616 C CA . ALA B 1 104 ? -46.581 -1.846 -12.880 1.00 32.13 101 ALA B CA 1
ATOM 2617 C C . ALA B 1 104 ? -47.271 -0.497 -12.939 1.00 32.17 101 ALA B C 1
ATOM 2618 O O . ALA B 1 104 ? -48.319 -0.360 -13.563 1.00 33.08 101 ALA B O 1
ATOM 2620 N N . GLU B 1 105 ? -46.662 0.504 -12.315 1.00 34.26 102 GLU B N 1
ATOM 2621 C CA . GLU B 1 105 ? -47.225 1.850 -12.331 1.00 35.01 102 GLU B CA 1
ATOM 2622 C C . GLU B 1 105 ? -47.212 2.485 -13.732 1.00 35.30 102 GLU B C 1
ATOM 2623 O O . GLU B 1 105 ? -48.181 3.141 -14.134 1.00 31.67 102 GLU B O 1
ATOM 2629 N N . ALA B 1 106 ? -46.122 2.290 -14.472 1.00 26.70 103 ALA B N 1
ATOM 2630 C CA . ALA B 1 106 ? -46.043 2.810 -15.833 1.00 21.32 103 ALA B CA 1
ATOM 2631 C C . ALA B 1 106 ? -47.174 2.178 -16.636 1.00 24.62 103 ALA B C 1
ATOM 2632 O O . ALA B 1 106 ? -47.883 2.850 -17.374 1.00 29.52 103 ALA B O 1
ATOM 2634 N N . PHE B 1 107 ? -47.343 0.872 -16.480 1.00 20.79 104 PHE B N 1
ATOM 2635 C CA . PHE B 1 107 ? -48.369 0.163 -17.233 1.00 26.52 104 PHE B CA 1
ATOM 2636 C C . PHE B 1 107 ? -49.789 0.573 -16.838 1.00 29.18 104 PHE B C 1
ATOM 2637 O O . PHE B 1 107 ? -50.650 0.747 -17.695 1.00 31.35 104 PHE B O 1
ATOM 2645 N N . LYS B 1 108 ? -50.043 0.745 -15.550 1.00 33.13 105 LYS B N 1
ATOM 2646 C CA . LYS B 1 108 ? -51.351 1.261 -15.150 1.00 34.68 105 LYS B CA 1
ATOM 2647 C C . LYS B 1 108 ? -51.590 2.592 -15.845 1.00 30.40 105 LYS B C 1
ATOM 2648 O O . LYS B 1 108 ? -52.691 2.860 -16.310 1.00 32.86 105 LYS B O 1
ATOM 2654 N N . LEU B 1 109 ? -50.547 3.418 -15.917 1.00 26.61 106 LEU B N 1
ATOM 2655 C CA . LEU B 1 109 ? -50.677 4.766 -16.466 1.00 27.08 106 LEU B CA 1
ATOM 2656 C C . LEU B 1 109 ? -50.914 4.709 -17.963 1.00 26.93 106 LEU B C 1
ATOM 2657 O O . LEU B 1 109 ? -51.726 5.458 -18.498 1.00 30.58 106 LEU B O 1
ATOM 2662 N N . ILE B 1 110 ? -50.202 3.811 -18.633 1.00 25.22 107 ILE B N 1
ATOM 2663 C CA . ILE B 1 110 ? -50.355 3.626 -20.073 1.00 27.19 107 ILE B CA 1
ATOM 2664 C C . ILE B 1 110 ? -51.814 3.351 -20.440 1.00 30.26 107 ILE B C 1
ATOM 2665 O O . ILE B 1 110 ? -52.358 3.976 -21.346 1.00 29.43 107 ILE B O 1
ATOM 2670 N N . GLU B 1 111 ? -52.461 2.434 -19.731 1.00 33.48 108 GLU B N 1
ATOM 2671 C CA . GLU B 1 111 ? -53.847 2.127 -20.054 1.00 35.08 108 GLU B CA 1
ATOM 2672 C C . GLU B 1 111 ? -54.799 3.245 -19.633 1.00 36.15 108 GLU B C 1
ATOM 2673 O O . GLU B 1 111 ? -55.801 3.503 -20.303 1.00 40.30 108 GLU B O 1
ATOM 2679 N N . LYS B 1 112 ? -54.482 3.925 -18.540 1.00 35.94 109 LYS B N 1
ATOM 2680 C CA . LYS B 1 112 ? -55.342 5.011 -18.077 1.00 40.87 109 LYS B CA 1
ATOM 2681 C C . LYS B 1 112 ? -55.283 6.199 -19.038 1.00 43.99 109 LYS B C 1
ATOM 2682 O O . LYS B 1 112 ? -56.306 6.810 -19.351 1.00 43.21 109 LYS B O 1
ATOM 2688 N N . GLU B 1 113 ? -54.088 6.529 -19.513 1.00 43.63 110 GLU B N 1
ATOM 2689 C CA . GLU B 1 113 ? -53.951 7.648 -20.432 1.00 40.24 110 GLU B CA 1
ATOM 2690 C C . GLU B 1 113 ? -54.105 7.163 -21.865 1.00 42.45 110 GLU B C 1
ATOM 2691 O O . GLU B 1 113 ? -54.087 7.955 -22.805 1.00 37.21 110 GLU B O 1
ATOM 2697 N N . GLN B 1 114 ? -54.271 5.851 -22.016 1.00 47.58 111 GLN B N 1
ATOM 2698 C CA . GLN B 1 114 ? -54.431 5.227 -23.328 1.00 47.66 111 GLN B CA 1
ATOM 2699 C C . GLN B 1 114 ? -53.318 5.576 -24.311 1.00 47.00 111 GLN B C 1
ATOM 2700 O O . GLN B 1 114 ? -53.593 5.990 -25.435 1.00 46.12 111 GLN B O 1
ATOM 2706 N N . VAL B 1 115 ? -52.062 5.418 -23.913 1.00 40.84 112 VAL B N 1
ATOM 2707 C CA . VAL B 1 115 ? -51.004 5.689 -24.877 1.00 34.05 112 VAL B CA 1
ATOM 2708 C C . VAL B 1 115 ? -50.786 4.477 -25.763 1.00 30.28 112 VAL B C 1
ATOM 2709 O O . VAL B 1 115 ? -50.956 3.343 -25.336 1.00 28.59 112 VAL B O 1
ATOM 2713 N N . LYS B 1 116 ? -50.467 4.740 -27.019 1.00 33.79 113 LYS B N 1
ATOM 2714 C CA . LYS B 1 116 ? -50.215 3.695 -27.985 1.00 30.50 113 LYS B CA 1
ATOM 2715 C C . LYS B 1 116 ? -49.148 2.778 -27.449 1.00 29.45 113 LYS B C 1
ATOM 2716 O O . LYS B 1 116 ? -48.127 3.223 -26.921 1.00 31.69 113 LYS B O 1
ATOM 2722 N N . PHE B 1 117 ? -49.394 1.488 -27.580 1.00 21.61 114 PHE B N 1
ATOM 2723 C CA . PHE B 1 117 ? -48.465 0.505 -27.097 1.00 20.56 114 PHE B CA 1
ATOM 2724 C C . PHE B 1 117 ? -48.501 -0.701 -28.031 1.00 25.57 114 PHE B C 1
ATOM 2725 O O . PHE B 1 117 ? -49.577 -1.200 -28.390 1.00 28.42 114 PHE B O 1
ATOM 2733 N N . VAL B 1 118 ? -47.327 -1.178 -28.415 1.00 21.28 115 VAL B N 1
ATOM 2734 C CA . VAL B 1 118 ? -47.235 -2.233 -29.425 1.00 19.71 115 VAL B CA 1
ATOM 2735 C C . VAL B 1 118 ? -46.714 -3.539 -28.839 1.00 21.37 115 VAL B C 1
ATOM 2736 O O . VAL B 1 118 ? -45.640 -3.592 -28.245 1.00 23.43 115 VAL B O 1
ATOM 2740 N N . SER B 1 119 ? -47.494 -4.594 -29.005 1.00 24.20 116 SER B N 1
ATOM 2741 C CA . SER B 1 119 ? -47.159 -5.901 -28.459 1.00 21.96 116 SER B CA 1
ATOM 2742 C C . SER B 1 119 ? -46.664 -6.810 -29.575 1.00 26.17 116 SER B C 1
ATOM 2743 O O . SER B 1 119 ? -47.156 -6.740 -30.708 1.00 32.49 116 SER B O 1
ATOM 2746 N N . ARG B 1 120 ? -45.697 -7.663 -29.268 1.00 27.29 117 ARG B N 1
ATOM 2747 C CA . ARG B 1 120 ? -45.273 -8.686 -30.223 1.00 24.86 117 ARG B CA 1
ATOM 2748 C C . ARG B 1 120 ? -46.467 -9.435 -30.764 1.00 28.77 117 ARG B C 1
ATOM 2749 O O . ARG B 1 120 ? -46.544 -9.710 -31.964 1.00 33.51 117 ARG B O 1
ATOM 2757 N N . GLY B 1 121 ? -47.395 -9.769 -29.868 1.00 25.57 118 GLY B N 1
ATOM 2758 C CA . GLY B 1 121 ? -48.570 -10.534 -30.232 1.00 26.51 118 GLY B CA 1
ATOM 2759 C C . GLY B 1 121 ? -48.266 -11.891 -30.852 1.00 29.09 118 GLY B C 1
ATOM 2760 O O . GLY B 1 121 ? -49.051 -12.416 -31.638 1.00 30.45 118 GLY B O 1
ATOM 2761 N N . ASP B 1 122 ? -47.126 -12.464 -30.493 1.00 29.20 119 ASP B N 1
ATOM 2762 C CA . ASP B 1 122 ? -46.765 -13.805 -30.946 1.00 27.66 119 ASP B CA 1
ATOM 2763 C C . ASP B 1 122 ? -46.427 -14.700 -29.744 1.00 39.93 119 ASP B C 1
ATOM 2764 O O . ASP B 1 122 ? -46.688 -14.343 -28.588 1.00 43.31 119 ASP B O 1
ATOM 2769 N N . LYS B 1 123 ? -45.869 -15.873 -29.987 1.00 46.83 120 LYS B N 1
ATOM 2770 C CA . LYS B 1 123 ? -45.427 -16.664 -28.855 1.00 58.03 120 LYS B CA 1
ATOM 2771 C C . LYS B 1 123 ? -43.945 -16.383 -28.702 1.00 59.48 120 LYS B C 1
ATOM 2772 O O . LYS B 1 123 ? -43.165 -16.589 -29.633 1.00 68.12 120 LYS B O 1
ATOM 2778 N N . SER B 1 124 ? -43.556 -15.852 -27.552 1.00 46.23 121 SER B N 1
ATOM 2779 C CA . SER B 1 124 ? -42.172 -15.460 -27.382 1.00 38.94 121 SER B CA 1
ATOM 2780 C C . SER B 1 124 ? -41.958 -14.986 -25.961 1.00 35.34 121 SER B C 1
ATOM 2781 O O . SER B 1 124 ? -42.887 -14.501 -25.313 1.00 37.14 121 SER B O 1
ATOM 2784 N N . GLY B 1 125 ? -40.724 -15.143 -25.493 1.00 29.74 122 GLY B N 1
ATOM 2785 C CA . GLY B 1 125 ? -40.335 -14.748 -24.160 1.00 29.81 122 GLY B CA 1
ATOM 2786 C C . GLY B 1 125 ? -40.756 -13.323 -23.936 1.00 33.97 122 GLY B C 1
ATOM 2787 O O . GLY B 1 125 ? -41.346 -12.988 -22.911 1.00 36.69 122 GLY B O 1
ATOM 2788 N N . THR B 1 126 ? -40.488 -12.493 -24.932 1.00 27.73 123 THR B N 1
ATOM 2789 C CA . THR B 1 126 ? -40.792 -11.085 -24.834 1.00 24.79 123 THR B CA 1
ATOM 2790 C C . THR B 1 126 ? -42.298 -10.876 -24.650 1.00 25.87 123 THR B C 1
ATOM 2791 O O . THR B 1 126 ? -42.732 -10.112 -23.784 1.00 26.86 123 THR B O 1
ATOM 2795 N N . HIS B 1 127 ? -43.098 -11.582 -25.437 1.00 27.39 124 HIS B N 1
ATOM 2796 C CA . HIS B 1 127 ? -44.550 -11.518 -25.262 1.00 27.68 124 HIS B CA 1
ATOM 2797 C C . HIS B 1 127 ? -44.982 -12.009 -23.877 1.00 31.64 124 HIS B C 1
ATOM 2798 O O . HIS B 1 127 ? -45.773 -11.349 -23.188 1.00 34.47 124 HIS B O 1
ATOM 2805 N N . SER B 1 128 ? -44.473 -13.166 -23.468 1.00 26.86 125 SER B N 1
ATOM 2806 C CA . SER B 1 128 ? -44.800 -13.687 -22.139 1.00 33.02 125 SER B CA 1
ATOM 2807 C C . SER B 1 128 ? -44.460 -12.682 -21.041 1.00 29.45 125 SER B C 1
ATOM 2808 O O . SER B 1 128 ? -45.271 -12.406 -20.165 1.00 33.19 125 SER B O 1
ATOM 2811 N N . LYS B 1 129 ? -43.256 -12.137 -21.095 1.00 24.23 126 LYS B N 1
ATOM 2812 C CA . LYS B 1 129 ? -42.859 -11.126 -20.135 1.00 30.08 126 LYS B CA 1
ATOM 2813 C C . LYS B 1 129 ? -43.867 -9.968 -20.141 1.00 29.00 126 LYS B C 1
ATOM 2814 O O . LYS B 1 129 ? -44.263 -9.461 -19.093 1.00 31.50 126 LYS B O 1
ATOM 2820 N N . GLU B 1 130 ? -44.290 -9.555 -21.327 1.00 31.88 127 GLU B N 1
ATOM 2821 C CA . GLU B 1 130 ? -45.195 -8.412 -21.427 1.00 31.68 127 GLU B CA 1
ATOM 2822 C C . GLU B 1 130 ? -46.556 -8.736 -20.799 1.00 30.31 127 GLU B C 1
ATOM 2823 O O . GLU B 1 130 ? -47.081 -7.965 -19.990 1.00 30.08 127 GLU B O 1
ATOM 2829 N N . ARG B 1 131 ? -47.102 -9.895 -21.151 1.00 28.68 128 ARG B N 1
ATOM 2830 C CA . ARG B 1 131 ? -48.390 -10.318 -20.615 1.00 33.22 128 ARG B CA 1
ATOM 2831 C C . ARG B 1 131 ? -48.344 -10.389 -19.100 1.00 34.87 128 ARG B C 1
ATOM 2832 O O . ARG B 1 131 ? -49.288 -9.943 -18.419 1.00 31.42 128 ARG B O 1
ATOM 2840 N N . GLU B 1 132 ? -47.234 -10.924 -18.590 1.00 28.80 129 GLU B N 1
ATOM 2841 C CA . GLU B 1 132 ? -46.988 -11.013 -17.157 1.00 30.84 129 GLU B CA 1
ATOM 2842 C C . GLU B 1 132 ? -47.078 -9.643 -16.461 1.00 32.59 129 GLU B C 1
ATOM 2843 O O . GLU B 1 132 ? -47.681 -9.525 -15.392 1.00 29.88 129 GLU B O 1
ATOM 2849 N N . VAL B 1 133 ? -46.481 -8.613 -17.058 1.00 30.40 130 VAL B N 1
ATOM 2850 C CA . VAL B 1 133 ? -46.605 -7.278 -16.487 1.00 31.52 130 VAL B CA 1
ATOM 2851 C C . VAL B 1 133 ? -48.040 -6.724 -16.537 1.00 35.68 130 VAL B C 1
ATOM 2852 O O . VAL B 1 133 ? -48.486 -6.088 -15.588 1.00 38.34 130 VAL B O 1
ATOM 2856 N N . TRP B 1 134 ? -48.774 -6.965 -17.621 1.00 33.06 131 TRP B N 1
ATOM 2857 C CA . TRP B 1 134 ? -50.173 -6.540 -17.632 1.00 33.30 131 TRP B CA 1
ATOM 2858 C C . TRP B 1 134 ? -50.976 -7.189 -16.495 1.00 34.42 131 TRP B C 1
ATOM 2859 O O . TRP B 1 134 ? -51.773 -6.526 -15.834 1.00 34.70 131 TRP B O 1
ATOM 2870 N N . LYS B 1 135 ? -50.760 -8.482 -16.275 1.00 33.67 132 LYS B N 1
ATOM 2871 C CA . LYS B 1 135 ? -51.434 -9.205 -15.209 1.00 44.61 132 LYS B CA 1
ATOM 2872 C C . LYS B 1 135 ? -51.160 -8.563 -13.840 1.00 49.65 132 LYS B C 1
ATOM 2873 O O . LYS B 1 135 ? -52.088 -8.310 -13.070 1.00 51.58 132 LYS B O 1
ATOM 2879 N N . GLU B 1 136 ? -49.896 -8.282 -13.548 1.00 45.84 133 GLU B N 1
ATOM 2880 C CA . GLU B 1 136 ? -49.558 -7.589 -12.319 1.00 52.79 133 GLU B CA 1
ATOM 2881 C C . GLU B 1 136 ? -50.251 -6.229 -12.259 1.00 53.26 133 GLU B C 1
ATOM 2882 O O . GLU B 1 136 ? -50.930 -5.912 -11.289 1.00 55.50 133 GLU B O 1
ATOM 2888 N N . ALA B 1 137 ? -50.094 -5.435 -13.311 1.00 50.36 134 ALA B N 1
ATOM 2889 C CA . ALA B 1 137 ? -50.587 -4.061 -13.306 1.00 49.19 134 ALA B CA 1
ATOM 2890 C C . ALA B 1 137 ? -52.109 -3.918 -13.270 1.00 47.81 134 ALA B C 1
ATOM 2891 O O . ALA B 1 137 ? -52.624 -3.044 -12.576 1.00 48.43 134 ALA B O 1
ATOM 2893 N N . LEU B 1 138 ? -52.815 -4.758 -14.027 1.00 42.93 135 LEU B N 1
ATOM 2894 C CA . LEU B 1 138 ? -54.254 -4.593 -14.245 1.00 41.25 135 LEU B CA 1
ATOM 2895 C C . LEU B 1 138 ? -55.060 -5.830 -13.862 1.00 44.85 135 LEU B C 1
ATOM 2896 O O . LEU B 1 138 ? -56.287 -5.771 -13.754 1.00 44.16 135 LEU B O 1
ATOM 2901 N N . GLY B 1 139 ? -54.380 -6.955 -13.685 1.00 43.39 136 GLY B N 1
ATOM 2902 C CA . GLY B 1 139 ? -55.069 -8.210 -13.456 1.00 45.06 136 GLY B CA 1
ATOM 2903 C C . GLY B 1 139 ? -55.682 -8.799 -14.716 1.00 48.71 136 GLY B C 1
ATOM 2904 O O . GLY B 1 139 ? -56.499 -9.713 -14.642 1.00 51.98 136 GLY B O 1
ATOM 2905 N N . LYS B 1 140 ? -55.284 -8.271 -15.869 1.00 47.62 137 LYS B N 1
ATOM 2906 C CA . LYS B 1 140 ? -55.790 -8.754 -17.148 1.00 50.58 137 LYS B CA 1
ATOM 2907 C C . LYS B 1 140 ? -55.117 -8.035 -18.313 1.00 53.30 137 LYS B C 1
ATOM 2908 O O . LYS B 1 140 ? -54.317 -7.121 -18.112 1.00 53.15 137 LYS B O 1
ATOM 2914 N N . ILE B 1 141 ? -55.447 -8.454 -19.530 1.00 53.29 138 ILE B N 1
ATOM 2915 C CA . ILE B 1 141 ? -54.682 -8.064 -20.709 1.00 46.09 138 ILE B CA 1
ATOM 2916 C C . ILE B 1 141 ? -55.541 -7.270 -21.686 1.00 44.64 138 ILE B C 1
ATOM 2917 O O . ILE B 1 141 ? -56.490 -7.799 -22.265 1.00 50.04 138 ILE B O 1
ATOM 2922 N N . PRO B 1 142 ? -55.203 -5.997 -21.865 1.00 41.86 139 PRO B N 1
ATOM 2923 C CA . PRO B 1 142 ? -55.490 -5.293 -23.119 1.00 47.80 139 PRO B CA 1
ATOM 2924 C C . PRO B 1 142 ? -55.597 -6.255 -24.297 1.00 56.21 139 PRO B C 1
ATOM 2925 O O . PRO B 1 142 ? -54.647 -6.982 -24.588 1.00 68.27 139 PRO B O 1
ATOM 2929 N N . GLU B 1 143 ? -56.746 -6.254 -24.965 1.00 54.81 140 GLU B N 1
ATOM 2930 C CA . GLU B 1 143 ? -56.956 -7.107 -26.128 1.00 62.59 140 GLU B CA 1
ATOM 2931 C C . GLU B 1 143 ? -57.537 -6.316 -27.295 1.00 63.44 140 GLU B C 1
ATOM 2932 O O . GLU B 1 143 ? -56.947 -6.260 -28.374 1.00 65.34 140 GLU B O 1
ATOM 2938 N N . LYS B 1 144 ? -58.696 -5.705 -27.072 1.00 60.54 141 LYS B N 1
ATOM 2939 C CA . LYS B 1 144 ? -59.426 -5.033 -28.140 1.00 57.51 141 LYS B CA 1
ATOM 2940 C C . LYS B 1 144 ? -59.476 -3.527 -27.911 1.00 48.17 141 LYS B C 1
ATOM 2941 O O . LYS B 1 144 ? -60.250 -2.817 -28.553 1.00 53.56 141 LYS B O 1
ATOM 2947 N N . GLU B 1 145 ? -58.646 -3.045 -26.992 1.00 34.08 142 GLU B N 1
ATOM 2948 C CA . GLU B 1 145 ? -58.480 -1.611 -26.786 1.00 33.71 142 GLU B CA 1
ATOM 2949 C C . GLU B 1 145 ? -57.806 -0.956 -27.987 1.00 36.88 142 GLU B C 1
ATOM 2950 O O . GLU B 1 145 ? -56.953 -1.559 -28.638 1.00 34.83 142 GLU B O 1
ATOM 2956 N N . SER B 1 146 ? -58.195 0.282 -28.275 1.00 32.78 143 SER B N 1
ATOM 2957 C CA . SER B 1 146 ? -57.711 0.979 -29.453 1.00 36.74 143 SER B CA 1
ATOM 2958 C C . SER B 1 146 ? -56.240 1.357 -29.368 1.00 38.76 143 SER B C 1
ATOM 2959 O O . SER B 1 146 ? -55.581 1.514 -30.382 1.00 40.49 143 SER B O 1
ATOM 2962 N N . TRP B 1 147 ? -55.728 1.500 -28.156 1.00 35.80 144 TRP B N 1
ATOM 2963 C CA . TRP B 1 147 ? -54.354 1.933 -27.973 1.00 35.21 144 TRP B CA 1
ATOM 2964 C C . TRP B 1 147 ? -53.418 0.740 -27.900 1.00 29.99 144 TRP B C 1
ATOM 2965 O O . TRP B 1 147 ? -52.212 0.894 -27.915 1.00 29.92 144 TRP B O 1
ATOM 2976 N N . TYR B 1 148 ? -53.985 -0.454 -27.815 1.00 28.65 145 TYR B N 1
ATOM 2977 C CA . TYR B 1 148 ? -53.174 -1.659 -27.684 1.00 29.31 145 TYR B CA 1
ATOM 2978 C C . TYR B 1 148 ? -53.101 -2.440 -28.997 1.00 28.72 145 TYR B C 1
ATOM 2979 O O . TYR B 1 148 ? -54.098 -2.989 -29.461 1.00 33.16 145 TYR B O 1
ATOM 2988 N N . ILE B 1 149 ? -51.909 -2.494 -29.585 1.00 27.85 146 ILE B N 1
ATOM 2989 C CA . ILE B 1 149 ? -51.704 -3.109 -30.897 1.00 19.62 146 ILE B CA 1
ATOM 2990 C C . ILE B 1 149 ? -50.880 -4.389 -30.813 1.00 25.94 146 ILE B C 1
ATOM 2991 O O . ILE B 1 149 ? -49.685 -4.348 -30.481 1.00 27.66 146 ILE B O 1
ATOM 2996 N N . GLU B 1 150 ? -51.509 -5.520 -31.128 1.00 27.82 147 GLU B N 1
ATOM 2997 C CA . GLU B 1 150 ? -50.782 -6.788 -31.229 1.00 32.06 147 GLU B CA 1
ATOM 2998 C C . GLU B 1 150 ? -50.222 -6.959 -32.646 1.00 34.94 147 GLU B C 1
ATOM 2999 O O . GLU B 1 150 ? -50.973 -7.016 -33.620 1.00 40.73 147 GLU B O 1
ATOM 3005 N N . ALA B 1 151 ? -48.902 -7.039 -32.753 1.00 28.11 148 ALA B N 1
ATOM 3006 C CA . ALA B 1 151 ? -48.253 -6.971 -34.056 1.00 29.25 148 ALA B CA 1
ATOM 3007 C C . ALA B 1 151 ? -48.188 -8.310 -34.786 1.00 27.05 148 ALA B C 1
ATOM 3008 O O . ALA B 1 151 ? -48.251 -8.340 -35.998 1.00 27.89 148 ALA B O 1
ATOM 3010 N N . GLY B 1 152 ? -48.067 -9.406 -34.044 1.00 26.75 149 GLY B N 1
ATOM 3011 C CA . GLY B 1 152 ? -47.871 -10.719 -34.636 1.00 23.66 149 GLY B CA 1
ATOM 3012 C C . GLY B 1 152 ? -46.527 -10.831 -35.356 1.00 30.59 149 GLY B C 1
ATOM 3013 O O . GLY B 1 152 ? -46.401 -11.543 -36.340 1.00 31.04 149 GLY B O 1
ATOM 3014 N N . GLN B 1 153 ? -45.518 -10.127 -34.854 1.00 27.91 150 GLN B N 1
ATOM 3015 C CA . GLN B 1 153 ? -44.258 -9.983 -35.559 1.00 23.12 150 GLN B CA 1
ATOM 3016 C C . GLN B 1 153 ? -43.063 -10.015 -34.611 1.00 26.61 150 GLN B C 1
ATOM 3017 O O . GLN B 1 153 ? -43.234 -9.938 -33.398 1.00 31.01 150 GLN B O 1
ATOM 3023 N N . GLY B 1 154 ? -41.856 -10.152 -35.158 1.00 27.24 151 GLY B N 1
ATOM 3024 C CA . GLY B 1 154 ? -40.649 -10.192 -34.343 1.00 18.00 151 GLY B CA 1
ATOM 3025 C C . GLY B 1 154 ? -40.321 -8.861 -33.681 1.00 25.64 151 GLY B C 1
ATOM 3026 O O . GLY B 1 154 ? -41.027 -7.872 -33.844 1.00 25.63 151 GLY B O 1
ATOM 3035 N N . LEU B 1 156 ? -37.641 -6.548 -33.754 1.00 25.83 153 LEU B N 1
ATOM 3036 C CA . LEU B 1 156 ? -37.195 -5.381 -34.517 1.00 30.04 153 LEU B CA 1
ATOM 3037 C C . LEU B 1 156 ? -38.352 -4.752 -35.290 1.00 31.64 153 LEU B C 1
ATOM 3038 O O . LEU B 1 156 ? -38.494 -3.527 -35.331 1.00 27.23 153 LEU B O 1
ATOM 3043 N N . ALA B 1 157 ? -39.180 -5.601 -35.888 1.00 26.64 154 ALA B N 1
ATOM 3044 C CA . ALA B 1 157 ? -40.362 -5.133 -36.591 1.00 26.58 154 ALA B CA 1
ATOM 3045 C C . ALA B 1 157 ? -41.337 -4.449 -35.620 1.00 27.37 154 ALA B C 1
ATOM 3046 O O . ALA B 1 157 ? -41.899 -3.403 -35.923 1.00 29.69 154 ALA B O 1
ATOM 3048 N N . THR B 1 158 ? -41.520 -5.026 -34.444 1.00 27.26 155 THR B N 1
ATOM 3049 C CA . THR B 1 158 ? -42.416 -4.431 -33.449 1.00 26.90 155 THR B CA 1
ATOM 3050 C C . THR B 1 158 ? -41.928 -3.044 -33.034 1.00 28.94 155 THR B C 1
ATOM 3051 O O . THR B 1 158 ? -42.733 -2.137 -32.815 1.00 27.25 155 THR B O 1
ATOM 3055 N N . ILE B 1 159 ? -40.609 -2.886 -32.939 1.00 27.41 156 ILE B N 1
ATOM 3056 C CA . ILE B 1 159 ? -39.998 -1.619 -32.533 1.00 22.70 156 ILE B CA 1
ATOM 3057 C C . ILE B 1 159 ? -40.255 -0.571 -33.599 1.00 25.91 156 ILE B C 1
ATOM 3058 O O . ILE B 1 159 ? -40.540 0.582 -33.296 1.00 32.47 156 ILE B O 1
ATOM 3063 N N . ASN B 1 160 ? -40.144 -0.992 -34.855 1.00 25.66 157 ASN B N 1
ATOM 3064 C CA . ASN B 1 160 ? -40.415 -0.129 -35.991 1.00 28.56 157 ASN B CA 1
ATOM 3065 C C . ASN B 1 160 ? -41.882 0.305 -36.009 1.00 32.12 157 ASN B C 1
ATOM 3066 O O . ASN B 1 160 ? -42.201 1.457 -36.301 1.00 31.92 157 ASN B O 1
ATOM 3071 N N . ILE B 1 161 ? -42.778 -0.624 -35.698 1.00 31.96 158 ILE B N 1
ATOM 3072 C CA . ILE B 1 161 ? -44.189 -0.289 -35.647 1.00 28.26 158 ILE B CA 1
ATOM 3073 C C . ILE B 1 161 ? -44.445 0.751 -34.551 1.00 28.72 158 ILE B C 1
ATOM 3074 O O . ILE B 1 161 ? -45.138 1.745 -34.765 1.00 29.63 158 ILE B O 1
ATOM 3079 N N . ALA B 1 162 ? -43.848 0.545 -33.389 1.00 30.29 159 ALA B N 1
ATOM 3080 C CA . ALA B 1 162 ? -44.017 1.493 -32.301 1.00 27.19 159 ALA B CA 1
ATOM 3081 C C . ALA B 1 162 ? -43.496 2.870 -32.724 1.00 28.61 159 ALA B C 1
ATOM 3082 O O . ALA B 1 162 ? -44.150 3.890 -32.501 1.00 28.28 159 ALA B O 1
ATOM 3084 N N . GLU B 1 163 ? -42.321 2.902 -33.343 1.00 25.74 160 GLU B N 1
ATOM 3085 C CA . GLU B 1 163 ? -41.764 4.172 -33.802 1.00 28.30 160 GLU B CA 1
ATOM 3086 C C . GLU B 1 163 ? -42.699 4.849 -34.813 1.00 29.88 160 GLU B C 1
ATOM 3087 O O . GLU B 1 163 ? -42.990 6.039 -34.694 1.00 23.15 160 GLU B O 1
ATOM 3093 N N . GLU B 1 164 ? -43.206 4.076 -35.770 1.00 33.77 161 GLU B N 1
ATOM 3094 C CA . GLU B 1 164 ? -44.117 4.602 -36.786 1.00 29.83 161 GLU B CA 1
ATOM 3095 C C . GLU B 1 164 ? -45.437 5.108 -36.214 1.00 31.65 161 GLU B C 1
ATOM 3096 O O . GLU B 1 164 ? -46.012 6.055 -36.738 1.00 31.76 161 GLU B O 1
ATOM 3102 N N . GLN B 1 165 ? -45.899 4.483 -35.132 1.00 34.23 162 GLN B N 1
ATOM 3103 C CA . GLN B 1 165 ? -47.159 4.850 -34.483 1.00 34.56 162 GLN B CA 1
ATOM 3104 C C . GLN B 1 165 ? -46.958 5.840 -33.345 1.00 39.22 162 GLN B C 1
ATOM 3105 O O . GLN B 1 165 ? -47.912 6.163 -32.641 1.00 39.70 162 GLN B O 1
ATOM 3111 N N . LYS B 1 166 ? -45.725 6.302 -33.141 1.00 39.38 163 LYS B N 1
ATOM 3112 C CA . LYS B 1 166 ? -45.445 7.193 -32.014 1.00 39.32 163 LYS B CA 1
ATOM 3113 C C . LYS B 1 166 ? -45.955 6.585 -30.698 1.00 35.33 163 LYS B C 1
ATOM 3114 O O . LYS B 1 166 ? -46.660 7.235 -29.933 1.00 38.83 163 LYS B O 1
ATOM 3120 N N . GLY B 1 167 ? -45.621 5.326 -30.456 1.00 29.79 164 GLY B N 1
ATOM 3121 C CA . GLY B 1 167 ? -46.082 4.629 -29.275 1.00 28.12 164 GLY B CA 1
ATOM 3122 C C . GLY B 1 167 ? -44.945 3.971 -28.517 1.00 35.71 164 GLY B C 1
ATOM 3123 O O . GLY B 1 167 ? -43.766 4.174 -28.832 1.00 36.58 164 GLY B O 1
ATOM 3124 N N . LEU B 1 168 ? -45.302 3.169 -27.517 1.00 28.76 165 LEU B N 1
ATOM 3125 C CA . LEU B 1 168 ? -44.323 2.530 -26.652 1.00 20.57 165 LEU B CA 1
ATOM 3126 C C . LEU B 1 168 ? -44.248 1.053 -26.945 1.00 26.56 165 LEU B C 1
ATOM 3127 O O . LEU B 1 168 ? -45.156 0.475 -27.530 1.00 29.99 165 LEU B O 1
ATOM 3132 N N . THR B 1 169 ? -43.160 0.431 -26.522 1.00 28.37 166 THR B N 1
ATOM 3133 C CA . THR B 1 169 ? -43.089 -1.011 -26.566 1.00 25.46 166 THR B CA 1
ATOM 3134 C C . THR B 1 169 ? -42.077 -1.517 -25.565 1.00 21.81 166 THR B C 1
ATOM 3135 O O . THR B 1 169 ? -41.175 -0.787 -25.159 1.00 23.66 166 THR B O 1
ATOM 3139 N N . LEU B 1 170 ? -42.232 -2.780 -25.188 1.00 23.12 167 LEU B N 1
ATOM 3140 C CA . LEU B 1 170 ? -41.282 -3.459 -24.317 1.00 26.69 167 LEU B CA 1
ATOM 3141 C C . LEU B 1 170 ? -40.339 -4.303 -25.163 1.00 32.27 167 LEU B C 1
ATOM 3142 O O . LEU B 1 170 ? -40.771 -5.025 -26.058 1.00 32.82 167 LEU B O 1
ATOM 3147 N N . THR B 1 171 ? -39.047 -4.208 -24.894 1.00 30.75 168 THR B N 1
ATOM 3148 C CA . THR B 1 171 ? -38.073 -4.884 -25.741 1.00 28.19 168 THR B CA 1
ATOM 3149 C C . THR B 1 171 ? -36.897 -5.345 -24.912 1.00 28.46 168 THR B C 1
ATOM 3150 O O . THR B 1 171 ? -36.558 -4.717 -23.918 1.00 33.71 168 THR B O 1
ATOM 3154 N N . ASP B 1 172 ? -36.262 -6.436 -25.307 1.00 26.05 169 ASP B N 1
ATOM 3155 C CA . ASP B 1 172 ? -34.960 -6.744 -24.724 1.00 24.28 169 ASP B CA 1
ATOM 3156 C C . ASP B 1 172 ? -33.950 -5.636 -25.112 1.00 26.25 169 ASP B C 1
ATOM 3157 O O . ASP B 1 172 ? -34.069 -5.032 -26.176 1.00 26.39 169 ASP B O 1
ATOM 3162 N N . ARG B 1 173 ? -32.982 -5.339 -24.250 1.00 25.61 170 ARG B N 1
ATOM 3163 C CA . ARG B 1 173 ? -32.020 -4.276 -24.560 1.00 26.20 170 ARG B CA 1
ATOM 3164 C C . ARG B 1 173 ? -31.282 -4.571 -25.878 1.00 27.54 170 ARG B C 1
ATOM 3165 O O . ARG B 1 173 ? -31.094 -3.682 -26.723 1.00 29.63 170 ARG B O 1
ATOM 3173 N N . GLY B 1 174 ? -30.889 -5.831 -26.051 1.00 25.41 171 GLY B N 1
ATOM 3174 C CA . GLY B 1 174 ? -30.180 -6.273 -27.245 1.00 23.14 171 GLY B CA 1
ATOM 3175 C C . GLY B 1 174 ? -30.795 -5.798 -28.556 1.00 29.81 171 GLY B C 1
ATOM 3176 O O . GLY B 1 174 ? -30.149 -5.125 -29.359 1.00 29.43 171 GLY B O 1
ATOM 3177 N N . THR B 1 175 ? -32.054 -6.142 -28.790 1.00 31.66 172 THR B N 1
ATOM 3178 C CA . THR B 1 175 ? -32.676 -5.737 -30.033 1.00 29.49 172 THR B CA 1
ATOM 3179 C C . THR B 1 175 ? -32.782 -4.234 -30.090 1.00 32.13 172 THR B C 1
ATOM 3180 O O . THR B 1 175 ? -32.673 -3.629 -31.157 1.00 29.95 172 THR B O 1
ATOM 3184 N N . PHE B 1 176 ? -32.977 -3.614 -28.938 1.00 25.88 173 PHE B N 1
ATOM 3185 C CA . PHE B 1 176 ? -33.004 -2.164 -28.939 1.00 29.80 173 PHE B CA 1
ATOM 3186 C C . PHE B 1 176 ? -31.672 -1.543 -29.368 1.00 30.28 173 PHE B C 1
ATOM 3187 O O . PHE B 1 176 ? -31.667 -0.523 -30.022 1.00 29.04 173 PHE B O 1
ATOM 3195 N N . ILE B 1 177 ? -30.551 -2.126 -28.957 1.00 32.99 174 ILE B N 1
ATOM 3196 C CA . ILE B 1 177 ? -29.243 -1.606 -29.354 1.00 33.68 174 ILE B CA 1
ATOM 3197 C C . ILE B 1 177 ? -29.023 -1.830 -30.842 1.00 33.02 174 ILE B C 1
ATOM 3198 O O . ILE B 1 177 ? -28.529 -0.952 -31.543 1.00 33.75 174 ILE B O 1
ATOM 3203 N N . LYS B 1 178 ? -29.401 -3.009 -31.319 1.00 31.62 175 LYS B N 1
ATOM 3204 C CA . LYS B 1 178 ? -29.385 -3.275 -32.748 1.00 34.72 175 LYS B CA 1
ATOM 3205 C C . LYS B 1 178 ? -30.114 -2.161 -33.489 1.00 32.65 175 LYS B C 1
ATOM 3206 O O . LYS B 1 178 ? -29.585 -1.594 -34.444 1.00 36.25 175 LYS B O 1
ATOM 3212 N N . TYR B 1 179 ? -31.326 -1.846 -33.036 1.00 33.04 176 TYR B N 1
ATOM 3213 C CA . TYR B 1 179 ? -32.144 -0.807 -33.650 1.00 29.56 176 TYR B CA 1
ATOM 3214 C C . TYR B 1 179 ? -31.421 0.547 -33.664 1.00 32.56 176 TYR B C 1
ATOM 3215 O O . TYR B 1 179 ? -31.382 1.229 -34.687 1.00 36.75 176 TYR B O 1
ATOM 3224 N N . GLU B 1 180 ? -30.855 0.923 -32.524 1.00 27.37 177 GLU B N 1
ATOM 3225 C CA . GLU B 1 180 ? -30.081 2.150 -32.397 1.00 38.45 177 GLU B CA 1
ATOM 3226 C C . GLU B 1 180 ? -28.920 2.186 -33.387 1.00 48.31 177 GLU B C 1
ATOM 3227 O O . GLU B 1 180 ? -28.829 3.079 -34.230 1.00 52.89 177 GLU B O 1
ATOM 3233 N N . SER B 1 181 ? -28.024 1.211 -33.259 1.00 47.16 178 SER B N 1
ATOM 3234 C CA . SER B 1 181 ? -26.809 1.162 -34.060 1.00 51.02 178 SER B CA 1
ATOM 3235 C C . SER B 1 181 ? -27.130 1.347 -35.533 1.00 50.68 178 SER B C 1
ATOM 3236 O O . SER B 1 181 ? -26.273 1.726 -36.328 1.00 57.96 178 SER B O 1
ATOM 3239 N N . ASN B 1 182 ? -28.365 1.060 -35.907 1.00 42.62 179 ASN B N 1
ATOM 3240 C CA . ASN B 1 182 ? -28.706 1.053 -37.310 1.00 45.73 179 ASN B CA 1
ATOM 3241 C C . ASN B 1 182 ? -29.541 2.249 -37.733 1.00 51.03 179 ASN B C 1
ATOM 3242 O O . ASN B 1 182 ? -30.118 2.256 -38.812 1.00 51.35 179 ASN B O 1
ATOM 3247 N N . HIS B 1 183 ? -29.608 3.277 -36.898 1.00 61.45 180 HIS B N 1
ATOM 3248 C CA . HIS B 1 183 ? -30.545 4.340 -37.213 1.00 67.10 180 HIS B CA 1
ATOM 3249 C C . HIS B 1 183 ? -29.980 5.691 -37.578 1.00 74.21 180 HIS B C 1
ATOM 3250 O O . HIS B 1 183 ? -29.461 6.432 -36.734 1.00 74.39 180 HIS B O 1
ATOM 3257 N N . LYS B 1 184 ? -30.137 5.987 -38.866 1.00 74.95 181 LYS B N 1
ATOM 3258 C CA . LYS B 1 184 ? -29.697 7.222 -39.489 1.00 72.56 181 LYS B CA 1
ATOM 3259 C C . LYS B 1 184 ? -30.621 8.365 -39.089 1.00 73.05 181 LYS B C 1
ATOM 3260 O O . LYS B 1 184 ? -31.844 8.285 -39.266 1.00 70.82 181 LYS B O 1
ATOM 3266 N N . GLY B 1 185 ? -30.020 9.421 -38.544 1.00 75.62 182 GLY B N 1
ATOM 3267 C CA . GLY B 1 185 ? -30.751 10.513 -37.923 1.00 77.42 182 GLY B CA 1
ATOM 3268 C C . GLY B 1 185 ? -30.522 10.460 -36.424 1.00 78.05 182 GLY B C 1
ATOM 3269 O O . GLY B 1 185 ? -29.771 9.607 -35.948 1.00 76.58 182 GLY B O 1
ATOM 3270 N N . LYS B 1 186 ? -31.151 11.368 -35.681 1.00 79.12 183 LYS B N 1
ATOM 3271 C CA . LYS B 1 186 ? -31.079 11.352 -34.215 1.00 76.17 183 LYS B CA 1
ATOM 3272 C C . LYS B 1 186 ? -32.040 10.300 -33.654 1.00 66.65 183 LYS B C 1
ATOM 3273 O O . LYS B 1 186 ? -33.046 9.992 -34.285 1.00 66.45 183 LYS B O 1
ATOM 3279 N N . PRO B 1 187 ? -31.721 9.736 -32.477 1.00 59.17 184 PRO B N 1
ATOM 3280 C CA . PRO B 1 187 ? -32.489 8.617 -31.911 1.00 54.39 184 PRO B CA 1
ATOM 3281 C C . PRO B 1 187 ? -33.994 8.814 -32.035 1.00 47.10 184 PRO B C 1
ATOM 3282 O O . PRO B 1 187 ? -34.565 9.691 -31.383 1.00 45.87 184 PRO B O 1
ATOM 3286 N N . PRO B 1 188 ? -34.637 8.015 -32.889 1.00 39.06 185 PRO B N 1
ATOM 3287 C CA . PRO B 1 188 ? -36.095 8.082 -32.956 1.00 38.37 185 PRO B CA 1
ATOM 3288 C C . PRO B 1 188 ? -36.672 7.462 -31.684 1.00 37.45 185 PRO B C 1
ATOM 3289 O O . PRO B 1 188 ? -37.717 7.908 -31.216 1.00 41.78 185 PRO B O 1
ATOM 3301 N N . VAL B 1 190 ? -35.916 6.024 -27.559 1.00 32.57 187 VAL B N 1
ATOM 3302 C CA . VAL B 1 190 ? -35.084 6.198 -26.400 1.00 29.78 187 VAL B CA 1
ATOM 3303 C C . VAL B 1 190 ? -35.643 5.296 -25.318 1.00 35.21 187 VAL B C 1
ATOM 3304 O O . VAL B 1 190 ? -36.835 4.969 -25.340 1.00 35.29 187 VAL B O 1
ATOM 3308 N N . ILE B 1 191 ? -34.783 4.849 -24.403 1.00 33.29 188 ILE B N 1
ATOM 3309 C CA . ILE B 1 191 ? -35.240 4.112 -23.223 1.00 30.10 188 ILE B CA 1
ATOM 3310 C C . ILE B 1 191 ? -35.994 5.019 -22.264 1.00 29.84 188 ILE B C 1
ATOM 3311 O O . ILE B 1 191 ? -35.566 6.122 -21.961 1.00 32.11 188 ILE B O 1
ATOM 3316 N N . VAL B 1 192 ? -37.121 4.531 -21.781 1.00 30.43 189 VAL B N 1
ATOM 3317 C CA . VAL B 1 192 ? -38.106 5.384 -21.154 1.00 33.04 189 VAL B CA 1
ATOM 3318 C C . VAL B 1 192 ? -38.479 4.797 -19.787 1.00 35.62 189 VAL B C 1
ATOM 3319 O O . VAL B 1 192 ? -39.100 5.456 -18.961 1.00 34.82 189 VAL B O 1
ATOM 3323 N N . LEU B 1 193 ? -38.054 3.557 -19.553 1.00 29.80 190 LEU B N 1
ATOM 3324 C CA . LEU B 1 193 ? -38.217 2.903 -18.262 1.00 30.49 190 LEU B CA 1
ATOM 3325 C C . LEU B 1 193 ? -37.340 1.663 -18.206 1.00 36.77 190 LEU B C 1
ATOM 3326 O O . LEU B 1 193 ? -37.268 0.919 -19.186 1.00 39.52 190 LEU B O 1
ATOM 3331 N N . GLU B 1 194 ? -36.684 1.431 -17.068 1.00 31.46 191 GLU B N 1
ATOM 3332 C CA . GLU B 1 194 ? -35.786 0.285 -16.941 1.00 28.63 191 GLU B CA 1
ATOM 3333 C C . GLU B 1 194 ? -35.457 -0.032 -15.493 1.00 29.97 191 GLU B C 1
ATOM 3334 O O . GLU B 1 194 ? -35.652 0.787 -14.615 1.00 36.37 191 GLU B O 1
ATOM 3340 N N . GLY B 1 195 ? -34.941 -1.226 -15.249 1.00 31.15 192 GLY B N 1
ATOM 3341 C CA . GLY B 1 195 ? -34.369 -1.532 -13.950 1.00 30.33 192 GLY B CA 1
ATOM 3342 C C . GLY B 1 195 ? -35.171 -2.446 -13.039 1.00 28.59 192 GLY B C 1
ATOM 3343 O O . GLY B 1 195 ? -34.588 -3.130 -12.226 1.00 29.63 192 GLY B O 1
ATOM 3344 N N . ASP B 1 196 ? -36.493 -2.473 -13.179 1.00 28.03 193 ASP B N 1
ATOM 3345 C CA . ASP B 1 196 ? -37.323 -3.267 -12.279 1.00 23.00 193 ASP B CA 1
ATOM 3346 C C . ASP B 1 196 ? -36.893 -4.714 -12.266 1.00 30.95 193 ASP B C 1
ATOM 3347 O O . ASP B 1 196 ? -36.421 -5.257 -13.276 1.00 28.74 193 ASP B O 1
ATOM 3352 N N . ASN B 1 197 ? -37.069 -5.331 -11.105 1.00 30.94 194 ASN B N 1
ATOM 3353 C CA . ASN B 1 197 ? -36.726 -6.721 -10.895 1.00 30.95 194 ASN B CA 1
ATOM 3354 C C . ASN B 1 197 ? -37.448 -7.584 -11.896 1.00 34.02 194 ASN B C 1
ATOM 3355 O O . ASN B 1 197 ? -36.888 -8.532 -12.434 1.00 41.75 194 ASN B O 1
ATOM 3360 N N . THR B 1 198 ? -38.702 -7.255 -12.152 1.00 25.30 195 THR B N 1
ATOM 3361 C CA . THR B 1 198 ? -39.498 -8.090 -13.029 1.00 32.96 195 THR B CA 1
ATOM 3362 C C . THR B 1 198 ? -39.084 -7.940 -14.503 1.00 34.44 195 THR B C 1
ATOM 3363 O O . THR B 1 198 ? -39.444 -8.762 -15.341 1.00 32.81 195 THR B O 1
ATOM 3367 N N . LEU B 1 199 ? -38.330 -6.890 -14.808 1.00 30.07 196 LEU B N 1
ATOM 3368 C CA . LEU B 1 199 ? -37.797 -6.705 -16.149 1.00 31.63 196 LEU B CA 1
ATOM 3369 C C . LEU B 1 199 ? -36.439 -7.404 -16.338 1.00 34.84 196 LEU B C 1
ATOM 3370 O O . LEU B 1 199 ? -35.757 -7.203 -17.330 1.00 35.53 196 LEU B O 1
ATOM 3375 N N . LYS B 1 200 ? -36.035 -8.221 -15.382 1.00 38.28 197 LYS B N 1
ATOM 3376 C CA . LYS B 1 200 ? -34.793 -8.960 -15.563 1.00 34.90 197 LYS B CA 1
ATOM 3377 C C . LYS B 1 200 ? -34.990 -10.115 -16.532 1.00 29.58 197 LYS B C 1
ATOM 3378 O O . LYS B 1 200 ? -36.032 -10.760 -16.540 1.00 35.77 197 LYS B O 1
ATOM 3384 N N . ASN B 1 201 ? -33.986 -10.348 -17.367 1.00 26.59 198 ASN B N 1
ATOM 3385 C CA . ASN B 1 201 ? -34.025 -11.421 -18.346 1.00 28.56 198 ASN B CA 1
ATOM 3386 C C . ASN B 1 201 ? -33.048 -12.524 -17.947 1.00 30.55 198 ASN B C 1
ATOM 3387 O O . ASN B 1 201 ? -31.961 -12.244 -17.437 1.00 34.66 198 ASN B O 1
ATOM 3392 N N . PHE B 1 202 ? -33.423 -13.776 -18.175 1.00 28.10 199 PHE B N 1
ATOM 3393 C CA . PHE B 1 202 ? -32.544 -14.889 -17.821 1.00 28.91 199 PHE B CA 1
ATOM 3394 C C . PHE B 1 202 ? -32.435 -15.934 -18.935 1.00 30.95 199 PHE B C 1
ATOM 3395 O O . PHE B 1 202 ? -33.406 -16.219 -19.621 1.00 36.49 199 PHE B O 1
ATOM 3403 N N . TYR B 1 203 ? -31.240 -16.488 -19.100 1.00 29.15 200 TYR B N 1
ATOM 3404 C CA . TYR B 1 203 ? -30.999 -17.625 -19.978 1.00 27.94 200 TYR B CA 1
ATOM 3405 C C . TYR B 1 203 ? -30.490 -18.788 -19.136 1.00 30.72 200 TYR B C 1
ATOM 3406 O O . TYR B 1 203 ? -29.661 -18.595 -18.256 1.00 36.90 20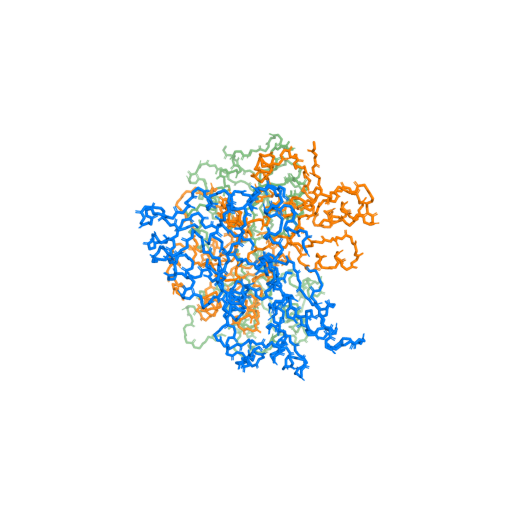0 TYR B O 1
ATOM 3415 N N . SER B 1 204 ? -30.974 -19.994 -19.415 1.00 28.04 201 SER B N 1
ATOM 3416 C CA . SER B 1 204 ? -30.590 -21.168 -18.643 1.00 24.16 201 SER B CA 1
ATOM 3417 C C . SER B 1 204 ? -29.495 -21.962 -19.310 1.00 31.72 201 SER B C 1
ATOM 3418 O O . SER B 1 204 ? -29.612 -22.335 -20.471 1.00 34.45 201 SER B O 1
ATOM 3421 N N . ILE B 1 205 ? -28.448 -22.260 -18.556 1.00 30.96 202 ILE B N 1
ATOM 3422 C CA . ILE B 1 205 ? -27.499 -23.266 -18.983 1.00 25.10 202 ILE B CA 1
ATOM 3423 C C . ILE B 1 205 ? -27.749 -24.553 -18.203 1.00 24.68 202 ILE B C 1
ATOM 3424 O O . ILE B 1 205 ? -28.106 -24.517 -17.037 1.00 27.37 202 ILE B O 1
ATOM 3437 N N . ALA B 1 207 ? -26.337 -28.871 -17.945 1.00 21.67 204 ALA B N 1
ATOM 3438 C CA . ALA B 1 207 ? -25.391 -29.875 -18.410 1.00 27.94 204 ALA B CA 1
ATOM 3439 C C . ALA B 1 207 ? -26.160 -31.068 -18.936 1.00 30.56 204 ALA B C 1
ATOM 3440 O O . ALA B 1 207 ? -27.206 -31.422 -18.402 1.00 30.11 204 ALA B O 1
ATOM 3442 N N . VAL B 1 208 ? -25.662 -31.666 -20.010 1.00 31.42 205 VAL B N 1
ATOM 3443 C CA . VAL B 1 208 ? -26.285 -32.864 -20.529 1.00 32.33 205 VAL B CA 1
ATOM 3444 C C . VAL B 1 208 ? -26.042 -33.978 -19.524 1.00 32.96 205 VAL B C 1
ATOM 3445 O O . VAL B 1 208 ? -24.924 -34.143 -19.033 1.00 36.52 205 VAL B O 1
ATOM 3449 N N . ASN B 1 209 ? -27.100 -34.722 -19.211 1.00 28.61 206 ASN B N 1
ATOM 3450 C CA . ASN B 1 209 ? -27.059 -35.762 -18.183 1.00 33.24 206 ASN B CA 1
ATOM 3451 C C . ASN B 1 209 ? -26.118 -36.912 -18.528 1.00 35.80 206 ASN B C 1
ATOM 3452 O O . ASN B 1 209 ? -26.357 -37.666 -19.484 1.00 40.78 206 ASN B O 1
ATOM 3457 N N . PRO B 1 210 ? -25.035 -37.046 -17.754 1.00 33.03 207 PRO B N 1
ATOM 3458 C CA . PRO B 1 210 ? -23.958 -37.991 -18.079 1.00 37.90 207 PRO B CA 1
ATOM 3459 C C . PRO B 1 210 ? -24.421 -39.418 -17.893 1.00 40.45 207 PRO B C 1
ATOM 3460 O O . PRO B 1 210 ? -23.910 -40.318 -18.553 1.00 45.25 207 PRO B O 1
ATOM 3464 N N . LYS B 1 211 ? -25.381 -39.617 -16.997 1.00 38.82 208 LYS B N 1
ATOM 3465 C CA . LYS B 1 211 ? -25.913 -40.943 -16.754 1.00 43.39 208 LYS B CA 1
ATOM 3466 C C . LYS B 1 211 ? -26.622 -41.447 -18.012 1.00 45.82 208 LYS B C 1
ATOM 3467 O O . LYS B 1 211 ? -26.667 -42.647 -18.278 1.00 47.93 208 LYS B O 1
ATOM 3473 N N . ARG B 1 212 ? -27.148 -40.515 -18.796 1.00 46.81 209 ARG B N 1
ATOM 3474 C CA . ARG B 1 212 ? -27.764 -40.836 -20.077 1.00 44.47 209 ARG B CA 1
ATOM 3475 C C . ARG B 1 212 ? -26.769 -40.783 -21.247 1.00 45.87 209 ARG B C 1
ATOM 3476 O O . ARG B 1 212 ? -26.735 -41.674 -22.089 1.00 38.89 209 ARG B O 1
ATOM 3484 N N . CYS B 1 213 ? -25.979 -39.716 -21.309 1.00 47.59 210 CYS B N 1
ATOM 3485 C CA . CYS B 1 213 ? -25.029 -39.532 -22.400 1.00 41.65 210 CYS B CA 1
ATOM 3486 C C . CYS B 1 213 ? -23.607 -39.762 -21.905 1.00 50.85 210 CYS B C 1
ATOM 3487 O O . CYS B 1 213 ? -22.933 -38.839 -21.444 1.00 53.40 210 CYS B O 1
ATOM 3490 N N . GLU B 1 214 ? -23.159 -41.006 -22.020 1.00 53.99 211 GLU B N 1
ATOM 3491 C CA . GLU B 1 214 ? -21.921 -41.456 -21.399 1.00 57.32 211 GLU B CA 1
ATOM 3492 C C . GLU B 1 214 ? -20.668 -40.769 -21.917 1.00 51.72 211 GLU B C 1
ATOM 3493 O O . GLU B 1 214 ? -19.646 -40.746 -21.242 1.00 49.89 211 GLU B O 1
ATOM 3499 N N . LYS B 1 215 ? -20.760 -40.199 -23.111 1.00 53.78 212 LYS B N 1
ATOM 3500 C CA . LYS B 1 215 ? -19.636 -39.492 -23.708 1.00 55.33 212 LYS B CA 1
ATOM 3501 C C . LYS B 1 215 ? -19.662 -37.995 -23.398 1.00 52.67 212 LYS B C 1
ATOM 3502 O O . LYS B 1 215 ? -18.813 -37.253 -23.883 1.00 51.06 212 LYS B O 1
ATOM 3508 N N . ALA B 1 216 ? -20.636 -37.540 -22.615 1.00 44.72 213 ALA B N 1
ATOM 3509 C CA . ALA B 1 216 ? -20.705 -36.114 -22.305 1.00 39.24 213 ALA B CA 1
ATOM 3510 C C . ALA B 1 216 ? -19.577 -35.713 -21.359 1.00 42.94 213 ALA B C 1
ATOM 3511 O O . ALA B 1 216 ? -19.310 -36.407 -20.371 1.00 38.23 213 ALA B O 1
ATOM 3513 N N . ASP B 1 217 ? -18.909 -34.603 -21.672 1.00 40.93 214 ASP B N 1
ATOM 3514 C CA . ASP B 1 217 ? -17.864 -34.078 -20.802 1.00 36.91 214 ASP B CA 1
ATOM 3515 C C . ASP B 1 217 ? -18.505 -33.332 -19.646 1.00 39.49 214 ASP B C 1
ATOM 3516 O O . ASP B 1 217 ? -18.605 -32.101 -19.660 1.00 39.92 214 ASP B O 1
ATOM 3521 N N . TYR B 1 218 ? -18.938 -34.084 -18.642 1.00 37.48 215 TYR B N 1
ATOM 3522 C CA . TYR B 1 218 ? -19.654 -33.490 -17.533 1.00 36.81 215 TYR B CA 1
ATOM 3523 C C . TYR B 1 218 ? -18.751 -32.622 -16.669 1.00 41.26 215 TYR B C 1
ATOM 3524 O O . TYR B 1 218 ? -19.158 -31.555 -16.238 1.00 42.25 215 TYR B O 1
ATOM 3533 N N . LYS B 1 219 ? -17.530 -33.081 -16.422 1.00 47.01 216 LYS B N 1
ATOM 3534 C CA . LYS B 1 219 ? -16.574 -32.308 -15.635 1.00 49.43 216 LYS B CA 1
ATOM 3535 C C . LYS B 1 219 ? -16.412 -30.909 -16.222 1.00 46.49 216 LYS B C 1
ATOM 3536 O O . LYS B 1 219 ? -16.513 -29.916 -15.501 1.00 46.08 216 LYS B O 1
ATOM 3542 N N . GLY B 1 220 ? -16.182 -30.849 -17.535 1.00 41.25 217 GLY B N 1
ATOM 3543 C CA . GLY B 1 220 ? -16.082 -29.599 -18.275 1.00 39.85 217 GLY B CA 1
ATOM 3544 C C . GLY B 1 220 ? -17.346 -28.754 -18.237 1.00 39.28 217 GLY B C 1
ATOM 3545 O O . GLY B 1 220 ? -17.284 -27.528 -18.120 1.00 38.03 217 GLY B O 1
ATOM 3546 N N . ALA B 1 221 ? -18.501 -29.411 -18.337 1.00 37.15 218 ALA B N 1
ATOM 3547 C CA . ALA B 1 221 ? -19.779 -28.716 -18.240 1.00 34.94 218 ALA B CA 1
ATOM 3548 C C . ALA B 1 221 ? -19.877 -28.003 -16.887 1.00 31.31 218 ALA B C 1
ATOM 3549 O O . ALA B 1 221 ? -20.105 -26.789 -16.821 1.00 30.52 218 ALA B O 1
ATOM 3551 N N . LYS B 1 222 ? -19.674 -28.766 -15.817 1.00 26.55 219 LYS B N 1
ATOM 3552 C CA . LYS B 1 222 ? -19.691 -28.228 -14.466 1.00 30.47 219 LYS B CA 1
ATOM 3553 C C . LYS B 1 222 ? -18.705 -27.067 -14.321 1.00 30.74 219 LYS B C 1
ATOM 3554 O O . LYS B 1 222 ? -19.018 -26.044 -13.719 1.00 39.43 219 LYS B O 1
ATOM 3560 N N . GLN B 1 223 ? -17.514 -27.227 -14.880 1.00 29.51 220 GLN B N 1
ATOM 3561 C CA . GLN B 1 223 ? -16.491 -26.190 -14.804 1.00 29.33 220 GLN B CA 1
ATOM 3562 C C . GLN B 1 223 ? -16.929 -24.891 -15.483 1.00 28.01 220 GLN B C 1
ATOM 3563 O O . GLN B 1 223 ? -16.759 -23.814 -14.926 1.00 28.98 220 GLN B O 1
ATOM 3569 N N . PHE B 1 224 ? -17.495 -25.001 -16.679 1.00 25.55 221 PHE B N 1
ATOM 3570 C CA . PHE B 1 224 ? -18.036 -23.838 -17.374 1.00 28.89 221 PHE B CA 1
ATOM 3571 C C . PHE B 1 224 ? -19.255 -23.171 -16.699 1.00 31.60 221 PHE B C 1
ATOM 3572 O O . PHE B 1 224 ? -19.383 -21.939 -16.698 1.00 29.75 221 PHE B O 1
ATOM 3580 N N . ILE B 1 225 ? -20.161 -23.978 -16.154 1.00 31.92 222 ILE B N 1
ATOM 3581 C CA . ILE B 1 225 ? -21.363 -23.450 -15.507 1.00 28.80 222 ILE B CA 1
ATOM 3582 C C . ILE B 1 225 ? -20.958 -22.671 -14.257 1.00 35.55 222 ILE B C 1
ATOM 3583 O O . ILE B 1 225 ? -21.417 -21.556 -14.018 1.00 43.31 222 ILE B O 1
ATOM 3588 N N . ASP B 1 226 ? -20.062 -23.260 -13.481 1.00 30.20 223 ASP B N 1
ATOM 3589 C CA . ASP B 1 226 ? -19.472 -22.587 -12.347 1.00 37.57 223 ASP B CA 1
ATOM 3590 C C . ASP B 1 226 ? -18.900 -21.231 -12.751 1.00 38.81 223 ASP B C 1
ATOM 3591 O O . ASP B 1 226 ? -19.165 -20.208 -12.124 1.00 41.01 223 ASP B O 1
ATOM 3596 N N . TRP B 1 227 ? -18.110 -21.237 -13.812 1.00 38.27 224 TRP B N 1
ATOM 3597 C CA . TRP B 1 227 ? -17.438 -20.034 -14.282 1.00 38.41 224 TRP B CA 1
ATOM 3598 C C . TRP B 1 227 ? -18.434 -18.953 -14.719 1.00 34.45 224 TRP B C 1
ATOM 3599 O O . TRP B 1 227 ? -18.318 -17.790 -14.335 1.00 30.33 224 TRP B O 1
ATOM 3610 N N . ILE B 1 228 ? -19.430 -19.339 -15.504 1.00 27.51 225 ILE B N 1
ATOM 3611 C CA . ILE B 1 228 ? -20.346 -18.342 -16.027 1.00 34.68 225 ILE B CA 1
ATOM 3612 C C . ILE B 1 228 ? -21.175 -17.697 -14.904 1.00 38.42 225 ILE B C 1
ATOM 3613 O O . ILE B 1 228 ? -21.702 -16.604 -15.055 1.00 37.25 225 ILE B O 1
ATOM 3618 N N . VAL B 1 229 ? -21.265 -18.366 -13.765 1.00 39.64 226 VAL B N 1
ATOM 3619 C CA . VAL B 1 229 ? -22.097 -17.858 -12.690 1.00 37.28 226 VAL B CA 1
ATOM 3620 C C . VAL B 1 229 ? -21.256 -17.405 -11.492 1.00 40.81 226 VAL B C 1
ATOM 3621 O O . VAL B 1 229 ? -21.783 -17.001 -10.458 1.00 41.94 226 VAL B O 1
ATOM 3625 N N . SER B 1 230 ? -19.936 -17.452 -11.653 1.00 44.89 227 SER B N 1
ATOM 3626 C CA . SER B 1 230 ? -19.006 -16.957 -10.635 1.00 43.73 227 SER B CA 1
ATOM 3627 C C . SER B 1 230 ? -19.189 -15.454 -10.437 1.00 43.30 227 SER B C 1
ATOM 3628 O O . SER B 1 230 ? -19.726 -14.774 -11.304 1.00 45.94 227 SER B O 1
ATOM 3631 N N . GLU B 1 231 ? -18.729 -14.925 -9.313 1.00 46.77 228 GLU B N 1
ATOM 3632 C CA . GLU B 1 231 ? -19.037 -13.537 -8.982 1.00 52.88 228 GLU B CA 1
ATOM 3633 C C . GLU B 1 231 ? -18.464 -12.562 -9.995 1.00 47.43 228 GLU B C 1
ATOM 3634 O O . GLU B 1 231 ? -19.097 -11.562 -10.324 1.00 50.85 228 GLU B O 1
ATOM 3640 N N . LYS B 1 232 ? -17.265 -12.856 -10.481 1.00 42.95 229 LYS B N 1
ATOM 3641 C CA . LYS B 1 232 ? -16.634 -12.034 -11.503 1.00 44.01 229 LYS B CA 1
ATOM 3642 C C . LYS B 1 232 ? -17.453 -11.983 -12.793 1.00 50.14 229 LYS B C 1
ATOM 3643 O O . LYS B 1 232 ? -17.808 -10.900 -13.267 1.00 57.06 229 LYS B O 1
ATOM 3657 N N A GLN B 1 234 ? -20.557 -13.129 -13.333 0.51 48.28 231 GLN B N 1
ATOM 3658 N N B GLN B 1 234 ? -20.572 -13.126 -13.343 0.49 48.31 231 GLN B N 1
ATOM 3659 C CA A GLN B 1 234 ? -21.919 -12.728 -12.993 0.51 50.42 231 GLN B CA 1
ATOM 3660 C CA B GLN B 1 234 ? -21.940 -12.703 -13.064 0.49 50.41 231 GLN B CA 1
ATOM 3661 C C A GLN B 1 234 ? -22.078 -11.216 -13.148 0.51 52.57 231 GLN B C 1
ATOM 3662 C C B GLN B 1 234 ? -22.053 -11.198 -13.244 0.49 52.94 231 GLN B C 1
ATOM 3663 O O A GLN B 1 234 ? -23.127 -10.731 -13.572 0.51 54.97 231 GLN B O 1
ATOM 3664 O O B GLN B 1 234 ? -23.048 -10.695 -13.769 0.49 54.66 231 GLN B O 1
ATOM 3675 N N . ALA B 1 235 ? -21.023 -10.480 -12.815 1.00 51.13 232 ALA B N 1
ATOM 3676 C CA . ALA B 1 235 ? -21.014 -9.032 -12.953 1.00 56.04 232 ALA B CA 1
ATOM 3677 C C . ALA B 1 235 ? -20.877 -8.608 -14.415 1.00 59.22 232 ALA B C 1
ATOM 3678 O O . ALA B 1 235 ? -21.791 -8.009 -14.988 1.00 62.10 232 ALA B O 1
ATOM 3680 N N . GLU B 1 236 ? -19.731 -8.917 -15.013 1.00 53.49 233 GLU B N 1
ATOM 3681 C CA . GLU B 1 236 ? -19.495 -8.579 -16.410 1.00 51.70 233 GLU B CA 1
ATOM 3682 C C . GLU B 1 236 ? -20.704 -8.903 -17.293 1.00 50.61 233 GLU B C 1
ATOM 3683 O O . GLU B 1 236 ? -21.191 -8.044 -18.020 1.00 53.18 233 GLU B O 1
ATOM 3689 N N . ILE B 1 237 ? -21.187 -10.139 -17.228 1.00 45.47 234 ILE B N 1
ATOM 3690 C CA . ILE B 1 237 ? -22.275 -10.573 -18.094 1.00 45.18 234 ILE B CA 1
ATOM 3691 C C . ILE B 1 237 ? -23.541 -9.744 -17.927 1.00 56.99 234 ILE B C 1
ATOM 3692 O O . ILE B 1 237 ? -24.143 -9.312 -18.911 1.00 62.92 234 ILE B O 1
ATOM 3697 N N . ALA B 1 238 ? -23.959 -9.541 -16.684 1.00 60.81 235 ALA B N 1
ATOM 3698 C CA . ALA B 1 238 ? -25.169 -8.775 -16.413 1.00 62.22 235 ALA B CA 1
ATOM 3699 C C . ALA B 1 238 ? -25.008 -7.322 -16.877 1.00 69.67 235 ALA B C 1
ATOM 3700 O O . ALA B 1 238 ? -25.993 -6.591 -17.011 1.00 67.87 235 ALA B O 1
ATOM 3702 N N . ASN B 1 239 ? -23.765 -6.923 -17.148 1.00 72.28 236 ASN B N 1
ATOM 3703 C CA . ASN B 1 239 ? -23.452 -5.562 -17.588 1.00 74.61 236 ASN B CA 1
ATOM 3704 C C . ASN B 1 239 ? -23.310 -5.363 -19.102 1.00 75.57 236 ASN B C 1
ATOM 3705 O O . ASN B 1 239 ? -23.299 -4.228 -19.585 1.00 75.42 236 ASN B O 1
ATOM 3710 N N . PHE B 1 240 ? -23.193 -6.459 -19.847 1.00 73.37 237 PHE B N 1
ATOM 3711 C CA . PHE B 1 240 ? -22.883 -6.374 -21.275 1.00 72.56 237 PHE B CA 1
ATOM 3712 C C . PHE B 1 240 ? -23.936 -5.636 -22.090 1.00 71.47 237 PHE B C 1
ATOM 3713 O O . PHE B 1 240 ? -25.139 -5.758 -21.850 1.00 68.21 237 PHE B O 1
ATOM 3721 N N . LYS B 1 241 ? -23.458 -4.872 -23.063 1.00 73.69 238 LYS B N 1
ATOM 3722 C CA . LYS B 1 241 ? -24.321 -4.203 -24.022 1.00 73.35 238 LYS B CA 1
ATOM 3723 C C . LYS B 1 241 ? -23.697 -4.326 -25.414 1.00 69.06 238 LYS B C 1
ATOM 3724 O O . LYS B 1 241 ? -23.100 -3.383 -25.937 1.00 68.21 238 LYS B O 1
ATOM 3730 N N . LEU B 1 242 ? -23.836 -5.515 -25.996 1.00 63.32 239 LEU B N 1
ATOM 3731 C CA . LEU B 1 242 ? -23.180 -5.849 -27.253 1.00 60.64 239 LEU B CA 1
ATOM 3732 C C . LEU B 1 242 ? -24.001 -5.399 -28.460 1.00 65.31 239 LEU B C 1
ATOM 3733 O O . LEU B 1 242 ? -23.449 -4.906 -29.448 1.00 69.25 239 LEU B O 1
ATOM 3738 N N . ALA C 1 5 ? -33.138 5.016 -62.879 1.00 47.21 2 ALA C N 1
ATOM 3739 C CA . ALA C 1 5 ? -34.297 5.901 -63.013 1.00 49.49 2 ALA C CA 1
ATOM 3740 C C . ALA C 1 5 ? -35.584 5.230 -62.551 1.00 44.40 2 ALA C C 1
ATOM 3741 O O . ALA C 1 5 ? -36.607 5.882 -62.394 1.00 46.95 2 ALA C O 1
ATOM 3743 N N . GLU C 1 6 ? -35.533 3.929 -62.312 1.00 39.92 3 GLU C N 1
ATOM 3744 C CA . GLU C 1 6 ? -36.762 3.191 -62.074 1.00 38.60 3 GLU C CA 1
ATOM 3745 C C . GLU C 1 6 ? -36.592 2.127 -61.000 1.00 34.19 3 GLU C C 1
ATOM 3746 O O . GLU C 1 6 ? -35.557 1.469 -60.921 1.00 34.33 3 GLU C O 1
ATOM 3752 N N . LEU C 1 7 ? -37.610 1.984 -60.157 1.00 30.70 4 LEU C N 1
ATOM 3753 C CA . LEU C 1 7 ? -37.637 0.945 -59.142 1.00 28.03 4 LEU C CA 1
ATOM 3754 C C . LEU C 1 7 ? -38.892 0.086 -59.345 1.00 29.44 4 LEU C C 1
ATOM 3755 O O . LEU C 1 7 ? -39.983 0.616 -59.480 1.00 36.05 4 LEU C O 1
ATOM 3760 N N . ARG C 1 8 ? -38.737 -1.233 -59.398 1.00 29.60 5 ARG C N 1
ATOM 3761 C CA . ARG C 1 8 ? -39.863 -2.105 -59.728 1.00 29.46 5 ARG C CA 1
ATOM 3762 C C . ARG C 1 8 ? -40.413 -2.775 -58.493 1.00 30.90 5 ARG C C 1
ATOM 3763 O O . ARG C 1 8 ? -39.673 -3.402 -57.734 1.00 31.58 5 ARG C O 1
ATOM 3779 N N . ALA C 1 10 ? -43.576 -5.250 -56.787 1.00 29.89 7 ALA C N 1
ATOM 3780 C CA . ALA C 1 10 ? -44.809 -6.038 -56.775 1.00 28.00 7 ALA C CA 1
ATOM 3781 C C . ALA C 1 10 ? -45.573 -5.702 -55.494 1.00 28.57 7 ALA C C 1
ATOM 3782 O O . ALA C 1 10 ? -44.987 -5.613 -54.414 1.00 31.17 7 ALA C O 1
ATOM 3784 N N . THR C 1 11 ? -46.878 -5.510 -55.616 1.00 24.12 8 THR C N 1
ATOM 3785 C CA . THR C 1 11 ? -47.720 -5.225 -54.467 1.00 20.66 8 THR C CA 1
ATOM 3786 C C . THR C 1 11 ? -49.090 -5.861 -54.686 1.00 28.80 8 THR C C 1
ATOM 3787 O O . THR C 1 11 ? -49.261 -6.684 -55.589 1.00 28.70 8 THR C O 1
ATOM 3791 N N . THR C 1 12 ? -50.067 -5.509 -53.861 1.00 27.09 9 THR C N 1
ATOM 3792 C CA . THR C 1 12 ? -51.363 -6.177 -53.970 1.00 28.90 9 THR C CA 1
ATOM 3793 C C . THR C 1 12 ? -52.453 -5.217 -54.445 1.00 30.57 9 THR C C 1
ATOM 3794 O O . THR C 1 12 ? -52.354 -3.995 -54.274 1.00 28.15 9 THR C O 1
ATOM 3798 N N . THR C 1 13 ? -53.487 -5.786 -55.047 1.00 29.73 10 THR C N 1
ATOM 3799 C CA . THR C 1 13 ? -54.685 -5.034 -55.392 1.00 33.33 10 THR C CA 1
ATOM 3800 C C . THR C 1 13 ? -55.232 -4.273 -54.175 1.00 32.74 10 THR C C 1
ATOM 3801 O O . THR C 1 13 ? -55.507 -3.071 -54.239 1.00 31.40 10 THR C O 1
ATOM 3805 N N . SER C 1 14 ? -55.381 -4.989 -53.066 1.00 28.97 11 SER C N 1
ATOM 3806 C CA . SER C 1 14 ? -55.813 -4.389 -51.804 1.00 35.88 11 SER C CA 1
ATOM 3807 C C . SER C 1 14 ? -54.973 -3.171 -51.477 1.00 32.76 11 SER C C 1
ATOM 3808 O O . SER C 1 14 ? -55.497 -2.105 -51.157 1.00 25.19 11 SER C O 1
ATOM 3811 N N . THR C 1 15 ? -53.660 -3.334 -51.553 1.00 35.48 12 THR C N 1
ATOM 3812 C CA . THR C 1 15 ? -52.762 -2.231 -51.232 1.00 33.57 12 THR C CA 1
ATOM 3813 C C . THR C 1 15 ? -52.964 -1.062 -52.176 1.00 29.54 12 THR C C 1
ATOM 3814 O O . THR C 1 15 ? -53.109 0.071 -51.734 1.00 27.96 12 THR C O 1
ATOM 3818 N N . ASP C 1 16 ? -52.971 -1.338 -53.475 1.00 28.13 13 ASP C N 1
ATOM 3819 C CA . ASP C 1 16 ? -53.190 -0.278 -54.455 1.00 33.00 13 ASP C CA 1
ATOM 3820 C C . ASP C 1 16 ? -54.522 0.450 -54.249 1.00 33.49 13 ASP C C 1
ATOM 3821 O O . ASP C 1 16 ? -54.561 1.679 -54.299 1.00 32.35 13 ASP C O 1
ATOM 3826 N N . ASN C 1 17 ? -55.599 -0.304 -54.011 1.00 30.96 14 ASN C N 1
ATOM 3827 C CA . ASN C 1 17 ? -56.914 0.292 -53.755 1.00 35.55 14 ASN C CA 1
ATOM 3828 C C . ASN C 1 17 ? -56.889 1.377 -52.680 1.00 44.07 14 ASN C C 1
ATOM 3829 O O . ASN C 1 17 ? -57.722 2.288 -52.699 1.00 48.72 14 ASN C O 1
ATOM 3834 N N . THR C 1 18 ? -55.951 1.278 -51.740 1.00 37.38 15 THR C N 1
ATOM 3835 C CA . THR C 1 18 ? -55.896 2.252 -50.658 1.00 36.39 15 THR C CA 1
ATOM 3836 C C . THR C 1 18 ? -55.455 3.628 -51.133 1.00 34.96 15 THR C C 1
ATOM 3837 O O . THR C 1 18 ? -55.835 4.645 -50.554 1.00 36.14 15 THR C O 1
ATOM 3841 N N . GLY C 1 19 ? -54.643 3.667 -52.179 1.00 33.98 16 GLY C N 1
ATOM 3842 C CA . GLY C 1 19 ? -54.186 4.944 -52.688 1.00 33.29 16 GLY C CA 1
ATOM 3843 C C . GLY C 1 19 ? -52.850 5.431 -52.146 1.00 33.30 16 GLY C C 1
ATOM 3844 O O . GLY C 1 19 ? -52.332 6.453 -52.604 1.00 32.36 16 GLY C O 1
ATOM 3845 N N . LEU C 1 20 ? -52.272 4.702 -51.195 1.00 33.75 17 LEU C N 1
ATOM 3846 C CA . LEU C 1 20 ? -50.964 5.086 -50.643 1.00 36.35 17 LEU C CA 1
ATOM 3847 C C . LEU C 1 20 ? -49.872 5.228 -51.691 1.00 38.03 17 LEU C C 1
ATOM 3848 O O . LEU C 1 20 ? -49.062 6.151 -51.632 1.00 42.31 17 LEU C O 1
ATOM 3853 N N . LEU C 1 21 ? -49.832 4.302 -52.641 1.00 40.14 18 LEU C N 1
ATOM 3854 C CA . LEU C 1 21 ? -48.771 4.312 -53.650 1.00 39.81 18 LEU C CA 1
ATOM 3855 C C . LEU C 1 21 ? -48.815 5.569 -54.495 1.00 49.28 18 LEU C C 1
ATOM 3856 O O . LEU C 1 21 ? -47.769 6.086 -54.903 1.00 51.37 18 LEU C O 1
ATOM 3861 N N . ASP C 1 22 ? -50.024 6.073 -54.737 1.00 51.59 19 ASP C N 1
ATOM 3862 C CA . ASP C 1 22 ? -50.193 7.293 -55.526 1.00 50.04 19 ASP C CA 1
ATOM 3863 C C . ASP C 1 22 ? -49.804 8.560 -54.772 1.00 47.71 19 ASP C C 1
ATOM 3864 O O . ASP C 1 22 ? -49.506 9.576 -55.389 1.00 49.90 19 ASP C O 1
ATOM 3869 N N . VAL C 1 23 ? -49.787 8.505 -53.446 1.00 46.34 20 VAL C N 1
ATOM 3870 C CA . VAL C 1 23 ? -49.103 9.558 -52.699 1.00 53.67 20 VAL C CA 1
ATOM 3871 C C . VAL C 1 23 ? -47.577 9.364 -52.697 1.00 53.20 20 VAL C C 1
ATOM 3872 O O . VAL C 1 23 ? -46.825 10.305 -52.951 1.00 53.95 20 VAL C O 1
ATOM 3876 N N . LEU C 1 24 ? -47.134 8.143 -52.408 1.00 47.31 21 LEU C N 1
ATOM 3877 C CA . LEU C 1 24 ? -45.712 7.834 -52.279 1.00 44.31 21 LEU C CA 1
ATOM 3878 C C . LEU C 1 24 ? -44.896 8.106 -53.546 1.00 39.60 21 LEU C C 1
ATOM 3879 O O . LEU C 1 24 ? -43.830 8.703 -53.488 1.00 40.46 21 LEU C O 1
ATOM 3884 N N . ALA C 1 25 ? -45.396 7.657 -54.687 1.00 33.82 22 ALA C N 1
ATOM 3885 C CA . ALA C 1 25 ? -44.620 7.700 -55.918 1.00 31.35 22 ALA C CA 1
ATOM 3886 C C . ALA C 1 25 ? -44.192 9.111 -56.342 1.00 41.28 22 ALA C C 1
ATOM 3887 O O . ALA C 1 25 ? -43.044 9.324 -56.727 1.00 39.13 22 ALA C O 1
ATOM 3889 N N . PRO C 1 26 ? -45.115 10.083 -56.291 1.00 48.12 23 PRO C N 1
ATOM 3890 C CA . PRO C 1 26 ? -44.704 11.421 -56.733 1.00 46.14 23 PRO C CA 1
ATOM 3891 C C . PRO C 1 26 ? -43.679 12.022 -55.778 1.00 47.45 23 PRO C C 1
ATOM 3892 O O . PRO C 1 26 ? -42.718 12.655 -56.220 1.00 46.51 23 PRO C O 1
ATOM 3896 N N . ALA C 1 27 ? -43.885 11.812 -54.480 1.00 46.00 24 ALA C N 1
ATOM 3897 C CA . ALA C 1 27 ? -42.981 12.322 -53.455 1.00 46.16 24 ALA C CA 1
ATOM 3898 C C . ALA C 1 27 ? -41.592 11.733 -53.642 1.00 54.94 24 ALA C C 1
ATOM 3899 O O . ALA C 1 27 ? -40.592 12.453 -53.587 1.00 57.73 24 ALA C O 1
ATOM 3901 N N . TYR C 1 28 ? -41.531 10.423 -53.873 1.00 55.29 25 TYR C N 1
ATOM 3902 C CA . TYR C 1 28 ? -40.246 9.769 -54.089 1.00 50.03 25 TYR C CA 1
ATOM 3903 C C . TYR C 1 28 ? -39.567 10.371 -55.314 1.00 46.22 25 TYR C C 1
ATOM 3904 O O . TYR C 1 28 ? -38.388 10.708 -55.284 1.00 52.15 25 TYR C O 1
ATOM 3913 N N . LYS C 1 29 ? -40.327 10.511 -56.389 1.00 44.03 26 LYS C N 1
ATOM 3914 C CA . LYS C 1 29 ? -39.812 11.144 -57.589 1.00 49.22 26 LYS C CA 1
ATOM 3915 C C . LYS C 1 29 ? -39.288 12.546 -57.262 1.00 51.25 26 LYS C C 1
ATOM 3916 O O . LYS C 1 29 ? -38.231 12.938 -57.743 1.00 54.82 26 LYS C O 1
ATOM 3922 N N . LYS C 1 30 ? -40.021 13.286 -56.434 1.00 52.19 27 LYS C N 1
ATOM 3923 C CA . LYS C 1 30 ? -39.590 14.614 -56.013 1.00 62.58 27 LYS C CA 1
ATOM 3924 C C . LYS C 1 30 ? -38.224 14.548 -55.358 1.00 61.35 27 LYS C C 1
ATOM 3925 O O . LYS C 1 30 ? -37.243 15.094 -55.868 1.00 62.98 27 LYS C O 1
ATOM 3931 N N . ASP C 1 31 ? -38.169 13.870 -54.222 1.00 54.74 28 ASP C N 1
ATOM 3932 C CA . ASP C 1 31 ? -36.934 13.763 -53.467 1.00 58.77 28 ASP C CA 1
ATOM 3933 C C . ASP C 1 31 ? -35.752 13.180 -54.250 1.00 57.16 28 ASP C C 1
ATOM 3934 O O . ASP C 1 31 ? -34.644 13.698 -54.170 1.00 62.31 28 ASP C O 1
ATOM 3939 N N . THR C 1 32 ? -35.976 12.111 -55.003 1.00 50.48 29 THR C N 1
ATOM 3940 C CA . THR C 1 32 ? -34.855 11.346 -55.546 1.00 48.38 29 THR C CA 1
ATOM 3941 C C . THR C 1 32 ? -34.824 11.300 -57.070 1.00 48.40 29 THR C C 1
ATOM 3942 O O . THR C 1 32 ? -33.808 10.930 -57.667 1.00 46.77 29 THR C O 1
ATOM 3946 N N . GLY C 1 33 ? -35.936 11.663 -57.700 1.00 45.12 30 GLY C N 1
ATOM 3947 C CA . GLY C 1 33 ? -36.015 11.613 -59.148 1.00 43.29 30 GLY C CA 1
ATOM 3948 C C . GLY C 1 33 ? -36.109 10.207 -59.727 1.00 45.22 30 GLY C C 1
ATOM 3949 O O . GLY C 1 33 ? -35.946 10.027 -60.939 1.00 47.50 30 GLY C O 1
ATOM 3950 N N . VAL C 1 34 ? -36.382 9.214 -58.878 1.00 42.41 31 VAL C N 1
ATOM 3951 C CA . VAL C 1 34 ? -36.593 7.842 -59.347 1.00 40.48 31 VAL C CA 1
ATOM 3952 C C . VAL C 1 34 ? -38.076 7.564 -59.534 1.00 36.99 31 VAL C C 1
ATOM 3953 O O . VAL C 1 34 ? -38.908 8.021 -58.746 1.00 41.76 31 VAL C O 1
ATOM 3957 N N . ASP C 1 35 ? -38.404 6.824 -60.590 1.00 32.37 32 ASP C N 1
ATOM 3958 C CA . ASP C 1 35 ? -39.789 6.459 -60.877 1.00 38.43 32 ASP C CA 1
ATOM 3959 C C . ASP C 1 35 ? -40.140 5.111 -60.270 1.00 34.59 32 ASP C C 1
ATOM 3960 O O . ASP C 1 35 ? -39.573 4.088 -60.647 1.00 33.72 32 ASP C O 1
ATOM 3965 N N . LEU C 1 36 ? -41.076 5.126 -59.325 1.00 36.16 33 LEU C N 1
ATOM 3966 C CA . LEU C 1 36 ? -41.633 3.908 -58.745 1.00 33.72 33 LEU C CA 1
ATOM 3967 C C . LEU C 1 36 ? -42.675 3.318 -59.673 1.00 36.38 33 LEU C C 1
ATOM 3968 O O . LEU C 1 36 ? -43.686 3.957 -59.950 1.00 42.05 33 LEU C O 1
ATOM 3973 N N . LYS C 1 37 ? -42.442 2.099 -60.148 1.00 34.55 34 LYS C N 1
ATOM 3974 C CA . LYS C 1 37 ? -43.429 1.414 -60.977 1.00 29.07 34 LYS C CA 1
ATOM 3975 C C . LYS C 1 37 ? -43.872 0.155 -60.273 1.00 29.48 34 LYS C C 1
ATOM 3976 O O . LYS C 1 37 ? -43.047 -0.634 -59.809 1.00 29.68 34 LYS C O 1
ATOM 3982 N N . TRP C 1 38 ? -45.178 -0.050 -60.211 1.00 23.19 35 TRP C N 1
ATOM 3983 C CA . TRP C 1 38 ? -45.671 -1.211 -59.522 1.00 24.18 35 TRP C CA 1
ATOM 3984 C C . TRP C 1 38 ? -46.735 -1.945 -60.308 1.00 25.73 35 TRP C C 1
ATOM 3985 O O . TRP C 1 38 ? -47.354 -1.397 -61.225 1.00 26.62 35 TRP C O 1
ATOM 3996 N N . VAL C 1 39 ? -46.926 -3.202 -59.932 1.00 19.28 36 VAL C N 1
ATOM 3997 C CA . VAL C 1 39 ? -47.989 -4.025 -60.472 1.00 29.01 36 VAL C CA 1
ATOM 3998 C C . VAL C 1 39 ? -48.745 -4.595 -59.282 1.00 25.46 36 VAL C C 1
ATOM 3999 O O . VAL C 1 39 ? -48.132 -5.182 -58.392 1.00 21.90 36 VAL C O 1
ATOM 4003 N N . ALA C 1 40 ? -50.061 -4.403 -59.269 1.00 21.90 37 ALA C N 1
ATOM 4004 C CA . ALA C 1 40 ? -50.916 -4.855 -58.163 1.00 24.47 37 ALA C CA 1
ATOM 4005 C C . ALA C 1 40 ? -51.543 -6.204 -58.475 1.00 29.60 37 ALA C C 1
ATOM 4006 O O . ALA C 1 40 ? -52.370 -6.317 -59.379 1.00 30.82 37 ALA C O 1
ATOM 4008 N N . VAL C 1 41 ? -51.157 -7.224 -57.720 1.00 28.76 38 VAL C N 1
ATOM 4009 C CA . VAL C 1 41 ? -51.665 -8.566 -57.966 1.00 29.67 38 VAL C CA 1
ATOM 4010 C C . VAL C 1 41 ? -52.199 -9.239 -56.696 1.00 30.00 38 VAL C C 1
ATOM 4011 O O . VAL C 1 41 ? -52.576 -8.568 -55.740 1.00 27.64 38 VAL C O 1
ATOM 4015 N N . GLY C 1 42 ? -52.267 -10.563 -56.708 1.00 32.04 39 GLY C N 1
ATOM 4016 C CA . GLY C 1 42 ? -52.569 -11.298 -55.496 1.00 29.66 39 GLY C CA 1
ATOM 4017 C C . GLY C 1 42 ? -51.317 -11.384 -54.638 1.00 35.63 39 GLY C C 1
ATOM 4018 O O . GLY C 1 42 ? -50.175 -11.251 -55.146 1.00 27.98 39 GLY C O 1
ATOM 4019 N N . THR C 1 43 ? -51.508 -11.605 -53.339 1.00 34.09 40 THR C N 1
ATOM 4020 C CA . THR C 1 43 ? -50.356 -11.700 -52.442 1.00 33.84 40 THR C CA 1
ATOM 4021 C C . THR C 1 43 ? -49.370 -12.781 -52.895 1.00 36.16 40 THR C C 1
ATOM 4022 O O . THR C 1 43 ? -48.158 -12.539 -52.992 1.00 36.56 40 THR C O 1
ATOM 4026 N N . GLY C 1 44 ? -49.900 -13.961 -53.201 1.00 34.90 41 GLY C N 1
ATOM 4027 C CA . GLY C 1 44 ? -49.087 -15.049 -53.705 1.00 32.49 41 GLY C CA 1
ATOM 4028 C C . GLY C 1 44 ? -48.269 -14.648 -54.918 1.00 31.83 41 GLY C C 1
ATOM 4029 O O . GLY C 1 44 ? -47.062 -14.864 -54.967 1.00 36.30 41 GLY C O 1
ATOM 4030 N N . ASN C 1 45 ? -48.922 -14.043 -55.901 1.00 33.25 42 ASN C N 1
ATOM 4031 C CA . ASN C 1 45 ? -48.230 -13.684 -57.142 1.00 36.43 42 ASN C CA 1
ATOM 4032 C C . ASN C 1 45 ? -47.176 -12.616 -56.913 1.00 36.03 42 ASN C C 1
ATOM 4033 O O . ASN C 1 45 ? -46.120 -12.627 -57.545 1.00 35.99 42 ASN C O 1
ATOM 4038 N N . ALA C 1 46 ? -47.473 -11.700 -55.996 1.00 33.43 43 ALA C N 1
ATOM 4039 C CA . ALA C 1 46 ? -46.564 -10.619 -55.677 1.00 23.02 43 ALA C CA 1
ATOM 4040 C C . ALA C 1 46 ? -45.288 -11.238 -55.146 1.00 25.11 43 ALA C C 1
ATOM 4041 O O . ALA C 1 46 ? -44.188 -10.955 -55.627 1.00 30.70 43 ALA C O 1
ATOM 4043 N N . LEU C 1 47 ? -45.442 -12.127 -54.180 1.00 30.52 44 LEU C N 1
ATOM 4044 C CA . LEU C 1 47 ? -44.300 -12.851 -53.658 1.00 33.97 44 LEU C CA 1
ATOM 4045 C C . LEU C 1 47 ? -43.608 -13.667 -54.764 1.00 37.83 44 LEU C C 1
ATOM 4046 O O . LEU C 1 47 ? -42.368 -13.684 -54.864 1.00 36.93 44 LEU C O 1
ATOM 4051 N N . LYS C 1 48 ? -44.406 -14.322 -55.603 1.00 32.11 45 LYS C N 1
ATOM 4052 C CA . LYS C 1 48 ? -43.849 -15.104 -56.700 1.00 31.35 45 LYS C CA 1
ATOM 4053 C C . LYS C 1 48 ? -43.020 -14.215 -57.660 1.00 34.17 45 LYS C C 1
ATOM 4054 O O . LYS C 1 48 ? -41.943 -14.606 -58.116 1.00 32.75 45 LYS C O 1
ATOM 4060 N N . LEU C 1 49 ? -43.501 -13.008 -57.942 1.00 31.09 46 LEU C N 1
ATOM 4061 C CA . LEU C 1 49 ? -42.740 -12.094 -58.791 1.00 28.35 46 LEU C CA 1
ATOM 4062 C C . LEU C 1 49 ? -41.351 -11.822 -58.215 1.00 29.66 46 LEU C C 1
ATOM 4063 O O . LEU C 1 49 ? -40.363 -11.882 -58.931 1.00 32.95 46 LEU C O 1
ATOM 4068 N N . GLY C 1 50 ? -41.286 -11.518 -56.923 1.00 30.34 47 GLY C N 1
ATOM 4069 C CA . GLY C 1 50 ? -40.009 -11.340 -56.248 1.00 35.88 47 GLY C CA 1
ATOM 4070 C C . GLY C 1 50 ? -39.172 -12.614 -56.185 1.00 34.85 47 GLY C C 1
ATOM 4071 O O . GLY C 1 50 ? -37.949 -12.571 -56.230 1.00 34.58 47 GLY C O 1
ATOM 4072 N N . GLU C 1 51 ? -39.834 -13.759 -56.095 1.00 35.55 48 GLU C N 1
ATOM 4073 C CA . GLU C 1 51 ? -39.136 -15.033 -56.077 1.00 37.87 48 GLU C CA 1
ATOM 4074 C C . GLU C 1 51 ? -38.453 -15.319 -57.414 1.00 42.99 48 GLU C C 1
ATOM 4075 O O . GLU C 1 51 ? -37.436 -16.013 -57.461 1.00 44.36 48 GLU C O 1
ATOM 4081 N N . ASN C 1 52 ? -39.029 -14.787 -58.492 1.00 43.26 49 ASN C N 1
ATOM 4082 C CA . ASN C 1 52 ? -38.524 -14.999 -59.843 1.00 44.23 49 ASN C CA 1
ATOM 4083 C C . ASN C 1 52 ? -37.623 -13.872 -60.315 1.00 43.34 49 ASN C C 1
ATOM 4084 O O . ASN C 1 52 ? -37.296 -13.780 -61.499 1.00 45.22 49 ASN C O 1
ATOM 4089 N N . CYS C 1 53 ? -37.227 -13.005 -59.393 1.00 38.09 50 CYS C N 1
ATOM 4090 C CA . CYS C 1 53 ? -36.325 -11.911 -59.735 1.00 34.74 50 CYS C CA 1
ATOM 4091 C C . CYS C 1 53 ? -36.915 -10.984 -60.800 1.00 33.07 50 CYS C C 1
ATOM 4092 O O . CYS C 1 53 ? -36.186 -10.383 -61.580 1.00 32.80 50 CYS C O 1
ATOM 4095 N N . ASP C 1 54 ? -38.238 -10.853 -60.807 1.00 31.60 51 ASP C N 1
ATOM 4096 C CA . ASP C 1 54 ? -38.922 -9.970 -61.745 1.00 33.23 51 ASP C CA 1
ATOM 4097 C C . ASP C 1 54 ? -39.132 -8.528 -61.232 1.00 39.84 51 ASP C C 1
ATOM 4098 O O . ASP C 1 54 ? -39.441 -7.633 -62.027 1.00 41.30 51 ASP C O 1
ATOM 4103 N N . VAL C 1 55 ? -38.986 -8.307 -59.921 1.00 32.26 52 VAL C N 1
ATOM 4104 C CA . VAL C 1 55 ? -39.066 -6.955 -59.350 1.00 25.82 52 VAL C CA 1
ATOM 4105 C C . VAL C 1 55 ? -37.929 -6.729 -58.360 1.00 24.69 52 VAL C C 1
ATOM 4106 O O . VAL C 1 55 ? -37.193 -7.649 -58.041 1.00 25.03 52 VAL C O 1
ATOM 4110 N N . ASP C 1 56 ? -37.842 -5.510 -57.837 1.00 21.46 53 ASP C N 1
ATOM 4111 C CA . ASP C 1 56 ? -36.819 -5.119 -56.875 1.00 20.33 53 ASP C CA 1
ATOM 4112 C C . ASP C 1 56 ? -37.333 -5.155 -55.441 1.00 24.06 53 ASP C C 1
ATOM 4113 O O . ASP C 1 56 ? -36.589 -5.434 -54.514 1.00 29.43 53 ASP C O 1
ATOM 4118 N N . VAL C 1 57 ? -38.609 -4.834 -55.268 1.00 32.44 54 VAL C N 1
ATOM 4119 C CA . VAL C 1 57 ? -39.233 -4.786 -53.951 1.00 25.64 54 VAL C CA 1
ATOM 4120 C C . VAL C 1 57 ? -40.634 -5.370 -53.986 1.00 27.95 54 VAL C C 1
ATOM 4121 O O . VAL C 1 57 ? -41.337 -5.319 -54.998 1.00 28.29 54 VAL C O 1
ATOM 4125 N N . VAL C 1 58 ? -41.011 -5.927 -52.847 1.00 27.59 55 VAL C N 1
ATOM 4126 C CA . VAL C 1 58 ? -42.292 -6.555 -52.642 1.00 21.43 55 VAL C CA 1
ATOM 4127 C C . VAL C 1 58 ? -42.974 -5.811 -51.491 1.00 26.28 55 VAL C C 1
ATOM 4128 O O . VAL C 1 58 ? -42.377 -5.560 -50.445 1.00 30.83 55 VAL C O 1
ATOM 4132 N N . PHE C 1 59 ? -44.213 -5.403 -51.713 1.00 28.86 56 PHE C N 1
ATOM 4133 C CA . PHE C 1 59 ? -44.907 -4.547 -50.764 1.00 29.71 56 PHE C CA 1
ATOM 4134 C C . PHE C 1 59 ? -46.294 -5.138 -50.506 1.00 27.94 56 PHE C C 1
ATOM 4135 O O . PHE C 1 59 ? -47.139 -5.109 -51.386 1.00 36.16 56 PHE C O 1
ATOM 4143 N N . VAL C 1 60 ? -46.500 -5.716 -49.324 1.00 26.57 57 VAL C N 1
ATOM 4144 C CA . VAL C 1 60 ? -47.737 -6.438 -49.014 1.00 25.47 57 VAL C CA 1
ATOM 4145 C C . VAL C 1 60 ? -48.181 -6.272 -47.555 1.00 27.89 57 VAL C C 1
ATOM 4146 O O . VAL C 1 60 ? -47.547 -5.570 -46.770 1.00 26.72 57 VAL C O 1
ATOM 4150 N N . HIS C 1 61 ? -49.286 -6.912 -47.198 1.00 28.25 58 HIS C N 1
ATOM 4151 C CA . HIS C 1 61 ? -49.769 -6.833 -45.835 1.00 27.78 58 HIS C CA 1
ATOM 4152 C C . HIS C 1 61 ? -50.252 -8.206 -45.348 1.00 30.25 58 HIS C C 1
ATOM 4153 O O . HIS C 1 61 ? -51.434 -8.423 -45.095 1.00 34.19 58 HIS C O 1
ATOM 4160 N N . ALA C 1 62 ? -49.314 -9.139 -45.230 1.00 25.73 59 ALA C N 1
ATOM 4161 C CA . ALA C 1 62 ? -49.636 -10.489 -44.786 1.00 28.24 59 ALA C CA 1
ATOM 4162 C C . ALA C 1 62 ? -48.435 -11.074 -44.049 1.00 33.11 59 ALA C C 1
ATOM 4163 O O . ALA C 1 62 ? -47.684 -11.887 -44.598 1.00 39.94 59 ALA C O 1
ATOM 4165 N N . PRO C 1 63 ? -48.248 -10.645 -42.795 1.00 29.96 60 PRO C N 1
ATOM 4166 C CA . PRO C 1 63 ? -47.001 -10.867 -42.050 1.00 30.70 60 PRO C CA 1
ATOM 4167 C C . PRO C 1 63 ? -46.606 -12.337 -41.892 1.00 36.48 60 PRO C C 1
ATOM 4168 O O . PRO C 1 63 ? -45.418 -12.647 -41.907 1.00 39.54 60 PRO C O 1
ATOM 4172 N N . LYS C 1 64 ? -47.567 -13.237 -41.736 1.00 38.37 61 LYS C N 1
ATOM 4173 C CA . LYS C 1 64 ? -47.192 -14.634 -41.577 1.00 41.59 61 LYS C CA 1
ATOM 4174 C C . LYS C 1 64 ? -46.481 -15.108 -42.848 1.00 43.59 61 LYS C C 1
ATOM 4175 O O . LYS C 1 64 ? -45.371 -15.669 -42.795 1.00 38.85 61 LYS C O 1
ATOM 4181 N N . VAL C 1 65 ? -47.117 -14.836 -43.987 1.00 31.52 62 VAL C N 1
ATOM 4182 C CA . VAL C 1 65 ? -46.582 -15.226 -45.282 1.00 30.71 62 VAL C CA 1
ATOM 4183 C C . VAL C 1 65 ? -45.272 -14.514 -45.594 1.00 33.30 62 VAL C C 1
ATOM 4184 O O . VAL C 1 65 ? -44.361 -15.127 -46.146 1.00 36.44 62 VAL C O 1
ATOM 4188 N N . GLU C 1 66 ? -45.158 -13.240 -45.221 1.00 32.71 63 GLU C N 1
ATOM 4189 C CA . GLU C 1 66 ? -43.929 -12.505 -45.487 1.00 33.48 63 GLU C CA 1
ATOM 4190 C C . GLU C 1 66 ? -42.794 -13.102 -44.667 1.00 40.82 63 GLU C C 1
ATOM 4191 O O . GLU C 1 66 ? -41.622 -13.040 -45.057 1.00 41.13 63 GLU C O 1
ATOM 4197 N N . LEU C 1 67 ? -43.151 -13.667 -43.518 1.00 41.92 64 LEU C N 1
ATOM 4198 C CA . LEU C 1 67 ? -42.164 -14.223 -42.603 1.00 40.55 64 LEU C CA 1
ATOM 4199 C C . LEU C 1 67 ? -41.550 -15.535 -43.111 1.00 35.68 64 LEU C C 1
ATOM 4200 O O . LEU C 1 67 ? -40.331 -15.708 -43.074 1.00 38.99 64 LEU C O 1
ATOM 4205 N N . GLU C 1 68 ? -42.391 -16.446 -43.589 1.00 38.81 65 GLU C N 1
ATOM 4206 C CA . GLU C 1 68 ? -41.927 -17.606 -44.357 1.00 42.89 65 GLU C CA 1
ATOM 4207 C C . GLU C 1 68 ? -40.977 -17.170 -45.472 1.00 46.68 65 GLU C C 1
ATOM 4208 O O . GLU C 1 68 ? -39.892 -17.728 -45.647 1.00 53.24 65 GLU C O 1
ATOM 4214 N N . TYR C 1 69 ? -41.415 -16.169 -46.231 1.00 39.64 66 TYR C N 1
ATOM 4215 C CA . TYR C 1 69 ? -40.709 -15.679 -47.407 1.00 34.94 66 TYR C CA 1
ATOM 4216 C C . TYR C 1 69 ? -39.303 -15.240 -47.035 1.00 31.86 66 TYR C C 1
ATOM 4217 O O . TYR C 1 69 ? -38.354 -15.518 -47.753 1.00 27.91 66 TYR C O 1
ATOM 4226 N N . VAL C 1 70 ? -39.178 -14.540 -45.915 1.00 30.95 67 VAL C N 1
ATOM 4227 C CA . VAL C 1 70 ? -37.866 -14.133 -45.435 1.00 39.00 67 VAL C CA 1
ATOM 4228 C C . VAL C 1 70 ? -37.052 -15.377 -45.106 1.00 45.23 67 VAL C C 1
ATOM 4229 O O . VAL C 1 70 ? -35.868 -15.489 -45.441 1.00 37.22 67 VAL C O 1
ATOM 4233 N N . GLU C 1 71 ? -37.713 -16.315 -44.446 1.00 50.97 68 GLU C N 1
ATOM 4234 C CA . GLU C 1 71 ? -37.052 -17.514 -43.987 1.00 53.30 68 GLU C CA 1
ATOM 4235 C C . GLU C 1 71 ? -36.511 -18.306 -45.172 1.00 49.84 68 GLU C C 1
ATOM 4236 O O . GLU C 1 71 ? -35.395 -18.825 -45.123 1.00 49.88 68 GLU C O 1
ATOM 4242 N N . LYS C 1 72 ? -37.276 -18.382 -46.253 1.00 45.68 69 LYS C N 1
ATOM 4243 C CA . LYS C 1 72 ? -36.793 -19.111 -47.421 1.00 43.71 69 LYS C CA 1
ATOM 4244 C C . LYS C 1 72 ? -35.750 -18.320 -48.201 1.00 44.84 69 LYS C C 1
ATOM 4245 O O . LYS C 1 72 ? -35.300 -18.762 -49.248 1.00 49.55 69 LYS C O 1
ATOM 4251 N N . GLY C 1 73 ? -35.371 -17.153 -47.694 1.00 42.77 70 GLY C N 1
ATOM 4252 C CA . GLY C 1 73 ? -34.316 -16.367 -48.311 1.00 42.27 70 GLY C CA 1
ATOM 4253 C C . GLY C 1 73 ? -34.721 -15.551 -49.529 1.00 43.95 70 GLY C C 1
ATOM 4254 O O . GLY C 1 73 ? -33.893 -14.889 -50.138 1.00 44.90 70 GLY C O 1
ATOM 4255 N N . PHE C 1 74 ? -35.997 -15.583 -49.887 1.00 43.88 71 PHE C N 1
ATOM 4256 C CA . PHE C 1 74 ? -36.458 -14.859 -51.064 1.00 41.47 71 PHE C CA 1
ATOM 4257 C C . PHE C 1 74 ? -36.383 -13.335 -50.890 1.00 41.85 71 PHE C C 1
ATOM 4258 O O . PHE C 1 74 ? -35.996 -12.610 -51.810 1.00 39.58 71 PHE C O 1
ATOM 4266 N N . GLY C 1 75 ? -36.760 -12.844 -49.715 1.00 39.67 72 GLY C N 1
ATOM 4267 C CA . GLY C 1 75 ? -36.729 -11.411 -49.466 1.00 35.74 72 GLY C CA 1
ATOM 4268 C C . GLY C 1 75 ? -35.907 -11.064 -48.239 1.00 31.40 72 GLY C C 1
ATOM 4269 O O . GLY C 1 75 ? -35.739 -11.897 -47.366 1.00 33.56 72 GLY C O 1
ATOM 4270 N N . ILE C 1 76 ? -35.376 -9.848 -48.185 1.00 35.86 73 ILE C N 1
ATOM 4271 C CA . ILE C 1 76 ? -34.641 -9.386 -47.011 1.00 34.31 73 ILE C CA 1
ATOM 4272 C C . ILE C 1 76 ? -34.999 -7.946 -46.648 1.00 31.70 73 ILE C C 1
ATOM 4273 O O . ILE C 1 76 ? -35.756 -7.285 -47.350 1.00 36.17 73 ILE C O 1
ATOM 4278 N N . ASP C 1 77 ? -34.436 -7.471 -45.545 1.00 30.88 74 ASP C N 1
ATOM 4279 C CA . ASP C 1 77 ? -34.665 -6.114 -45.063 1.00 32.62 74 ASP C CA 1
ATOM 4280 C C . ASP C 1 77 ? -36.139 -5.830 -44.817 1.00 27.96 74 ASP C C 1
ATOM 4281 O O . ASP C 1 77 ? -36.582 -4.706 -45.011 1.00 25.42 74 ASP C O 1
ATOM 4286 N N . ARG C 1 78 ? -36.899 -6.839 -44.387 1.00 25.33 75 ARG C N 1
ATOM 4287 C CA . ARG C 1 78 ? -38.318 -6.628 -44.110 1.00 21.71 75 ARG C CA 1
ATOM 4288 C C . ARG C 1 78 ? -38.508 -5.452 -43.147 1.00 30.43 75 ARG C C 1
ATOM 4289 O O . ARG C 1 78 ? -37.890 -5.397 -42.089 1.00 28.09 75 ARG C O 1
ATOM 4297 N N . THR C 1 79 ? -39.349 -4.504 -43.538 1.00 33.39 76 THR C N 1
ATOM 4298 C CA . THR C 1 79 ? -39.513 -3.265 -42.796 1.00 29.77 76 THR C CA 1
ATOM 4299 C C . THR C 1 79 ? -40.962 -2.806 -42.812 1.00 30.89 76 THR C C 1
ATOM 4300 O O . THR C 1 79 ? -41.510 -2.519 -43.876 1.00 26.55 76 THR C O 1
ATOM 4304 N N . PRO C 1 80 ? -41.589 -2.715 -41.626 1.00 34.33 77 PRO C N 1
ATOM 4305 C CA . PRO C 1 80 ? -42.956 -2.186 -41.554 1.00 30.06 77 PRO C CA 1
ATOM 4306 C C . PRO C 1 80 ? -42.965 -0.757 -42.068 1.00 30.04 77 PRO C C 1
ATOM 4307 O O . PRO C 1 80 ? -42.018 0.014 -41.854 1.00 23.85 77 PRO C O 1
ATOM 4311 N N . VAL C 1 81 ? -44.042 -0.411 -42.754 1.00 27.44 78 VAL C N 1
ATOM 4312 C CA . VAL C 1 81 ? -44.133 0.859 -43.424 1.00 25.87 78 VAL C CA 1
ATOM 4313 C C . VAL C 1 81 ? -45.286 1.623 -42.837 1.00 31.58 78 VAL C C 1
ATOM 4314 O O . VAL C 1 81 ? -45.232 2.846 -42.686 1.00 30.50 78 VAL C O 1
ATOM 4326 N N . TYR C 1 83 ? -49.442 1.023 -40.676 1.00 20.57 80 TYR C N 1
ATOM 4327 C CA . TYR C 1 83 ? -50.467 0.219 -40.050 1.00 26.46 80 TYR C CA 1
ATOM 4328 C C . TYR C 1 83 ? -51.775 0.995 -39.956 1.00 30.69 80 TYR C C 1
ATOM 4329 O O . TYR C 1 83 ? -51.780 2.215 -39.792 1.00 31.77 80 TYR C O 1
ATOM 4338 N N . ASN C 1 84 ? -52.886 0.285 -40.084 1.00 24.93 81 ASN C N 1
ATOM 4339 C CA . ASN C 1 84 ? -54.173 0.857 -39.720 1.00 25.75 81 ASN C CA 1
ATOM 4340 C C . ASN C 1 84 ? -55.191 -0.251 -39.476 1.00 31.17 81 ASN C C 1
ATOM 4341 O O . ASN C 1 84 ? -54.946 -1.413 -39.806 1.00 29.31 81 ASN C O 1
ATOM 4346 N N . ASP C 1 85 ? -56.323 0.104 -38.883 1.00 30.75 82 ASP C N 1
ATOM 4347 C CA . ASP C 1 85 ? -57.363 -0.881 -38.627 1.00 31.92 82 ASP C CA 1
ATOM 4348 C C . ASP C 1 85 ? -58.743 -0.369 -39.001 1.00 34.03 82 ASP C C 1
ATOM 4349 O O . ASP C 1 85 ? -58.936 0.811 -39.315 1.00 30.66 82 ASP C O 1
ATOM 4354 N N . PHE C 1 86 ? -59.695 -1.287 -38.980 1.00 35.24 83 PHE C N 1
ATOM 4355 C CA . PHE C 1 86 ? -61.058 -0.988 -39.368 1.00 31.18 83 PHE C CA 1
ATOM 4356 C C . PHE C 1 86 ? -61.990 -1.304 -38.218 1.00 36.20 83 PHE C C 1
ATOM 4357 O O . PHE C 1 86 ? -61.613 -1.956 -37.250 1.00 41.06 83 PHE C O 1
ATOM 4365 N N . VAL C 1 87 ? -63.220 -0.847 -38.335 1.00 32.90 84 VAL C N 1
ATOM 4366 C CA . VAL C 1 87 ? -64.068 -0.738 -37.182 1.00 27.79 84 VAL C CA 1
ATOM 4367 C C . VAL C 1 87 ? -65.526 -0.821 -37.648 1.00 28.39 84 VAL C C 1
ATOM 4368 O O . VAL C 1 87 ? -65.854 -0.343 -38.728 1.00 28.68 84 VAL C O 1
ATOM 4372 N N . ILE C 1 88 ? -66.398 -1.472 -36.880 1.00 28.68 85 ILE C N 1
ATOM 4373 C CA . ILE C 1 88 ? -67.816 -1.467 -37.248 1.00 29.67 85 ILE C CA 1
ATOM 4374 C C . ILE C 1 88 ? -68.505 -0.334 -36.523 1.00 36.99 85 ILE C C 1
ATOM 4375 O O . ILE C 1 88 ? -68.294 -0.149 -35.328 1.00 41.73 85 ILE C O 1
ATOM 4380 N N . ILE C 1 89 ? -69.317 0.435 -37.240 1.00 39.47 86 ILE C N 1
ATOM 4381 C CA . ILE C 1 89 ? -70.046 1.538 -36.616 1.00 40.05 86 ILE C CA 1
ATOM 4382 C C . ILE C 1 89 ? -71.549 1.474 -36.894 1.00 42.14 86 ILE C C 1
ATOM 4383 O O . ILE C 1 89 ? -71.999 0.810 -37.843 1.00 42.06 86 ILE C O 1
ATOM 4388 N N . GLY C 1 90 ? -72.316 2.171 -36.061 1.00 40.86 87 GLY C N 1
ATOM 4389 C CA . GLY C 1 90 ? -73.761 2.246 -36.206 1.00 38.92 87 GLY C CA 1
ATOM 4390 C C . GLY C 1 90 ? -74.347 3.242 -35.217 1.00 39.93 87 GLY C C 1
ATOM 4391 O O . GLY C 1 90 ? -73.613 3.810 -34.398 1.00 35.42 87 GLY C O 1
ATOM 4392 N N . ASN C 1 91 ? -75.661 3.470 -35.290 1.00 44.15 88 ASN C N 1
ATOM 4393 C CA . ASN C 1 91 ? -76.309 4.356 -34.312 1.00 48.97 88 ASN C CA 1
ATOM 4394 C C . ASN C 1 91 ? -76.271 3.755 -32.908 1.00 47.79 88 ASN C C 1
ATOM 4395 O O . ASN C 1 91 ? -76.145 2.538 -32.740 1.00 41.42 88 ASN C O 1
ATOM 4400 N N . PRO C 1 92 ? -76.351 4.608 -31.899 1.00 53.54 89 PRO C N 1
ATOM 4401 C CA . PRO C 1 92 ? -76.140 4.190 -30.510 1.00 52.15 89 PRO C CA 1
ATOM 4402 C C . PRO C 1 92 ? -77.069 3.074 -30.014 1.00 51.33 89 PRO C C 1
ATOM 4403 O O . PRO C 1 92 ? -76.724 2.366 -29.079 1.00 51.28 89 PRO C O 1
ATOM 4407 N N . SER C 1 93 ? -78.213 2.891 -30.656 1.00 46.97 90 SER C N 1
ATOM 4408 C CA . SER C 1 93 ? -79.110 1.806 -30.299 1.00 46.08 90 SER C CA 1
ATOM 4409 C C . SER C 1 93 ? -78.493 0.450 -30.603 1.00 46.36 90 SER C C 1
ATOM 4410 O O . SER C 1 93 ? -79.055 -0.585 -30.285 1.00 44.77 90 SER C O 1
ATOM 4413 N N . PHE C 1 94 ? -77.321 0.468 -31.218 1.00 43.48 91 PHE C N 1
ATOM 4414 C CA . PHE C 1 94 ? -76.643 -0.759 -31.657 1.00 38.51 91 PHE C CA 1
ATOM 4415 C C . PHE C 1 94 ? -75.485 -1.169 -30.757 1.00 34.97 91 PHE C C 1
ATOM 4416 O O . PHE C 1 94 ? -75.001 -2.293 -30.854 1.00 36.81 91 PHE C O 1
ATOM 4424 N N . LYS C 1 95 ? -75.038 -0.257 -29.899 1.00 37.79 92 LYS C N 1
ATOM 4425 C CA . LYS C 1 95 ? -73.713 -0.375 -29.294 1.00 51.08 92 LYS C CA 1
ATOM 4426 C C . LYS C 1 95 ? -73.504 -1.507 -28.301 1.00 53.19 92 LYS C C 1
ATOM 4427 O O . LYS C 1 95 ? -72.416 -1.635 -27.745 1.00 59.05 92 LYS C O 1
ATOM 4433 N N . GLN C 1 96 ? -74.526 -2.314 -28.057 1.00 49.10 93 GLN C N 1
ATOM 4434 C CA . GLN C 1 96 ? -74.396 -3.408 -27.104 1.00 47.38 93 GLN C CA 1
ATOM 4435 C C . GLN C 1 96 ? -74.636 -4.717 -27.810 1.00 44.11 93 GLN C C 1
ATOM 4436 O O . GLN C 1 96 ? -74.390 -5.786 -27.263 1.00 49.64 93 GLN C O 1
ATOM 4442 N N . LYS C 1 97 ? -75.126 -4.630 -29.036 1.00 38.18 94 LYS C N 1
ATOM 4443 C CA . LYS C 1 97 ? -75.476 -5.816 -29.790 1.00 39.33 94 LYS C CA 1
ATOM 4444 C C . LYS C 1 97 ? -74.308 -6.789 -30.003 1.00 40.29 94 LYS C C 1
ATOM 4445 O O . LYS C 1 97 ? -74.520 -7.979 -30.233 1.00 40.10 94 LYS C O 1
ATOM 4451 N N . PHE C 1 98 ? -73.076 -6.294 -29.923 1.00 42.21 95 PHE C N 1
ATOM 4452 C CA . PHE C 1 98 ? -71.915 -7.128 -30.230 1.00 39.24 95 PHE C CA 1
ATOM 4453 C C . PHE C 1 98 ? -70.962 -7.302 -29.056 1.00 41.17 95 PHE C C 1
ATOM 4454 O O . PHE C 1 98 ? -69.805 -7.683 -29.241 1.00 37.59 95 PHE C O 1
ATOM 4462 N N . THR C 1 99 ? -71.455 -7.006 -27.858 1.00 45.89 96 THR C N 1
ATOM 4463 C CA . THR C 1 99 ? -70.711 -7.186 -26.613 1.00 40.84 96 THR C CA 1
ATOM 4464 C C . THR C 1 99 ? -69.911 -8.489 -26.579 1.00 40.62 96 THR C C 1
ATOM 4465 O O . THR C 1 99 ? -70.476 -9.575 -26.692 1.00 40.24 96 THR C O 1
ATOM 4469 N N . GLY C 1 100 ? -68.595 -8.374 -26.426 1.00 44.47 97 GLY C N 1
ATOM 4470 C CA . GLY C 1 100 ? -67.730 -9.529 -26.236 1.00 40.32 97 GLY C CA 1
ATOM 4471 C C . GLY C 1 100 ? -67.467 -10.420 -27.440 1.00 40.89 97 GLY C C 1
ATOM 4472 O O . GLY C 1 100 ? -66.735 -11.405 -27.343 1.00 44.84 97 GLY C O 1
ATOM 4481 N N . SER C 1 102 ? -66.258 -11.592 -31.444 1.00 29.15 99 SER C N 1
ATOM 4482 C CA . SER C 1 102 ? -65.321 -11.417 -32.542 1.00 33.75 99 SER C CA 1
ATOM 4483 C C . SER C 1 102 ? -66.071 -10.926 -33.781 1.00 40.81 99 SER C C 1
ATOM 4484 O O . SER C 1 102 ? -67.302 -11.054 -33.854 1.00 47.23 99 SER C O 1
ATOM 4487 N N . VAL C 1 103 ? -65.344 -10.400 -34.770 1.00 36.53 100 VAL C N 1
ATOM 4488 C CA . VAL C 1 103 ? -65.995 -9.902 -35.978 1.00 36.70 100 VAL C CA 1
ATOM 4489 C C . VAL C 1 103 ? -66.686 -11.005 -36.708 1.00 36.80 100 VAL C C 1
ATOM 4490 O O . VAL C 1 103 ? -67.775 -10.809 -37.231 1.00 43.09 100 VAL C O 1
ATOM 4494 N N . ALA C 1 104 ? -66.035 -12.157 -36.769 1.00 36.15 101 ALA C N 1
ATOM 4495 C CA . ALA C 1 104 ? -66.635 -13.319 -37.396 1.00 41.32 101 ALA C CA 1
ATOM 4496 C C . ALA C 1 104 ? -67.997 -13.607 -36.759 1.00 42.58 101 ALA C C 1
ATOM 4497 O O . ALA C 1 104 ? -68.993 -13.795 -37.465 1.00 47.61 101 ALA C O 1
ATOM 4499 N N . GLU C 1 105 ? -68.047 -13.617 -35.431 1.00 33.37 102 GLU C N 1
ATOM 4500 C CA . GLU C 1 105 ? -69.311 -13.827 -34.739 1.00 36.29 102 GLU C CA 1
ATOM 4501 C C . GLU C 1 105 ? -70.305 -12.716 -35.077 1.00 43.21 102 GLU C C 1
ATOM 4502 O O . GLU C 1 105 ? -71.447 -12.991 -35.446 1.00 41.57 102 GLU C O 1
ATOM 4508 N N . ALA C 1 106 ? -69.864 -11.465 -34.966 1.00 42.79 103 ALA C N 1
ATOM 4509 C CA . ALA C 1 106 ? -70.738 -10.325 -35.229 1.00 37.47 103 ALA C CA 1
ATOM 4510 C C . ALA C 1 106 ? -71.305 -10.344 -36.651 1.00 35.70 103 ALA C C 1
ATOM 4511 O O . ALA C 1 106 ? -72.431 -9.931 -36.869 1.00 35.43 103 ALA C O 1
ATOM 4513 N N . PHE C 1 107 ? -70.526 -10.809 -37.620 1.00 34.78 104 PHE C N 1
ATOM 4514 C CA . PHE C 1 107 ? -71.001 -10.784 -38.994 1.00 35.10 104 PHE C CA 1
ATOM 4515 C C . PHE C 1 107 ? -72.063 -11.843 -39.212 1.00 41.39 104 PHE C C 1
ATOM 4516 O O . PHE C 1 107 ? -73.023 -11.620 -39.953 1.00 42.19 104 PHE C O 1
ATOM 4524 N N . LYS C 1 108 ? -71.897 -12.984 -38.547 1.00 40.13 105 LYS C N 1
ATOM 4525 C CA . LYS C 1 108 ? -72.913 -14.032 -38.562 1.00 40.33 105 LYS C CA 1
ATOM 4526 C C . LYS C 1 108 ? -74.197 -13.509 -37.929 1.00 40.71 105 LYS C C 1
ATOM 4527 O O . LYS C 1 108 ? -75.285 -13.701 -38.470 1.00 37.56 105 LYS C O 1
ATOM 4533 N N . LEU C 1 109 ? -74.062 -12.852 -36.778 1.00 37.23 106 LEU C N 1
ATOM 4534 C CA . LEU C 1 109 ? -75.186 -12.182 -36.149 1.00 36.93 106 LEU C CA 1
ATOM 4535 C C . LEU C 1 109 ? -75.863 -11.253 -37.167 1.00 44.61 106 LEU C C 1
ATOM 4536 O O . LEU C 1 109 ? -77.091 -11.235 -37.299 1.00 46.80 106 LEU C O 1
ATOM 4541 N N . ILE C 1 110 ? -75.060 -10.484 -37.898 1.00 41.89 107 ILE C N 1
ATOM 4542 C CA . ILE C 1 110 ? -75.621 -9.476 -38.788 1.00 40.86 107 ILE C CA 1
ATOM 4543 C C . ILE C 1 110 ? -76.513 -10.120 -39.839 1.00 41.50 107 ILE C C 1
ATOM 4544 O O . ILE C 1 110 ? -77.624 -9.662 -40.081 1.00 43.93 107 ILE C O 1
ATOM 4549 N N . GLU C 1 111 ? -76.040 -11.202 -40.436 1.00 42.08 108 GLU C N 1
ATOM 4550 C CA . GLU C 1 111 ? -76.851 -11.930 -41.399 1.00 47.24 108 GLU C CA 1
ATOM 4551 C C . GLU C 1 111 ? -78.050 -12.643 -40.773 1.00 47.27 108 GLU C C 1
ATOM 4552 O O . GLU C 1 111 ? -79.070 -12.848 -41.424 1.00 47.36 108 GLU C O 1
ATOM 4558 N N . LYS C 1 112 ? -77.907 -13.049 -39.519 1.00 45.16 109 LYS C N 1
ATOM 4559 C CA . LYS C 1 112 ? -78.909 -13.865 -38.855 1.00 49.63 109 LYS C CA 1
ATOM 4560 C C . LYS C 1 112 ? -80.136 -12.999 -38.581 1.00 49.99 109 LYS C C 1
ATOM 4561 O O . LYS C 1 112 ? -81.259 -13.366 -38.920 1.00 51.24 109 LYS C O 1
ATOM 4567 N N . GLU C 1 113 ? -79.906 -11.836 -37.982 1.00 46.81 110 GLU C N 1
ATOM 4568 C CA . GLU C 1 113 ? -80.981 -10.917 -37.655 1.00 44.31 110 GLU C CA 1
ATOM 4569 C C . GLU C 1 113 ? -81.274 -9.984 -38.836 1.00 47.76 110 GLU C C 1
ATOM 4570 O O . GLU C 1 113 ? -82.062 -9.037 -38.714 1.00 45.16 110 GLU C O 1
ATOM 4576 N N . GLN C 1 114 ? -80.627 -10.245 -39.969 1.00 47.13 111 GLN C N 1
ATOM 4577 C CA . GLN C 1 114 ? -80.764 -9.402 -41.164 1.00 53.45 111 GLN C CA 1
ATOM 4578 C C . GLN C 1 114 ? -80.715 -7.901 -40.873 1.00 50.58 111 GLN C C 1
ATOM 4579 O O . GLN C 1 114 ? -81.636 -7.157 -41.212 1.00 46.51 111 GLN C O 1
ATOM 4585 N N . VAL C 1 115 ? -79.632 -7.474 -40.230 1.00 48.43 112 VAL C N 1
ATOM 4586 C CA . VAL C 1 115 ? -79.375 -6.061 -40.014 1.00 47.54 112 VAL C CA 1
ATOM 4587 C C . VAL C 1 115 ? -78.817 -5.413 -41.287 1.00 44.28 112 VAL C C 1
ATOM 4588 O O . VAL C 1 115 ? -77.986 -5.997 -41.995 1.00 40.31 112 VAL C O 1
ATOM 4592 N N . LYS C 1 116 ? -79.303 -4.213 -41.579 1.00 40.97 113 LYS C N 1
ATOM 4593 C CA . LYS C 1 116 ? -78.841 -3.466 -42.727 1.00 42.20 113 LYS C CA 1
ATOM 4594 C C . LYS C 1 116 ? -77.356 -3.183 -42.576 1.00 43.26 113 LYS C C 1
ATOM 4595 O O . LYS C 1 116 ? -76.882 -2.704 -41.533 1.00 43.08 113 LYS C O 1
ATOM 4601 N N . PHE C 1 117 ? -76.619 -3.520 -43.621 1.00 37.74 114 PHE C N 1
ATOM 4602 C CA . PHE C 1 117 ? -75.181 -3.347 -43.616 1.00 32.77 114 PHE C CA 1
ATOM 4603 C C . PHE C 1 117 ? -74.804 -2.660 -44.904 1.00 33.07 114 PHE C C 1
ATOM 4604 O O . PHE C 1 117 ? -75.209 -3.097 -45.978 1.00 35.81 114 PHE C O 1
ATOM 4612 N N . VAL C 1 118 ? -74.041 -1.578 -44.812 1.00 31.58 115 VAL C N 1
ATOM 4613 C CA . VAL C 1 118 ? -73.668 -0.842 -46.024 1.00 28.34 115 VAL C CA 1
ATOM 4614 C C . VAL C 1 118 ? -72.234 -1.107 -46.462 1.00 30.48 115 VAL C C 1
ATOM 4615 O O . VAL C 1 118 ? -71.281 -0.689 -45.801 1.00 26.88 115 VAL C O 1
ATOM 4619 N N . SER C 1 119 ? -72.075 -1.826 -47.563 1.00 28.31 116 SER C N 1
ATOM 4620 C CA . SER C 1 119 ? -70.745 -2.025 -48.122 1.00 22.52 116 SER C CA 1
ATOM 4621 C C . SER C 1 119 ? -70.338 -0.832 -48.994 1.00 30.20 116 SER C C 1
ATOM 4622 O O . SER C 1 119 ? -71.190 -0.184 -49.621 1.00 37.19 116 SER C O 1
ATOM 4625 N N . ARG C 1 120 ? -69.039 -0.539 -49.035 1.00 32.84 117 ARG C N 1
ATOM 4626 C CA . ARG C 1 120 ? -68.508 0.436 -49.993 1.00 33.35 117 ARG C CA 1
ATOM 4627 C C . ARG C 1 120 ? -68.906 0.115 -51.437 1.00 34.37 117 ARG C C 1
ATOM 4628 O O . ARG C 1 120 ? -69.173 1.009 -52.231 1.00 38.60 117 ARG C O 1
ATOM 4636 N N . GLY C 1 121 ? -68.961 -1.169 -51.761 1.00 34.34 118 GLY C N 1
ATOM 4637 C CA . GLY C 1 121 ? -69.411 -1.608 -53.068 1.00 38.53 118 GLY C CA 1
ATOM 4638 C C . GLY C 1 121 ? -68.537 -1.120 -54.213 1.00 42.91 118 GLY C C 1
ATOM 4639 O O . GLY C 1 121 ? -68.993 -1.008 -55.350 1.00 38.38 118 GLY C O 1
ATOM 4640 N N . ASP C 1 122 ? -67.272 -0.842 -53.912 1.00 41.81 119 ASP C N 1
ATOM 4641 C CA . ASP C 1 122 ? -66.348 -0.309 -54.898 1.00 34.43 119 ASP C CA 1
ATOM 4642 C C . ASP C 1 122 ? -65.035 -1.088 -54.897 1.00 38.95 119 ASP C C 1
ATOM 4643 O O . ASP C 1 122 ? -64.984 -2.232 -54.456 1.00 42.06 119 ASP C O 1
ATOM 4648 N N . LYS C 1 123 ? -63.971 -0.475 -55.401 1.00 38.73 120 LYS C N 1
ATOM 4649 C CA . LYS C 1 123 ? -62.663 -1.105 -55.350 1.00 41.41 120 LYS C CA 1
ATOM 4650 C C . LYS C 1 123 ? -61.787 -0.298 -54.416 1.00 41.66 120 LYS C C 1
ATOM 4651 O O . LYS C 1 123 ? -60.890 0.400 -54.861 1.00 45.14 120 LYS C O 1
ATOM 4657 N N . SER C 1 124 ? -62.059 -0.380 -53.122 1.00 40.73 121 SER C N 1
ATOM 4658 C CA . SER C 1 124 ? -61.269 0.334 -52.138 1.00 38.19 121 SER C CA 1
ATOM 4659 C C . SER C 1 124 ? -60.601 -0.637 -51.162 1.00 35.44 121 SER C C 1
ATOM 4660 O O . SER C 1 124 ? -60.897 -1.834 -51.154 1.00 32.79 121 SER C O 1
ATOM 4663 N N . GLY C 1 125 ? -59.696 -0.116 -50.342 1.00 33.11 122 GLY C N 1
ATOM 4664 C CA . GLY C 1 125 ? -59.073 -0.929 -49.311 1.00 35.49 122 GLY C CA 1
ATOM 4665 C C . GLY C 1 125 ? -60.099 -1.414 -48.299 1.00 34.89 122 GLY C C 1
ATOM 4666 O O . GLY C 1 125 ? -60.027 -2.545 -47.815 1.00 30.31 122 GLY C O 1
ATOM 4667 N N . THR C 1 126 ? -61.061 -0.550 -47.981 1.00 26.90 123 THR C N 1
ATOM 4668 C CA . THR C 1 126 ? -62.121 -0.927 -47.068 1.00 25.62 123 THR C CA 1
ATOM 4669 C C . THR C 1 126 ? -62.976 -2.057 -47.634 1.00 31.52 123 THR C C 1
ATOM 4670 O O . THR C 1 126 ? -63.252 -3.032 -46.945 1.00 31.49 123 THR C O 1
ATOM 4674 N N . HIS C 1 127 ? -63.378 -1.946 -48.896 1.00 32.41 124 HIS C N 1
ATOM 4675 C CA . HIS C 1 127 ? -64.152 -3.018 -49.513 1.00 31.13 124 HIS C CA 1
ATOM 4676 C C . HIS C 1 127 ? -63.393 -4.355 -49.500 1.00 36.31 124 HIS C C 1
ATOM 4677 O O . HIS C 1 127 ? -63.999 -5.418 -49.346 1.00 37.42 124 HIS C O 1
ATOM 4684 N N . SER C 1 128 ? -62.072 -4.300 -49.681 1.00 30.82 125 SER C N 1
ATOM 4685 C CA . SER C 1 128 ? -61.237 -5.501 -49.629 1.00 27.53 125 SER C CA 1
ATOM 4686 C C . SER C 1 128 ? -61.174 -6.102 -48.219 1.00 26.95 125 SER C C 1
ATOM 4687 O O . SER C 1 128 ? -61.205 -7.324 -48.054 1.00 24.66 125 SER C O 1
ATOM 4690 N N . LYS C 1 129 ? -61.053 -5.260 -47.199 1.00 22.66 126 LYS C N 1
ATOM 4691 C CA . LYS C 1 129 ? -61.066 -5.806 -45.854 1.00 30.33 126 LYS C CA 1
ATOM 4692 C C . LYS C 1 129 ? -62.422 -6.467 -45.581 1.00 32.04 126 LYS C C 1
ATOM 4693 O O . LYS C 1 129 ? -62.489 -7.598 -45.110 1.00 34.74 126 LYS C O 1
ATOM 4699 N N . GLU C 1 130 ? -63.497 -5.768 -45.921 1.00 35.10 127 GLU C N 1
ATOM 4700 C CA . GLU C 1 130 ? -64.842 -6.248 -45.640 1.00 34.53 127 GLU C CA 1
ATOM 4701 C C . GLU C 1 130 ? -65.069 -7.572 -46.349 1.00 33.17 127 GLU C C 1
ATOM 4702 O O . GLU C 1 130 ? -65.647 -8.504 -45.788 1.00 31.07 127 GLU C O 1
ATOM 4708 N N . ARG C 1 131 ? -64.589 -7.665 -47.579 1.00 30.98 128 ARG C N 1
ATOM 4709 C CA . ARG C 1 131 ? -64.764 -8.890 -48.346 1.00 33.21 128 ARG C CA 1
ATOM 4710 C C . ARG C 1 131 ? -64.121 -10.073 -47.647 1.00 34.90 128 ARG C C 1
ATOM 4711 O O . ARG C 1 131 ? -64.687 -11.160 -47.629 1.00 38.80 128 ARG C O 1
ATOM 4719 N N . GLU C 1 132 ? -62.946 -9.871 -47.056 1.00 31.92 129 GLU C N 1
ATOM 4720 C CA . GLU C 1 132 ? -62.286 -10.990 -46.403 1.00 39.83 129 GLU C CA 1
ATOM 4721 C C . GLU C 1 132 ? -62.952 -11.400 -45.087 1.00 39.08 129 GLU C C 1
ATOM 4722 O O . GLU C 1 132 ? -62.940 -12.570 -44.728 1.00 45.60 129 GLU C O 1
ATOM 4728 N N . VAL C 1 133 ? -63.550 -10.446 -44.386 1.00 33.26 130 VAL C N 1
ATOM 4729 C CA . VAL C 1 133 ? -64.325 -10.764 -43.201 1.00 33.92 130 VAL C CA 1
ATOM 4730 C C . VAL C 1 133 ? -65.544 -11.638 -43.541 1.00 37.13 130 VAL C C 1
ATOM 4731 O O . VAL C 1 133 ? -65.838 -12.593 -42.824 1.00 38.07 130 VAL C O 1
ATOM 4735 N N . TRP C 1 134 ? -66.244 -11.324 -44.631 1.00 34.44 131 TRP C N 1
ATOM 4736 C CA . TRP C 1 134 ? -67.371 -12.152 -45.064 1.00 34.18 131 TRP C CA 1
ATOM 4737 C C . TRP C 1 134 ? -66.939 -13.551 -45.470 1.00 40.17 131 TRP C C 1
ATOM 4738 O O . TRP C 1 134 ? -67.663 -14.518 -45.256 1.00 46.13 131 TRP C O 1
ATOM 4749 N N . LYS C 1 135 ? -65.773 -13.660 -46.087 1.00 45.48 132 LYS C N 1
ATOM 4750 C CA . LYS C 1 135 ? -65.286 -14.966 -46.507 1.00 55.00 132 LYS C CA 1
ATOM 4751 C C . LYS C 1 135 ? -64.947 -15.752 -45.263 1.00 59.43 132 LYS C C 1
ATOM 4752 O O . LYS C 1 135 ? -65.294 -16.925 -45.138 1.00 68.42 132 LYS C O 1
ATOM 4758 N N . GLU C 1 136 ? -64.279 -15.091 -44.329 1.00 52.41 133 GLU C N 1
ATOM 4759 C CA . GLU C 1 136 ? -63.841 -15.764 -43.127 1.00 52.16 133 GLU C CA 1
ATOM 4760 C C . GLU C 1 136 ? -65.020 -16.204 -42.278 1.00 53.22 133 GLU C C 1
ATOM 4761 O O . GLU C 1 136 ? -64.949 -17.225 -41.610 1.00 56.62 133 GLU C O 1
ATOM 4767 N N . ALA C 1 137 ? -66.113 -15.451 -42.319 1.00 49.45 134 ALA C N 1
ATOM 4768 C CA . ALA C 1 137 ? -67.226 -15.726 -41.422 1.00 56.01 134 ALA C CA 1
ATOM 4769 C C . ALA C 1 137 ? -68.387 -16.495 -42.052 1.00 59.31 134 ALA C C 1
ATOM 4770 O O . ALA C 1 137 ? -69.211 -17.042 -41.327 1.00 61.44 134 ALA C O 1
ATOM 4772 N N . LEU C 1 138 ? -68.459 -16.538 -43.383 1.00 59.52 135 LEU C N 1
ATOM 4773 C CA . LEU C 1 138 ? -69.591 -17.180 -44.063 1.00 59.46 135 LEU C CA 1
ATOM 4774 C C . LEU C 1 138 ? -69.214 -17.998 -45.296 1.00 69.11 135 LEU C C 1
ATOM 4775 O O . LEU C 1 138 ? -69.978 -18.858 -45.725 1.00 74.28 135 LEU C O 1
ATOM 4780 N N . GLY C 1 139 ? -68.054 -17.727 -45.883 1.00 67.34 136 GLY C N 1
ATOM 4781 C CA . GLY C 1 139 ? -67.634 -18.478 -47.050 1.00 67.57 136 GLY C CA 1
ATOM 4782 C C . GLY C 1 139 ? -67.714 -17.654 -48.317 1.00 72.38 136 GLY C C 1
ATOM 4783 O O . GLY C 1 139 ? -66.937 -17.856 -49.257 1.00 74.16 136 GLY C O 1
ATOM 4784 N N . LYS C 1 140 ? -68.645 -16.706 -48.329 1.00 70.11 137 LYS C N 1
ATOM 4785 C CA . LYS C 1 140 ? -68.820 -15.785 -49.445 1.00 67.09 137 LYS C CA 1
ATOM 4786 C C . LYS C 1 140 ? -69.521 -14.531 -48.956 1.00 58.03 137 LYS C C 1
ATOM 4787 O O . LYS C 1 140 ? -70.106 -14.524 -47.888 1.00 56.45 137 LYS C O 1
ATOM 4793 N N . ILE C 1 141 ? -69.465 -13.468 -49.741 1.00 55.10 138 ILE C N 1
ATOM 4794 C CA . ILE C 1 141 ? -70.109 -12.225 -49.354 1.00 57.57 138 ILE C CA 1
ATOM 4795 C C . ILE C 1 141 ? -71.592 -12.233 -49.729 1.00 60.88 138 ILE C C 1
ATOM 4796 O O . ILE C 1 141 ? -71.962 -12.689 -50.802 1.00 65.63 138 ILE C O 1
ATOM 4801 N N . PRO C 1 142 ? -72.448 -11.732 -48.832 1.00 61.83 139 PRO C N 1
ATOM 4802 C CA . PRO C 1 142 ? -73.909 -11.808 -48.970 1.00 64.87 139 PRO C CA 1
ATOM 4803 C C . PRO C 1 142 ? -74.528 -10.827 -49.976 1.00 67.38 139 PRO C C 1
ATOM 4804 O O . PRO C 1 142 ? -75.555 -10.229 -49.659 1.00 69.45 139 PRO C O 1
ATOM 4808 N N . GLU C 1 143 ? -73.946 -10.688 -51.164 1.00 66.31 140 GLU C N 1
ATOM 4809 C CA . GLU C 1 143 ? -74.371 -9.653 -52.110 1.00 74.79 140 GLU C CA 1
ATOM 4810 C C . GLU C 1 143 ? -75.851 -9.693 -52.500 1.00 75.87 140 GLU C C 1
ATOM 4811 O O . GLU C 1 143 ? -76.450 -8.653 -52.784 1.00 76.81 140 GLU C O 1
ATOM 4817 N N . LYS C 1 144 ? -76.439 -10.883 -52.526 1.00 76.08 141 LYS C N 1
ATOM 4818 C CA . LYS C 1 144 ? -77.828 -11.020 -52.950 1.00 83.61 141 LYS C CA 1
ATOM 4819 C C . LYS C 1 144 ? -78.825 -10.513 -51.900 1.00 81.15 141 LYS C C 1
ATOM 4820 O O . LYS C 1 144 ? -79.905 -10.028 -52.239 1.00 84.21 141 LYS C O 1
ATOM 4826 N N . GLU C 1 145 ? -78.442 -10.619 -50.629 1.00 73.24 142 GLU C N 1
ATOM 4827 C CA . GLU C 1 145 ? -79.336 -10.352 -49.500 1.00 63.06 142 GLU C CA 1
ATOM 4828 C C . GLU C 1 145 ? -79.956 -8.954 -49.457 1.00 53.81 142 GLU C C 1
ATOM 4829 O O . GLU C 1 145 ? -79.290 -7.945 -49.671 1.00 48.03 142 GLU C O 1
ATOM 4835 N N . SER C 1 146 ? -81.243 -8.923 -49.134 1.00 57.64 143 SER C N 1
ATOM 4836 C CA . SER C 1 146 ? -82.018 -7.690 -49.084 1.00 53.37 143 SER C CA 1
ATOM 4837 C C . SER C 1 146 ? -81.435 -6.640 -48.137 1.00 45.01 143 SER C C 1
ATOM 4838 O O . SER C 1 146 ? -81.594 -5.445 -48.361 1.00 38.30 143 SER C O 1
ATOM 4841 N N . TRP C 1 147 ? -80.780 -7.085 -47.070 1.00 42.65 144 TRP C N 1
ATOM 4842 C CA . TRP C 1 147 ? -80.294 -6.170 -46.033 1.00 42.96 144 TRP C CA 1
ATOM 4843 C C . TRP C 1 147 ? -78.874 -5.669 -46.350 1.00 44.32 144 TRP C C 1
ATOM 4844 O O . TRP C 1 147 ? -78.326 -4.810 -45.645 1.00 38.57 144 TRP C O 1
ATOM 4855 N N . TYR C 1 148 ? -78.309 -6.208 -47.430 1.00 42.31 145 TYR C N 1
ATOM 4856 C CA . TYR C 1 148 ? -76.952 -5.904 -47.864 1.00 36.20 145 TYR C CA 1
ATOM 4857 C C . TYR C 1 148 ? -76.962 -4.797 -48.909 1.00 34.41 145 TYR C C 1
ATOM 4858 O O . TYR C 1 148 ? -77.302 -5.026 -50.063 1.00 41.32 145 TYR C O 1
ATOM 4867 N N . ILE C 1 149 ? -76.566 -3.605 -48.493 1.00 33.68 146 ILE C N 1
ATOM 4868 C CA . ILE C 1 149 ? -76.608 -2.423 -49.337 1.00 33.03 146 ILE C CA 1
ATOM 4869 C C . ILE C 1 149 ? -75.227 -2.052 -49.921 1.00 35.47 146 ILE C C 1
ATOM 4870 O O . ILE C 1 149 ? -74.247 -1.873 -49.194 1.00 34.08 146 ILE C O 1
ATOM 4875 N N . GLU C 1 150 ? -75.162 -1.936 -51.244 1.00 43.20 147 GLU C N 1
ATOM 4876 C CA . GLU C 1 150 ? -73.922 -1.557 -51.930 1.00 44.01 147 GLU C CA 1
ATOM 4877 C C . GLU C 1 150 ? -73.894 -0.063 -52.250 1.00 40.99 147 GLU C C 1
ATOM 4878 O O . GLU C 1 150 ? -74.575 0.379 -53.162 1.00 42.78 147 GLU C O 1
ATOM 4884 N N . ALA C 1 151 ? -73.118 0.713 -51.500 1.00 40.42 148 ALA C N 1
ATOM 4885 C CA . ALA C 1 151 ? -73.128 2.175 -51.653 1.00 40.53 148 ALA C CA 1
ATOM 4886 C C . ALA C 1 151 ? -72.520 2.639 -52.980 1.00 43.29 148 ALA C C 1
ATOM 4887 O O . ALA C 1 151 ? -72.999 3.608 -53.582 1.00 40.98 148 ALA C O 1
ATOM 4889 N N . GLY C 1 152 ? -71.471 1.944 -53.425 1.00 38.71 149 GLY C N 1
ATOM 4890 C CA . GLY C 1 152 ? -70.766 2.316 -54.635 1.00 34.04 149 GLY C CA 1
ATOM 4891 C C . GLY C 1 152 ? -70.184 3.714 -54.496 1.00 36.86 149 GLY C C 1
ATOM 4892 O O . GLY C 1 152 ? -70.058 4.435 -55.476 1.00 38.79 149 GLY C O 1
ATOM 4893 N N . GLN C 1 153 ? -69.823 4.101 -53.274 1.00 34.80 150 GLN C N 1
ATOM 4894 C CA . GLN C 1 153 ? -69.277 5.430 -53.042 1.00 33.88 150 GLN C CA 1
ATOM 4895 C C . GLN C 1 153 ? -68.124 5.476 -52.050 1.00 34.98 150 GLN C C 1
ATOM 4896 O O . GLN C 1 153 ? -67.713 4.453 -51.508 1.00 38.25 150 GLN C O 1
ATOM 4902 N N . GLY C 1 154 ? -67.623 6.685 -51.807 1.00 35.28 151 GLY C N 1
ATOM 4903 C CA . GLY C 1 154 ? -66.484 6.895 -50.929 1.00 32.97 151 GLY C CA 1
ATOM 4904 C C . GLY C 1 154 ? -66.799 6.612 -49.474 1.00 39.68 151 GLY C C 1
ATOM 4905 O O . GLY C 1 154 ? -67.968 6.531 -49.080 1.00 43.72 151 GLY C O 1
ATOM 4914 N N . LEU C 1 156 ? -66.694 8.339 -46.567 1.00 44.29 153 LEU C N 1
ATOM 4915 C CA . LEU C 1 156 ? -67.533 9.286 -45.840 1.00 45.22 153 LEU C CA 1
ATOM 4916 C C . LEU C 1 156 ? -68.960 9.256 -46.361 1.00 41.93 153 LEU C C 1
ATOM 4917 O O . LEU C 1 156 ? -69.911 9.324 -45.595 1.00 47.47 153 LEU C O 1
ATOM 4922 N N . ALA C 1 157 ? -69.112 9.159 -47.669 1.00 43.09 154 ALA C N 1
ATOM 4923 C CA . ALA C 1 157 ? -70.443 9.026 -48.238 1.00 41.00 154 ALA C CA 1
ATOM 4924 C C . ALA C 1 157 ? -71.101 7.776 -47.662 1.00 43.29 154 ALA C C 1
ATOM 4925 O O . ALA C 1 157 ? -72.262 7.807 -47.265 1.00 40.72 154 ALA C O 1
ATOM 4927 N N . THR C 1 158 ? -70.337 6.686 -47.614 1.00 43.57 155 THR C N 1
ATOM 4928 C CA . THR C 1 158 ? -70.839 5.390 -47.172 1.00 40.20 155 THR C CA 1
ATOM 4929 C C . THR C 1 158 ? -71.295 5.443 -45.714 1.00 38.90 155 THR C C 1
ATOM 4930 O O . THR C 1 158 ? -72.327 4.883 -45.360 1.00 38.80 155 THR C O 1
ATOM 4934 N N . ILE C 1 159 ? -70.540 6.139 -44.876 1.00 35.27 156 ILE C N 1
ATOM 4935 C CA . ILE C 1 159 ? -70.934 6.294 -43.495 1.00 35.05 156 ILE C CA 1
ATOM 4936 C C . ILE C 1 159 ? -72.291 6.979 -43.429 1.00 45.27 156 ILE C C 1
ATOM 4937 O O . ILE C 1 159 ? -73.174 6.550 -42.692 1.00 55.23 156 ILE C O 1
ATOM 4942 N N . ASN C 1 160 ? -72.460 8.027 -44.227 1.00 44.17 157 ASN C N 1
ATOM 4943 C CA . ASN C 1 160 ? -73.702 8.789 -44.247 1.00 41.48 157 ASN C CA 1
ATOM 4944 C C . ASN C 1 160 ? -74.903 7.986 -44.728 1.00 42.97 157 ASN C C 1
ATOM 4945 O O . ASN C 1 160 ? -75.969 8.052 -44.126 1.00 45.70 157 ASN C O 1
ATOM 4950 N N . ILE C 1 161 ? -74.737 7.242 -45.814 1.00 36.18 158 ILE C N 1
ATOM 4951 C CA . ILE C 1 161 ? -75.785 6.351 -46.296 1.00 37.38 158 ILE C CA 1
ATOM 4952 C C . ILE C 1 161 ? -76.207 5.361 -45.204 1.00 49.28 158 ILE C C 1
ATOM 4953 O O . ILE C 1 161 ? -77.364 4.940 -45.134 1.00 52.82 158 ILE C O 1
ATOM 4958 N N . ALA C 1 162 ? -75.262 4.990 -44.350 1.00 46.31 159 ALA C N 1
ATOM 4959 C CA . ALA C 1 162 ? -75.519 3.974 -43.351 1.00 44.01 159 ALA C CA 1
ATOM 4960 C C . ALA C 1 162 ? -76.207 4.613 -42.142 1.00 47.57 159 ALA C C 1
ATOM 4961 O O . ALA C 1 162 ? -77.063 4.007 -41.497 1.00 39.95 159 ALA C O 1
ATOM 4963 N N . GLU C 1 163 ? -75.836 5.851 -41.853 1.00 48.64 160 GLU C N 1
ATOM 4964 C CA . GLU C 1 163 ? -76.499 6.597 -40.811 1.00 47.19 160 GLU C CA 1
ATOM 4965 C C . GLU C 1 163 ? -77.945 6.912 -41.249 1.00 50.64 160 GLU C C 1
ATOM 4966 O O . GLU C 1 163 ? -78.890 6.766 -40.471 1.00 50.69 160 GLU C O 1
ATOM 4972 N N . GLU C 1 164 ? -78.120 7.311 -42.505 1.00 49.48 161 GLU C N 1
ATOM 4973 C CA . GLU C 1 164 ? -79.449 7.631 -43.036 1.00 55.96 161 GLU C CA 1
ATOM 4974 C C . GLU C 1 164 ? -80.354 6.408 -43.172 1.00 56.70 161 GLU C C 1
ATOM 4975 O O . GLU C 1 164 ? -81.548 6.478 -42.883 1.00 57.60 161 GLU C O 1
ATOM 4981 N N . GLN C 1 165 ? -79.787 5.294 -43.617 1.00 55.56 162 GLN C N 1
ATOM 4982 C CA . GLN C 1 165 ? -80.543 4.057 -43.784 1.00 52.44 162 GLN C CA 1
ATOM 4983 C C . GLN C 1 165 ? -80.663 3.246 -42.483 1.00 48.53 162 GLN C C 1
ATOM 4984 O O . GLN C 1 165 ? -81.163 2.114 -42.499 1.00 46.24 162 GLN C O 1
ATOM 4990 N N . LYS C 1 166 ? -80.215 3.831 -41.370 1.00 44.76 163 LYS C N 1
ATOM 4991 C CA . LYS C 1 166 ? -80.282 3.187 -40.058 1.00 46.52 163 LYS C CA 1
ATOM 4992 C C . LYS C 1 166 ? -79.618 1.807 -40.042 1.00 51.64 163 LYS C C 1
ATOM 4993 O O . LYS C 1 166 ? -80.230 0.813 -39.633 1.00 53.30 163 LYS C O 1
ATOM 4999 N N . GLY C 1 167 ? -78.363 1.755 -40.484 1.00 52.85 164 GLY C N 1
ATOM 5000 C CA . GLY C 1 167 ? -77.650 0.496 -40.616 1.00 52.02 164 GLY C CA 1
ATOM 5001 C C . GLY C 1 167 ? -76.222 0.491 -40.090 1.00 46.11 164 GLY C C 1
ATOM 5002 O O . GLY C 1 167 ? -75.732 1.458 -39.490 1.00 39.80 164 GLY C O 1
ATOM 5003 N N . LEU C 1 168 ? -75.552 -0.627 -40.319 1.00 41.14 165 LEU C N 1
ATOM 5004 C CA . LEU C 1 168 ? -74.166 -0.802 -39.911 1.00 40.54 165 LEU C CA 1
ATOM 5005 C C . LEU C 1 168 ? -73.214 -0.551 -41.097 1.00 41.02 165 LEU C C 1
ATOM 5006 O O . LEU C 1 168 ? -73.607 -0.706 -42.253 1.00 44.18 165 LEU C O 1
ATOM 5011 N N . THR C 1 169 ? -71.971 -0.169 -40.817 1.00 35.59 166 THR C N 1
ATOM 5012 C CA . THR C 1 169 ? -70.922 -0.257 -41.826 1.00 33.77 166 THR C CA 1
ATOM 5013 C C . THR C 1 169 ? -69.533 -0.459 -41.231 1.00 36.89 166 THR C C 1
ATOM 5014 O O . THR C 1 169 ? -69.267 -0.063 -40.086 1.00 31.00 166 THR C O 1
ATOM 5018 N N . LEU C 1 170 ? -68.656 -1.071 -42.031 1.00 38.58 167 LEU C N 1
ATOM 5019 C CA . LEU C 1 170 ? -67.224 -1.175 -41.725 1.00 37.18 167 LEU C CA 1
ATOM 5020 C C . LEU C 1 170 ? -66.465 0.047 -42.239 1.00 36.14 167 LEU C C 1
ATOM 5021 O O . LEU C 1 170 ? -66.533 0.399 -43.416 1.00 39.34 167 LEU C O 1
ATOM 5026 N N . THR C 1 171 ? -65.721 0.698 -41.369 1.00 36.80 168 THR C N 1
ATOM 5027 C CA . THR C 1 171 ? -64.983 1.870 -41.804 1.00 40.54 168 THR C CA 1
ATOM 5028 C C . THR C 1 171 ? -63.545 1.805 -41.315 1.00 37.98 168 THR C C 1
ATOM 5029 O O . THR C 1 171 ? -63.265 1.214 -40.264 1.00 38.61 168 THR C O 1
ATOM 5033 N N . ASP C 1 172 ? -62.634 2.411 -42.070 1.00 25.02 169 ASP C N 1
ATOM 5034 C CA . ASP C 1 172 ? -61.300 2.601 -41.541 1.00 32.32 169 ASP C CA 1
ATOM 5035 C C . ASP C 1 172 ? -61.471 3.605 -40.414 1.00 39.79 169 ASP C C 1
ATOM 5036 O O . ASP C 1 172 ? -62.400 4.428 -40.445 1.00 35.96 169 ASP C O 1
ATOM 5041 N N . ARG C 1 173 ? -60.583 3.536 -39.426 1.00 38.38 170 ARG C N 1
ATOM 5042 C CA . ARG C 1 173 ? -60.721 4.347 -38.226 1.00 41.59 170 ARG C CA 1
ATOM 5043 C C . ARG C 1 173 ? -60.512 5.837 -38.480 1.00 43.85 170 ARG C C 1
ATOM 5044 O O . ARG C 1 173 ? -61.235 6.676 -37.935 1.00 47.81 170 ARG C O 1
ATOM 5052 N N . GLY C 1 174 ? -59.522 6.156 -39.306 1.00 40.64 171 GLY C N 1
ATOM 5053 C CA . GLY C 1 174 ? -59.162 7.534 -39.574 1.00 35.98 171 GLY C CA 1
ATOM 5054 C C . GLY C 1 174 ? -60.332 8.348 -40.075 1.00 39.97 171 GLY C C 1
ATOM 5055 O O . GLY C 1 174 ? -60.601 9.442 -39.570 1.00 47.15 171 GLY C O 1
ATOM 5056 N N . THR C 1 175 ? -61.038 7.821 -41.070 1.00 36.56 172 THR C N 1
ATOM 5057 C CA . THR C 1 175 ? -62.228 8.501 -41.564 1.00 35.95 172 THR C CA 1
ATOM 5058 C C . THR C 1 175 ? -63.263 8.671 -40.443 1.00 37.29 172 THR C C 1
ATOM 5059 O O . THR C 1 175 ? -63.878 9.726 -40.317 1.00 43.22 172 THR C O 1
ATOM 5063 N N . PHE C 1 176 ? -63.457 7.641 -39.625 1.00 37.27 173 PHE C N 1
ATOM 5064 C CA . PHE C 1 176 ? -64.469 7.732 -38.580 1.00 41.13 173 PHE C CA 1
ATOM 5065 C C . PHE C 1 176 ? -64.133 8.823 -37.586 1.00 48.86 173 PHE C C 1
ATOM 5066 O O . PHE C 1 176 ? -65.016 9.511 -37.090 1.00 52.00 173 PHE C O 1
ATOM 5074 N N . ILE C 1 177 ? -62.849 8.973 -37.293 1.00 51.90 174 ILE C N 1
ATOM 5075 C CA . ILE C 1 177 ? -62.400 10.009 -36.378 1.00 51.91 174 ILE C CA 1
ATOM 5076 C C . ILE C 1 177 ? -62.713 11.403 -36.921 1.00 51.47 174 ILE C C 1
ATOM 5077 O O . ILE C 1 177 ? -63.160 12.280 -36.180 1.00 55.53 174 ILE C O 1
ATOM 5082 N N . LYS C 1 178 ? -62.496 11.607 -38.215 1.00 47.40 175 LYS C N 1
ATOM 5083 C CA . LYS C 1 178 ? -62.853 12.882 -38.815 1.00 47.69 175 LYS C CA 1
ATOM 5084 C C . LYS C 1 178 ? -64.358 13.092 -38.777 1.00 47.12 175 LYS C C 1
ATOM 5085 O O . LYS C 1 178 ? -64.829 14.153 -38.402 1.00 56.57 175 LYS C O 1
ATOM 5091 N N . TYR C 1 179 ? -65.113 12.083 -39.180 1.00 42.74 176 TYR C N 1
ATOM 5092 C CA . TYR C 1 179 ? -66.566 12.171 -39.115 1.00 47.57 176 TYR C CA 1
ATOM 5093 C C . TYR C 1 179 ? -67.010 12.635 -37.731 1.00 47.82 176 TYR C C 1
ATOM 5094 O O . TYR C 1 179 ? -67.799 13.567 -37.607 1.00 49.42 176 TYR C O 1
ATOM 5103 N N . GLU C 1 180 ? -66.511 11.973 -36.693 1.00 48.78 177 GLU C N 1
ATOM 5104 C CA . GLU C 1 180 ? -66.810 12.370 -35.323 1.00 52.96 177 GLU C CA 1
ATOM 5105 C C . GLU C 1 180 ? -66.531 13.859 -35.097 1.00 55.56 177 GLU C C 1
ATOM 5106 O O . GLU C 1 180 ? -67.368 14.581 -34.547 1.00 51.69 177 GLU C O 1
ATOM 5112 N N . SER C 1 181 ? -65.364 14.323 -35.534 1.00 55.89 178 SER C N 1
ATOM 5113 C CA . SER C 1 181 ? -64.992 15.721 -35.326 1.00 61.45 178 SER C CA 1
ATOM 5114 C C . SER C 1 181 ? -66.015 16.699 -35.919 1.00 60.11 178 SER C C 1
ATOM 5115 O O . SER C 1 181 ? -66.247 17.775 -35.374 1.00 59.42 178 SER C O 1
ATOM 5118 N N . ASN C 1 182 ? -66.622 16.321 -37.034 1.00 59.93 179 ASN C N 1
ATOM 5119 C CA . ASN C 1 182 ? -67.629 17.159 -37.668 1.00 62.71 179 ASN C CA 1
ATOM 5120 C C . ASN C 1 182 ? -69.008 16.962 -37.048 1.00 65.29 179 ASN C C 1
ATOM 5121 O O . ASN C 1 182 ? -69.986 17.586 -37.462 1.00 67.14 179 ASN C O 1
ATOM 5126 N N . HIS C 1 183 ? -69.085 16.080 -36.061 1.00 66.72 180 HIS C N 1
ATOM 5127 C CA . HIS C 1 183 ? -70.365 15.740 -35.455 1.00 73.14 180 HIS C CA 1
ATOM 5128 C C . HIS C 1 183 ? -70.266 15.806 -33.944 1.00 83.86 180 HIS C C 1
ATOM 5129 O O . HIS C 1 183 ? -70.354 14.792 -33.248 1.00 82.71 180 HIS C O 1
ATOM 5136 N N . LYS C 1 184 ? -70.069 17.023 -33.453 1.00 90.37 181 LYS C N 1
ATOM 5137 C CA . LYS C 1 184 ? -69.988 17.282 -32.030 1.00 88.82 181 LYS C CA 1
ATOM 5138 C C . LYS C 1 184 ? -71.371 17.072 -31.427 1.00 84.81 181 LYS C C 1
ATOM 5139 O O . LYS C 1 184 ? -72.378 17.103 -32.144 1.00 82.65 181 LYS C O 1
ATOM 5145 N N . GLY C 1 185 ? -71.421 16.842 -30.119 1.00 82.98 182 GLY C N 1
ATOM 5146 C CA . GLY C 1 185 ? -72.674 16.518 -29.462 1.00 84.48 182 GLY C CA 1
ATOM 5147 C C . GLY C 1 185 ? -73.050 15.061 -29.666 1.00 83.19 182 GLY C C 1
ATOM 5148 O O . GLY C 1 185 ? -72.222 14.257 -30.095 1.00 80.57 182 GLY C O 1
ATOM 5149 N N . LYS C 1 186 ? -74.297 14.715 -29.360 1.00 85.12 183 LYS C N 1
ATOM 5150 C CA . LYS C 1 186 ? -74.729 13.323 -29.451 1.00 86.29 183 LYS C CA 1
ATOM 5151 C C . LYS C 1 186 ? -74.458 12.753 -30.835 1.00 82.87 183 LYS C C 1
ATOM 5152 O O . LYS C 1 186 ? -75.013 13.228 -31.831 1.00 83.10 183 LYS C O 1
ATOM 5158 N N . PRO C 1 187 ? -73.610 11.713 -30.889 1.00 75.89 184 PRO C N 1
ATOM 5159 C CA . PRO C 1 187 ? -73.046 11.153 -32.116 1.00 69.26 184 PRO C CA 1
ATOM 5160 C C . PRO C 1 187 ? -74.093 10.332 -32.834 1.00 65.03 184 PRO C C 1
ATOM 5161 O O . PRO C 1 187 ? -74.707 9.453 -32.226 1.00 68.09 184 PRO C O 1
ATOM 5165 N N . PRO C 1 188 ? -74.313 10.621 -34.116 1.00 57.66 185 PRO C N 1
ATOM 5166 C CA . PRO C 1 188 ? -75.293 9.824 -34.855 1.00 55.87 185 PRO C CA 1
ATOM 5167 C C . PRO C 1 188 ? -74.767 8.411 -34.987 1.00 50.85 185 PRO C C 1
ATOM 5168 O O . PRO C 1 188 ? -75.548 7.490 -35.234 1.00 48.44 185 PRO C O 1
ATOM 5180 N N . VAL C 1 190 ? -71.516 5.456 -33.629 1.00 37.51 187 VAL C N 1
ATOM 5181 C CA . VAL C 1 190 ? -70.528 5.057 -32.637 1.00 41.81 187 VAL C CA 1
ATOM 5182 C C . VAL C 1 190 ? -69.888 3.715 -33.007 1.00 43.63 187 VAL C C 1
ATOM 5183 O O . VAL C 1 190 ? -70.398 2.975 -33.856 1.00 44.52 187 VAL C O 1
ATOM 5187 N N . ILE C 1 191 ? -68.770 3.408 -32.368 1.00 38.49 188 ILE C N 1
ATOM 5188 C CA . ILE C 1 191 ? -68.113 2.129 -32.575 1.00 37.48 188 ILE C CA 1
ATOM 5189 C C . ILE C 1 191 ? -68.856 1.033 -31.829 1.00 40.55 188 ILE C C 1
ATOM 5190 O O . ILE C 1 191 ? -68.986 1.090 -30.608 1.00 40.83 188 ILE C O 1
ATOM 5195 N N . VAL C 1 192 ? -69.337 0.040 -32.572 1.00 38.75 189 VAL C N 1
ATOM 5196 C CA . VAL C 1 192 ? -70.052 -1.092 -31.995 1.00 36.65 189 VAL C CA 1
ATOM 5197 C C . VAL C 1 192 ? -69.217 -2.380 -31.973 1.00 44.64 189 VAL C C 1
ATOM 5198 O O . VAL C 1 192 ? -69.598 -3.356 -31.324 1.00 43.98 189 VAL C O 1
ATOM 5202 N N . LEU C 1 193 ? -68.090 -2.384 -32.692 1.00 43.38 190 LEU C N 1
ATOM 5203 C CA . LEU C 1 193 ? -67.109 -3.466 -32.585 1.00 38.26 190 LEU C CA 1
ATOM 5204 C C . LEU C 1 193 ? -65.712 -2.996 -32.992 1.00 36.70 190 LEU C C 1
ATOM 5205 O O . LEU C 1 193 ? -65.569 -2.246 -33.949 1.00 39.38 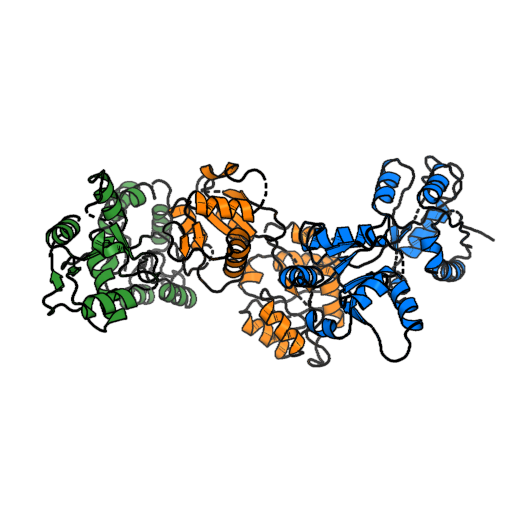190 LEU C O 1
ATOM 5210 N N . GLU C 1 194 ? -64.683 -3.447 -32.274 1.00 35.12 191 GLU C N 1
ATOM 5211 C CA . GLU C 1 194 ? -63.297 -3.116 -32.632 1.00 34.61 191 GLU C CA 1
ATOM 5212 C C . GLU C 1 194 ? -62.254 -4.055 -32.002 1.00 29.47 191 GLU C C 1
ATOM 5213 O O . GLU C 1 194 ? -62.540 -4.756 -31.041 1.00 31.82 191 GLU C O 1
ATOM 5219 N N . GLY C 1 195 ? -61.043 -4.079 -32.555 1.00 27.02 192 GLY C N 1
ATOM 5220 C CA . GLY C 1 195 ? -59.950 -4.792 -31.912 1.00 29.53 192 GLY C CA 1
ATOM 5221 C C . GLY C 1 195 ? -59.577 -6.161 -32.457 1.00 37.10 192 GLY C C 1
ATOM 5222 O O . GLY C 1 195 ? -58.469 -6.637 -32.219 1.00 42.13 192 GLY C O 1
ATOM 5223 N N . ASP C 1 196 ? -60.496 -6.813 -33.162 1.00 37.65 193 ASP C N 1
ATOM 5224 C CA . ASP C 1 196 ? -60.189 -8.090 -33.804 1.00 36.23 193 ASP C CA 1
ATOM 5225 C C . ASP C 1 196 ? -58.927 -7.967 -34.658 1.00 32.31 193 ASP C C 1
ATOM 5226 O O . ASP C 1 196 ? -58.826 -7.085 -35.512 1.00 30.04 193 ASP C O 1
ATOM 5231 N N . ASN C 1 197 ? -57.967 -8.851 -34.449 1.00 22.72 194 ASN C N 1
ATOM 5232 C CA . ASN C 1 197 ? -56.754 -8.791 -35.228 1.00 26.68 194 ASN C CA 1
ATOM 5233 C C . ASN C 1 197 ? -57.027 -8.922 -36.724 1.00 28.50 194 ASN C C 1
ATOM 5234 O O . ASN C 1 197 ? -56.294 -8.379 -37.559 1.00 31.89 194 ASN C O 1
ATOM 5239 N N . THR C 1 198 ? -58.098 -9.615 -37.074 1.00 28.53 195 THR C N 1
ATOM 5240 C CA . THR C 1 198 ? -58.416 -9.762 -38.480 1.00 31.17 195 THR C CA 1
ATOM 5241 C C . THR C 1 198 ? -58.794 -8.405 -39.112 1.00 31.48 195 THR C C 1
ATOM 5242 O O . THR C 1 198 ? -58.734 -8.245 -40.327 1.00 32.83 195 THR C O 1
ATOM 5246 N N . LEU C 1 199 ? -59.145 -7.424 -38.283 1.00 26.30 196 LEU C N 1
ATOM 5247 C CA . LEU C 1 199 ? -59.444 -6.084 -38.780 1.00 19.40 196 LEU C CA 1
ATOM 5248 C C . LEU C 1 199 ? -58.228 -5.156 -38.851 1.00 23.87 196 LEU C C 1
ATOM 5249 O O . LEU C 1 199 ? -58.381 -3.947 -39.052 1.00 32.09 196 LEU C O 1
ATOM 5254 N N . LYS C 1 200 ? -57.030 -5.700 -38.687 1.00 21.29 197 LYS C N 1
ATOM 5255 C CA . LYS C 1 200 ? -55.823 -4.876 -38.763 1.00 24.24 197 LYS C CA 1
ATOM 5256 C C . LYS C 1 200 ? -55.104 -5.067 -40.083 1.00 27.64 197 LYS C C 1
ATOM 5257 O O . LYS C 1 200 ? -55.083 -6.173 -40.633 1.00 32.53 197 LYS C O 1
ATOM 5263 N N . ASN C 1 201 ? -54.508 -3.989 -40.587 1.00 27.21 198 ASN C N 1
ATOM 5264 C CA . ASN C 1 201 ? -53.582 -4.079 -41.716 1.00 22.74 198 ASN C CA 1
ATOM 5265 C C . ASN C 1 201 ? -52.176 -3.583 -41.348 1.00 28.02 198 ASN C C 1
ATOM 5266 O O . ASN C 1 201 ? -52.007 -2.465 -40.853 1.00 32.12 198 ASN C O 1
ATOM 5271 N N . PHE C 1 202 ? -51.177 -4.433 -41.567 1.00 22.88 199 PHE C N 1
ATOM 5272 C CA . PHE C 1 202 ? -49.788 -4.052 -41.393 1.00 27.47 199 PHE C CA 1
ATOM 5273 C C . PHE C 1 202 ? -49.117 -4.142 -42.753 1.00 29.53 199 PHE C C 1
ATOM 5274 O O . PHE C 1 202 ? -48.952 -5.233 -43.302 1.00 24.55 199 PHE C O 1
ATOM 5282 N N . TYR C 1 203 ? -48.736 -2.998 -43.296 1.00 29.55 200 TYR C N 1
ATOM 5283 C CA . TYR C 1 203 ? -48.034 -2.974 -44.570 1.00 26.24 200 TYR C CA 1
ATOM 5284 C C . TYR C 1 203 ? -46.531 -3.016 -44.357 1.00 33.43 200 TYR C C 1
ATOM 5285 O O . TYR C 1 203 ? -45.976 -2.260 -43.551 1.00 32.66 200 TYR C O 1
ATOM 5294 N N . SER C 1 204 ? -45.876 -3.910 -45.087 1.00 31.21 201 SER C N 1
ATOM 5295 C CA . SER C 1 204 ? -44.436 -4.055 -44.977 1.00 22.84 201 SER C CA 1
ATOM 5296 C C . SER C 1 204 ? -43.820 -4.173 -46.343 1.00 26.61 201 SER C C 1
ATOM 5297 O O . SER C 1 204 ? -44.437 -4.665 -47.293 1.00 29.38 201 SER C O 1
ATOM 5300 N N . ILE C 1 205 ? -42.585 -3.709 -46.426 1.00 27.26 202 ILE C N 1
ATOM 5301 C CA . ILE C 1 205 ? -41.813 -3.770 -47.646 1.00 26.82 202 ILE C CA 1
ATOM 5302 C C . ILE C 1 205 ? -40.580 -4.638 -47.424 1.00 30.40 202 ILE C C 1
ATOM 5303 O O . ILE C 1 205 ? -39.996 -4.633 -46.338 1.00 32.57 202 ILE C O 1
ATOM 5316 N N . ALA C 1 207 ? -36.919 -6.158 -49.680 1.00 28.24 204 ALA C N 1
ATOM 5317 C CA . ALA C 1 207 ? -36.085 -6.187 -50.884 1.00 28.10 204 ALA C CA 1
ATOM 5318 C C . ALA C 1 207 ? -35.987 -7.597 -51.430 1.00 27.77 204 ALA C C 1
ATOM 5319 O O . ALA C 1 207 ? -35.919 -8.569 -50.680 1.00 31.77 204 ALA C O 1
ATOM 5321 N N . VAL C 1 208 ? -36.006 -7.715 -52.745 1.00 23.75 205 VAL C N 1
ATOM 5322 C CA . VAL C 1 208 ? -35.675 -8.989 -53.344 1.00 29.70 205 VAL C CA 1
ATOM 5323 C C . VAL C 1 208 ? -34.201 -9.291 -53.039 1.00 27.65 205 VAL C C 1
ATOM 5324 O O . VAL C 1 208 ? -33.351 -8.406 -53.092 1.00 23.97 205 VAL C O 1
ATOM 5328 N N . ASN C 1 209 ? -33.923 -10.530 -52.660 1.00 30.26 206 ASN C N 1
ATOM 5329 C CA . ASN C 1 209 ? -32.579 -10.946 -52.283 1.00 35.16 206 ASN C CA 1
ATOM 5330 C C . ASN C 1 209 ? -31.599 -10.919 -53.461 1.00 38.37 206 ASN C C 1
ATOM 5331 O O . ASN C 1 209 ? -31.728 -11.701 -54.406 1.00 39.17 206 ASN C O 1
ATOM 5336 N N . PRO C 1 210 ? -30.619 -10.008 -53.404 1.00 36.94 207 PRO C N 1
ATOM 5337 C CA . PRO C 1 210 ? -29.680 -9.730 -54.491 1.00 39.78 207 PRO C CA 1
ATOM 5338 C C . PRO C 1 210 ? -28.682 -10.864 -54.646 1.00 44.96 207 PRO C C 1
ATOM 5339 O O . PRO C 1 210 ? -28.024 -10.976 -55.687 1.00 41.45 207 PRO C O 1
ATOM 5343 N N . LYS C 1 211 ? -28.585 -11.703 -53.619 1.00 45.74 208 LYS C N 1
ATOM 5344 C CA . LYS C 1 211 ? -27.696 -12.850 -53.667 1.00 52.72 208 LYS C CA 1
ATOM 5345 C C . LYS C 1 211 ? -28.241 -13.894 -54.633 1.00 50.35 208 LYS C C 1
ATOM 5346 O O . LYS C 1 211 ? -27.479 -14.602 -55.292 1.00 58.50 208 LYS C O 1
ATOM 5352 N N . ARG C 1 212 ? -29.559 -13.994 -54.725 1.00 42.66 209 ARG C N 1
ATOM 5353 C CA . ARG C 1 212 ? -30.146 -14.958 -55.638 1.00 47.97 209 ARG C CA 1
ATOM 5354 C C . ARG C 1 212 ? -30.736 -14.293 -56.888 1.00 49.94 209 ARG C C 1
ATOM 5355 O O . ARG C 1 212 ? -31.202 -14.966 -57.805 1.00 47.37 209 ARG C O 1
ATOM 5363 N N . CYS C 1 213 ? -30.693 -12.967 -56.920 1.00 47.89 210 CYS C N 1
ATOM 5364 C CA . CYS C 1 213 ? -31.236 -12.212 -58.039 1.00 43.78 210 CYS C CA 1
ATOM 5365 C C . CYS C 1 213 ? -30.218 -11.186 -58.455 1.00 42.70 210 CYS C C 1
ATOM 5366 O O . CYS C 1 213 ? -30.246 -10.057 -57.972 1.00 39.15 210 CYS C O 1
ATOM 5369 N N . GLU C 1 214 ? -29.330 -11.588 -59.362 1.00 47.51 211 GLU C N 1
ATOM 5370 C CA . GLU C 1 214 ? -28.186 -10.775 -59.757 1.00 57.71 211 GLU C CA 1
ATOM 5371 C C . GLU C 1 214 ? -28.629 -9.424 -60.281 1.00 53.19 211 GLU C C 1
ATOM 5372 O O . GLU C 1 214 ? -27.929 -8.423 -60.114 1.00 49.75 211 GLU C O 1
ATOM 5378 N N . LYS C 1 215 ? -29.796 -9.393 -60.917 1.00 52.53 212 LYS C N 1
ATOM 5379 C CA . LYS C 1 215 ? -30.222 -8.183 -61.610 1.00 62.30 212 LYS C CA 1
ATOM 5380 C C . LYS C 1 215 ? -31.325 -7.385 -60.915 1.00 59.10 212 LYS C C 1
ATOM 5381 O O . LYS C 1 215 ? -31.956 -6.519 -61.519 1.00 59.36 212 LYS C O 1
ATOM 5387 N N . ALA C 1 216 ? -31.547 -7.676 -59.641 1.00 49.83 213 ALA C N 1
ATOM 5388 C CA . ALA C 1 216 ? -32.373 -6.814 -58.827 1.00 42.49 213 ALA C CA 1
ATOM 5389 C C . ALA C 1 216 ? -31.526 -5.585 -58.522 1.00 41.30 213 ALA C C 1
ATOM 5390 O O . ALA C 1 216 ? -30.324 -5.700 -58.275 1.00 40.16 213 ALA C O 1
ATOM 5392 N N . ASP C 1 217 ? -32.138 -4.408 -58.574 1.00 34.92 214 ASP C N 1
ATOM 5393 C CA . ASP C 1 217 ? -31.474 -3.196 -58.109 1.00 33.98 214 ASP C CA 1
ATOM 5394 C C . ASP C 1 217 ? -31.544 -3.105 -56.571 1.00 32.83 214 ASP C C 1
ATOM 5395 O O . ASP C 1 217 ? -32.403 -2.434 -56.007 1.00 31.05 214 ASP C O 1
ATOM 5400 N N . TYR C 1 218 ? -30.636 -3.792 -55.891 1.00 34.10 215 TYR C N 1
ATOM 5401 C CA . TYR C 1 218 ? -30.589 -3.716 -54.442 1.00 29.32 215 TYR C CA 1
ATOM 5402 C C . TYR C 1 218 ? -30.230 -2.319 -53.903 1.00 34.87 215 TYR C C 1
ATOM 5403 O O . TYR C 1 218 ? -30.776 -1.881 -52.890 1.00 34.08 215 TYR C O 1
ATOM 5412 N N . LYS C 1 219 ? -29.327 -1.608 -54.565 1.00 34.79 216 LYS C N 1
ATOM 5413 C CA . LYS C 1 219 ? -29.027 -0.254 -54.124 1.00 36.57 216 LYS C CA 1
ATOM 5414 C C . LYS C 1 219 ? -30.301 0.567 -54.079 1.00 27.96 216 LYS C C 1
ATOM 5415 O O . LYS C 1 219 ? -30.579 1.228 -53.091 1.00 40.55 216 LYS C O 1
ATOM 5421 N N . GLY C 1 220 ? -31.064 0.528 -55.167 1.00 27.21 217 GLY C N 1
ATOM 5422 C CA . GLY C 1 220 ? -32.273 1.317 -55.294 1.00 25.93 217 GLY C CA 1
ATOM 5423 C C . GLY C 1 220 ? -33.361 0.912 -54.311 1.00 31.58 217 GLY C C 1
ATOM 5424 O O . GLY C 1 220 ? -34.098 1.764 -53.814 1.00 40.86 217 GLY C O 1
ATOM 5425 N N . ALA C 1 221 ? -33.454 -0.386 -54.029 1.00 24.35 218 ALA C N 1
ATOM 5426 C CA . ALA C 1 221 ? -34.416 -0.909 -53.057 1.00 27.40 218 ALA C CA 1
ATOM 5427 C C . ALA C 1 221 ? -34.115 -0.411 -51.658 1.00 33.64 218 ALA C C 1
ATOM 5428 O O . ALA C 1 221 ? -35.016 0.022 -50.924 1.00 31.73 218 ALA C O 1
ATOM 5430 N N . LYS C 1 222 ? -32.837 -0.476 -51.296 1.00 36.04 219 LYS C N 1
ATOM 5431 C CA . LYS C 1 222 ? -32.382 -0.008 -49.997 1.00 36.14 219 LYS C CA 1
ATOM 5432 C C . LYS C 1 222 ? -32.682 1.465 -49.863 1.00 33.88 219 LYS C C 1
ATOM 5433 O O . LYS C 1 222 ? -33.247 1.902 -48.871 1.00 44.95 219 LYS C O 1
ATOM 5439 N N . GLN C 1 223 ? -32.317 2.235 -50.874 1.00 30.38 220 GLN C N 1
ATOM 5440 C CA . GLN C 1 223 ? -32.548 3.666 -50.830 1.00 33.80 220 GLN C CA 1
ATOM 5441 C C . GLN C 1 223 ? -34.026 4.013 -50.643 1.00 37.43 220 GLN C C 1
ATOM 5442 O O . GLN C 1 223 ? -34.367 4.914 -49.878 1.00 35.63 220 GLN C O 1
ATOM 5448 N N . PHE C 1 224 ? -34.899 3.299 -51.341 1.00 36.95 221 PHE C N 1
ATOM 5449 C CA . PHE C 1 224 ? -36.335 3.510 -51.199 1.00 31.52 221 PHE C CA 1
ATOM 5450 C C . PHE C 1 224 ? -36.803 3.100 -49.806 1.00 31.05 221 PHE C C 1
ATOM 5451 O O . PHE C 1 224 ? -37.540 3.830 -49.158 1.00 32.26 221 PHE C O 1
ATOM 5459 N N . ILE C 1 225 ? -36.369 1.935 -49.348 1.00 25.72 222 ILE C N 1
ATOM 5460 C CA . ILE C 1 225 ? -36.758 1.464 -48.023 1.00 28.09 222 ILE C CA 1
ATOM 5461 C C . ILE C 1 225 ? -36.333 2.448 -46.898 1.00 42.81 222 ILE C C 1
ATOM 5462 O O . ILE C 1 225 ? -37.116 2.717 -45.982 1.00 41.25 222 ILE C O 1
ATOM 5467 N N . ASP C 1 226 ? -35.116 2.993 -46.976 1.00 32.78 223 ASP C N 1
ATOM 5468 C CA . ASP C 1 226 ? -34.666 3.990 -45.998 1.00 38.41 223 ASP C CA 1
ATOM 5469 C C . ASP C 1 226 ? -35.548 5.231 -46.057 1.00 39.90 223 ASP C C 1
ATOM 5470 O O . ASP C 1 226 ? -35.900 5.820 -45.042 1.00 39.22 223 ASP C O 1
ATOM 5475 N N . TRP C 1 227 ? -35.885 5.640 -47.269 1.00 36.87 224 TRP C N 1
ATOM 5476 C CA . TRP C 1 227 ? -36.643 6.860 -47.477 1.00 38.77 224 TRP C CA 1
ATOM 5477 C C . TRP C 1 227 ? -38.034 6.719 -46.887 1.00 45.20 224 TRP C C 1
ATOM 5478 O O . TRP C 1 227 ? -38.564 7.647 -46.281 1.00 47.97 224 TRP C O 1
ATOM 5489 N N . ILE C 1 228 ? -38.619 5.540 -47.057 1.00 44.57 225 ILE C N 1
ATOM 5490 C CA . ILE C 1 228 ? -40.019 5.358 -46.739 1.00 49.92 225 ILE C CA 1
ATOM 5491 C C . ILE C 1 228 ? -40.264 5.327 -45.226 1.00 51.48 225 ILE C C 1
ATOM 5492 O O . ILE C 1 228 ? -41.370 5.602 -44.766 1.00 53.31 225 ILE C O 1
ATOM 5497 N N . VAL C 1 229 ? -39.221 5.028 -44.460 1.00 50.46 226 VAL C N 1
ATOM 5498 C CA . VAL C 1 229 ? -39.289 5.142 -43.005 1.00 46.74 226 VAL C CA 1
ATOM 5499 C C . VAL C 1 229 ? -38.477 6.349 -42.501 1.00 50.58 226 VAL C C 1
ATOM 5500 O O . VAL C 1 229 ? -38.124 6.433 -41.324 1.00 49.99 226 VAL C O 1
ATOM 5504 N N . SER C 1 230 ? -38.183 7.283 -43.400 1.00 51.55 227 SER C N 1
ATOM 5505 C CA . SER C 1 230 ? -37.490 8.513 -43.020 1.00 54.06 227 SER C CA 1
ATOM 5506 C C . SER C 1 230 ? -38.457 9.428 -42.285 1.00 52.12 227 SER C C 1
ATOM 5507 O O . SER C 1 230 ? -39.673 9.360 -42.501 1.00 47.73 227 SER C O 1
ATOM 5510 N N . GLU C 1 231 ? -37.921 10.302 -41.442 1.00 55.08 228 GLU C N 1
ATOM 5511 C CA . GLU C 1 231 ? -38.770 11.191 -40.658 1.00 65.21 228 GLU C CA 1
ATOM 5512 C C . GLU C 1 231 ? -39.722 12.017 -41.515 1.00 60.27 228 GLU C C 1
ATOM 5513 O O . GLU C 1 231 ? -40.904 12.135 -41.187 1.00 58.18 228 GLU C O 1
ATOM 5519 N N . LYS C 1 232 ? -39.222 12.571 -42.617 1.00 57.48 229 LYS C N 1
ATOM 5520 C CA . LYS C 1 232 ? -40.067 13.369 -43.503 1.00 58.93 229 LYS C CA 1
ATOM 5521 C C . LYS C 1 232 ? -41.283 12.594 -43.995 1.00 56.21 229 LYS C C 1
ATOM 5522 O O . LYS C 1 232 ? -42.429 13.055 -43.875 1.00 56.55 229 LYS C O 1
ATOM 5536 N N A GLN C 1 234 ? -42.630 9.728 -43.058 0.58 50.88 231 GLN C N 1
ATOM 5537 N N B GLN C 1 234 ? -42.597 9.724 -43.065 0.42 50.68 231 GLN C N 1
ATOM 5538 C CA A GLN C 1 234 ? -43.571 9.211 -42.075 0.58 49.36 231 GLN C CA 1
ATOM 5539 C CA B GLN C 1 234 ? -43.472 9.258 -41.996 0.42 48.82 231 GLN C CA 1
ATOM 5540 C C A GLN C 1 234 ? -44.557 10.306 -41.655 0.58 49.44 231 GLN C C 1
ATOM 5541 C C B GLN C 1 234 ? -44.548 10.309 -41.777 0.42 49.16 231 GLN C C 1
ATOM 5542 O O A GLN C 1 234 ? -45.717 10.020 -41.329 0.58 48.91 231 GLN C O 1
ATOM 5543 O O B GLN C 1 234 ? -45.741 10.001 -41.687 0.42 49.11 231 GLN C O 1
ATOM 5554 N N . ALA C 1 235 ? -44.103 11.557 -41.690 1.00 45.77 232 ALA C N 1
ATOM 5555 C CA . ALA C 1 235 ? -44.990 12.677 -41.443 1.00 50.29 232 ALA C CA 1
ATOM 5556 C C . ALA C 1 235 ? -46.092 12.697 -42.506 1.00 51.34 232 ALA C C 1
ATOM 5557 O O . ALA C 1 235 ? -47.287 12.742 -42.192 1.00 48.42 232 ALA C O 1
ATOM 5559 N N . GLU C 1 236 ? -45.680 12.649 -43.768 1.00 55.84 233 GLU C N 1
ATOM 5560 C CA . GLU C 1 236 ? -46.626 12.710 -44.876 1.00 55.44 233 GLU C CA 1
ATOM 5561 C C . GLU C 1 236 ? -47.522 11.488 -44.889 1.00 53.44 233 GLU C C 1
ATOM 5562 O O . GLU C 1 236 ? -48.711 11.605 -45.136 1.00 46.78 233 GLU C O 1
ATOM 5568 N N . ILE C 1 237 ? -46.953 10.321 -44.600 1.00 61.57 234 ILE C N 1
ATOM 5569 C CA . ILE C 1 237 ? -47.736 9.085 -44.524 1.00 67.32 234 ILE C CA 1
ATOM 5570 C C . ILE C 1 237 ? -48.751 9.097 -43.370 1.00 68.53 234 ILE C C 1
ATOM 5571 O O . ILE C 1 237 ? -49.875 8.599 -43.511 1.00 68.08 234 ILE C O 1
ATOM 5576 N N . ALA C 1 238 ? -48.353 9.656 -42.231 1.00 68.57 235 ALA C N 1
ATOM 5577 C CA . ALA C 1 238 ? -49.285 9.837 -41.120 1.00 70.23 235 ALA C CA 1
ATOM 5578 C C . ALA C 1 238 ? -50.434 10.748 -41.550 1.00 71.07 235 ALA C C 1
ATOM 5579 O O . ALA C 1 238 ? -51.598 10.494 -41.231 1.00 72.21 235 ALA C O 1
ATOM 5581 N N . ASN C 1 239 ? -50.099 11.804 -42.286 1.00 68.75 236 ASN C N 1
ATOM 5582 C CA . ASN C 1 239 ? -51.104 12.732 -42.784 1.00 69.62 236 ASN C CA 1
ATOM 5583 C C . ASN C 1 239 ? -52.029 12.113 -43.825 1.00 67.32 236 ASN C C 1
ATOM 5584 O O . ASN C 1 239 ? -53.147 12.585 -44.033 1.00 68.31 236 ASN C O 1
ATOM 5589 N N . PHE C 1 240 ? -51.559 11.059 -44.481 1.00 67.13 237 PHE C N 1
ATOM 5590 C CA . PHE C 1 240 ? -52.364 10.370 -45.481 1.00 65.56 237 PHE C CA 1
ATOM 5591 C C . PHE C 1 240 ? -53.537 9.617 -44.836 1.00 70.17 237 PHE C C 1
ATOM 5592 O O . PHE C 1 240 ? -54.648 9.594 -45.378 1.00 74.72 237 PHE C O 1
ATOM 5600 N N . LYS C 1 241 ? -53.288 9.015 -43.674 1.00 65.61 238 LYS C N 1
ATOM 5601 C CA . LYS C 1 241 ? -54.302 8.211 -42.996 1.00 63.86 238 LYS C CA 1
ATOM 5602 C C . LYS C 1 241 ? -55.009 8.977 -41.876 1.00 60.87 238 LYS C C 1
ATOM 5603 O O . LYS C 1 241 ? -56.172 9.370 -42.014 1.00 54.31 238 LYS C O 1
#